Protein AF-0000000076910854 (afdb_homodimer)

Structure (mmCIF, N/CA/C/O backbone):
data_AF-0000000076910854-model_v1
#
loop_
_entity.id
_entity.type
_entity.pdbx_description
1 polymer 'Phosphatidate cytidylyltransferase'
#
loop_
_atom_site.group_PDB
_atom_site.id
_atom_site.type_symbol
_atom_site.label_atom_id
_atom_site.label_alt_id
_atom_site.label_comp_id
_atom_site.label_asym_id
_atom_site.label_entity_id
_atom_site.label_seq_id
_atom_site.pdbx_PDB_ins_code
_atom_site.Cartn_x
_atom_site.Cartn_y
_atom_site.Cartn_z
_atom_site.occupancy
_atom_site.B_iso_or_equiv
_atom_site.auth_seq_id
_atom_site.auth_comp_id
_atom_site.auth_asym_id
_atom_site.auth_atom_id
_atom_site.pdbx_PDB_model_num
ATOM 1 N N . MET A 1 1 ? -17.938 -26.078 -26.016 1 74.25 1 MET A N 1
ATOM 2 C CA . MET A 1 1 ? -16.641 -26.75 -25.906 1 74.25 1 MET A CA 1
ATOM 3 C C . MET A 1 1 ? -15.664 -26.219 -26.938 1 74.25 1 MET A C 1
ATOM 5 O O . MET A 1 1 ? -14.516 -25.891 -26.609 1 74.25 1 MET A O 1
ATOM 9 N N . LEU A 1 2 ? -16.141 -25.922 -28.094 1 78.44 2 LEU A N 1
ATOM 10 C CA . LEU A 1 2 ? -15.266 -25.438 -29.156 1 78.44 2 LEU A CA 1
ATOM 11 C C . LEU A 1 2 ? -14.789 -24.016 -28.844 1 78.44 2 LEU A C 1
ATOM 13 O O . LEU A 1 2 ? -13.625 -23.688 -29.078 1 78.44 2 LEU A O 1
ATOM 17 N N . ILE A 1 3 ? -15.609 -23.266 -28.297 1 81.19 3 ILE A N 1
ATOM 18 C CA . ILE A 1 3 ? -15.258 -21.891 -28 1 81.19 3 ILE A CA 1
ATOM 19 C C . ILE A 1 3 ? -14.172 -21.859 -26.922 1 81.19 3 ILE A C 1
ATOM 21 O O . ILE A 1 3 ? -13.227 -21.062 -27.016 1 81.19 3 ILE A O 1
ATOM 25 N N . ARG A 1 4 ? -14.211 -22.688 -26.078 1 80.94 4 ARG A N 1
ATOM 26 C CA . ARG A 1 4 ? -13.227 -22.766 -25.016 1 80.94 4 ARG A CA 1
ATOM 27 C C . ARG A 1 4 ? -11.859 -23.188 -25.547 1 80.94 4 ARG A C 1
ATOM 29 O O . ARG A 1 4 ? -10.828 -22.672 -25.109 1 80.94 4 ARG A O 1
ATOM 36 N N . THR A 1 5 ? -11.969 -24.141 -26.453 1 81.06 5 THR A N 1
ATOM 37 C CA . THR A 1 5 ? -10.719 -24.625 -27.031 1 81.06 5 THR A CA 1
ATOM 38 C C . THR A 1 5 ? -10.047 -23.547 -27.875 1 81.06 5 THR A C 1
ATOM 40 O O . THR A 1 5 ? -8.836 -23.344 -27.781 1 81.06 5 THR A O 1
ATOM 43 N N . TYR A 1 6 ? -10.844 -22.875 -28.594 1 82.56 6 TYR A N 1
ATOM 44 C CA . TYR A 1 6 ? -10.305 -21.797 -29.406 1 82.56 6 TYR A CA 1
ATOM 45 C C . TYR A 1 6 ? -9.727 -20.672 -28.547 1 82.56 6 TYR A C 1
ATOM 47 O O . TYR A 1 6 ? -8.648 -20.156 -28.828 1 82.56 6 TYR A O 1
ATOM 55 N N . SER A 1 7 ? -10.391 -20.391 -27.547 1 82.62 7 SER A N 1
ATOM 56 C CA . SER A 1 7 ? -9.93 -19.328 -26.656 1 82.62 7 SER A CA 1
ATOM 57 C C . SER A 1 7 ? -8.641 -19.734 -25.938 1 82.62 7 SER A C 1
ATOM 59 O O . SER A 1 7 ? -7.754 -18.891 -25.75 1 82.62 7 SER A O 1
ATOM 61 N N . SER A 1 8 ? -8.539 -20.922 -25.672 1 82.44 8 SER A N 1
ATOM 62 C CA . SER A 1 8 ? -7.324 -21.391 -25 1 82.44 8 SER A CA 1
ATOM 63 C C . SER A 1 8 ? -6.125 -21.344 -25.953 1 82.44 8 SER A C 1
ATOM 65 O O . SER A 1 8 ? -5.027 -20.953 -25.547 1 82.44 8 SER A O 1
ATOM 67 N N . LEU A 1 9 ? -6.344 -21.703 -27.156 1 84 9 LEU A N 1
ATOM 68 C CA . LEU A 1 9 ? -5.266 -21.688 -28.141 1 84 9 LEU A CA 1
ATOM 69 C C . LEU A 1 9 ? -4.809 -20.25 -28.422 1 84 9 LEU A C 1
ATOM 71 O O . LEU A 1 9 ? -3.609 -20 -28.547 1 84 9 LEU A O 1
ATOM 75 N N . TRP A 1 10 ? -5.742 -19.469 -28.438 1 84 10 TRP A N 1
ATOM 76 C CA . TRP A 1 10 ? -5.41 -18.062 -28.672 1 84 10 TRP A CA 1
ATOM 77 C C . TRP A 1 10 ? -4.648 -17.484 -27.484 1 84 10 TRP A C 1
ATOM 79 O O . TRP A 1 10 ? -3.723 -16.688 -27.656 1 84 10 TRP A O 1
ATOM 89 N N . MET A 1 11 ? -4.984 -17.891 -26.328 1 86 11 MET A N 1
ATOM 90 C CA . MET A 1 11 ? -4.316 -17.391 -25.125 1 86 11 MET A CA 1
ATOM 91 C C . MET A 1 11 ? -2.885 -17.891 -25.047 1 86 11 MET A C 1
ATOM 93 O O . MET A 1 11 ? -1.964 -17.141 -24.75 1 86 11 MET A O 1
ATOM 97 N N . ILE A 1 12 ? -2.771 -19.125 -25.422 1 84.38 12 ILE A N 1
ATOM 98 C CA . ILE A 1 12 ? -1.441 -19.719 -25.375 1 84.38 12 ILE A CA 1
ATOM 99 C C . ILE A 1 12 ? -0.571 -19.156 -26.484 1 84.38 12 ILE A C 1
ATOM 101 O O . ILE A 1 12 ? 0.567 -18.75 -26.25 1 84.38 12 ILE A O 1
ATOM 105 N N . GLY A 1 13 ? -1.16 -19.156 -27.688 1 86.62 13 GLY A N 1
ATOM 106 C CA . GLY A 1 13 ? -0.43 -18.594 -28.797 1 86.62 13 GLY A CA 1
ATOM 107 C C . GLY A 1 13 ? -0.058 -17.141 -28.594 1 86.62 13 GLY A C 1
ATOM 108 O O . GLY A 1 13 ? 1.068 -16.734 -28.891 1 86.62 13 GLY A O 1
ATOM 109 N N . GLY A 1 14 ? -0.979 -16.406 -28.141 1 88.5 14 GLY A N 1
ATOM 110 C CA . GLY A 1 14 ? -0.702 -15 -27.844 1 88.5 14 GLY A CA 1
ATOM 111 C C . GLY A 1 14 ? 0.372 -14.82 -26.781 1 88.5 14 GLY A C 1
ATOM 112 O O . GLY A 1 14 ? 1.239 -13.961 -26.922 1 88.5 14 GLY A O 1
ATOM 113 N N . PHE A 1 15 ? 0.306 -15.609 -25.828 1 89.75 15 PHE A N 1
ATOM 114 C CA . PHE A 1 15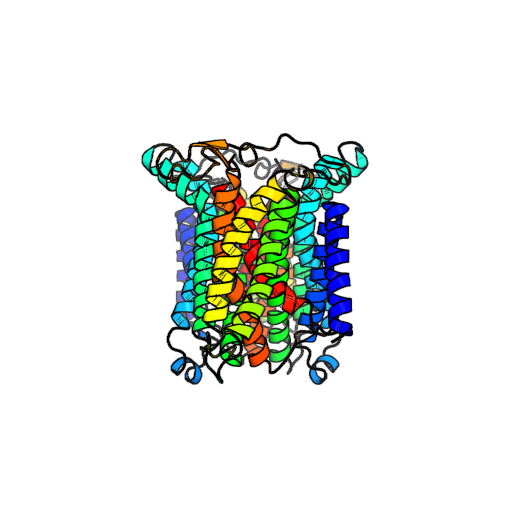 ? 1.278 -15.531 -24.75 1 89.75 15 PHE A CA 1
ATOM 115 C C . PHE A 1 15 ? 2.678 -15.875 -25.25 1 89.75 15 PHE A C 1
ATOM 117 O O . PHE A 1 15 ? 3.639 -15.164 -24.953 1 89.75 15 PHE A O 1
ATOM 124 N N . VAL A 1 16 ? 2.801 -16.891 -26.031 1 89.62 16 VAL A N 1
ATOM 125 C CA . VAL A 1 16 ? 4.09 -17.312 -26.578 1 89.62 16 VAL A CA 1
ATOM 126 C C . VAL A 1 16 ? 4.633 -16.219 -27.5 1 89.62 16 VAL A C 1
ATOM 128 O O . VAL A 1 16 ? 5.832 -15.93 -27.484 1 89.62 16 VAL A O 1
ATOM 131 N N . PHE A 1 17 ? 3.754 -15.656 -28.172 1 91.62 17 PHE A N 1
ATOM 132 C CA . PHE A 1 17 ? 4.145 -14.578 -29.078 1 91.62 17 PHE A CA 1
ATOM 133 C C . PHE A 1 17 ? 4.691 -13.391 -28.297 1 91.62 17 PHE A C 1
ATOM 135 O O . PHE A 1 17 ? 5.715 -12.812 -28.672 1 91.62 17 PHE A O 1
ATOM 142 N N . VAL A 1 18 ? 4.074 -13.07 -27.234 1 92 18 VAL A N 1
ATOM 143 C CA . VAL A 1 18 ? 4.484 -11.93 -26.422 1 92 18 VAL A CA 1
ATOM 144 C C . VAL A 1 18 ? 5.836 -12.219 -25.781 1 92 18 VAL A C 1
ATOM 146 O O . VAL A 1 18 ? 6.703 -11.344 -25.719 1 92 18 VAL A O 1
ATOM 149 N N . VAL A 1 19 ? 6.031 -13.406 -25.375 1 89.69 19 VAL A N 1
ATOM 150 C CA . VAL A 1 19 ? 7.289 -13.805 -24.734 1 89.69 19 VAL A CA 1
ATOM 151 C C . VAL A 1 19 ? 8.422 -13.742 -25.766 1 89.69 19 VAL A C 1
ATOM 153 O O . VAL A 1 19 ? 9.539 -13.328 -25.453 1 89.69 19 VAL A O 1
ATOM 156 N N . TYR A 1 20 ? 8.055 -14.078 -26.953 1 89.75 20 TYR A N 1
ATOM 157 C CA . TYR A 1 20 ? 9.039 -14.055 -28.031 1 89.75 20 TYR A CA 1
ATOM 158 C C . TYR A 1 20 ? 9.438 -12.625 -28.375 1 89.75 20 TYR A C 1
ATOM 160 O O . TYR A 1 20 ? 10.594 -12.359 -28.719 1 89.75 20 TYR A O 1
ATOM 168 N N . MET A 1 21 ? 8.523 -11.742 -28.281 1 89.38 21 MET A N 1
ATOM 169 C CA . MET A 1 21 ? 8.773 -10.359 -28.656 1 89.38 21 MET A CA 1
ATOM 170 C C . MET A 1 21 ? 9.656 -9.664 -27.625 1 89.38 21 MET A C 1
ATOM 172 O O . MET A 1 21 ? 10.43 -8.766 -27.969 1 89.38 21 MET A O 1
ATOM 176 N N . GLY A 1 22 ? 9.453 -10.031 -26.344 1 87.5 22 GLY A N 1
ATOM 177 C CA . GLY A 1 22 ? 10.43 -9.492 -25.422 1 87.5 22 GLY A CA 1
ATOM 178 C C . GLY A 1 22 ? 9.797 -8.883 -24.188 1 87.5 22 GLY A C 1
ATOM 179 O O . GLY A 1 22 ? 8.586 -8.992 -23.969 1 87.5 22 GLY A O 1
ATOM 180 N N . HIS A 1 23 ? 10.688 -8.211 -23.406 1 88.62 23 HIS A N 1
ATOM 181 C CA . HIS A 1 23 ? 10.352 -7.719 -22.078 1 88.62 23 HIS A CA 1
ATOM 182 C C . HIS A 1 23 ? 9.305 -6.613 -22.156 1 88.62 23 HIS A C 1
ATOM 184 O O . HIS A 1 23 ? 8.344 -6.609 -21.375 1 88.62 23 HIS A O 1
ATOM 190 N N . LEU A 1 24 ? 9.375 -5.727 -23.109 1 86.62 24 LEU A N 1
ATOM 191 C CA . LEU A 1 24 ? 8.477 -4.582 -23.203 1 86.62 24 LEU A CA 1
ATOM 192 C C . LEU A 1 24 ? 7.059 -5.027 -23.547 1 86.62 24 LEU A C 1
ATOM 194 O O . LEU A 1 24 ? 6.082 -4.473 -23.047 1 86.62 24 LEU A O 1
ATOM 198 N N . TYR A 1 25 ? 6.977 -5.988 -24.359 1 90.94 25 TYR A N 1
ATOM 199 C CA . TYR A 1 25 ? 5.668 -6.484 -24.766 1 90.94 25 TYR A CA 1
ATOM 200 C C . TYR A 1 25 ? 5 -7.258 -23.641 1 90.94 25 TYR A C 1
ATOM 202 O O . TYR A 1 25 ? 3.775 -7.234 -23.5 1 90.94 25 TYR A O 1
ATOM 210 N N . ILE A 1 26 ? 5.789 -7.93 -22.891 1 92.25 26 ILE A N 1
ATOM 211 C CA . ILE A 1 26 ? 5.23 -8.609 -21.719 1 92.25 26 ILE A CA 1
ATOM 212 C C . ILE A 1 26 ? 4.707 -7.574 -20.719 1 92.25 26 ILE A C 1
ATOM 214 O O . ILE A 1 26 ? 3.639 -7.75 -20.141 1 92.25 26 ILE A O 1
ATOM 218 N N . TRP A 1 27 ? 5.504 -6.539 -20.609 1 90 27 TRP A N 1
ATOM 219 C CA . TRP A 1 27 ? 5.078 -5.445 -19.75 1 90 27 TRP A CA 1
ATOM 220 C C . TRP A 1 27 ? 3.748 -4.867 -20.219 1 90 27 TRP A C 1
ATOM 222 O O . TRP A 1 27 ? 2.844 -4.637 -19.406 1 90 27 TRP A O 1
ATOM 232 N N . ALA A 1 28 ? 3.598 -4.645 -21.469 1 91.06 28 ALA A N 1
ATOM 233 C CA . ALA A 1 28 ? 2.357 -4.125 -22.047 1 91.06 28 ALA A CA 1
ATOM 234 C C . ALA A 1 28 ? 1.196 -5.086 -21.797 1 91.06 28 ALA A C 1
ATOM 236 O O . ALA A 1 28 ? 0.078 -4.656 -21.5 1 91.06 28 ALA A O 1
ATOM 237 N N . MET A 1 29 ? 1.501 -6.281 -21.922 1 92.56 29 MET A N 1
ATOM 238 C CA . MET A 1 29 ? 0.476 -7.293 -21.672 1 92.56 29 MET A CA 1
ATOM 239 C C . MET A 1 29 ? 0.008 -7.246 -20.219 1 92.56 29 MET A C 1
ATOM 241 O O . MET A 1 29 ? -1.189 -7.34 -19.953 1 92.56 29 MET A O 1
ATOM 245 N N . VAL A 1 30 ? 0.944 -7.105 -19.297 1 92.25 30 VAL A N 1
ATOM 246 C CA . VAL A 1 30 ? 0.602 -7.031 -17.875 1 92.25 30 VAL A CA 1
ATOM 247 C C . VAL A 1 30 ? -0.307 -5.828 -17.625 1 92.25 30 VAL A C 1
ATOM 249 O O . VAL A 1 30 ? -1.301 -5.934 -16.906 1 92.25 30 VAL A O 1
ATOM 252 N N . VAL A 1 31 ? -0.053 -4.703 -18.266 1 92.81 31 VAL A N 1
ATOM 253 C CA . VAL A 1 31 ? -0.855 -3.496 -18.109 1 92.81 31 VAL A CA 1
ATOM 254 C C . VAL A 1 31 ? -2.266 -3.736 -18.641 1 92.81 31 VAL A C 1
ATOM 256 O O . VAL A 1 31 ? -3.25 -3.357 -18 1 92.81 31 VAL A O 1
ATOM 259 N N . VAL A 1 32 ? -2.312 -4.391 -19.734 1 92.81 32 VAL A N 1
ATOM 260 C CA . VAL A 1 32 ? -3.609 -4.68 -20.344 1 92.81 32 VAL A CA 1
ATOM 261 C C . VAL A 1 32 ? -4.414 -5.598 -19.422 1 92.81 32 VAL A C 1
ATOM 263 O O . VAL A 1 32 ? -5.605 -5.375 -19.203 1 92.81 32 VAL A O 1
ATOM 266 N N . ILE A 1 33 ? -3.816 -6.594 -18.922 1 92.06 33 ILE A N 1
ATOM 267 C CA . ILE A 1 33 ? -4.477 -7.516 -18 1 92.06 33 ILE A CA 1
ATOM 268 C C . ILE A 1 33 ? -4.973 -6.762 -16.766 1 92.06 33 ILE A C 1
ATOM 270 O O . ILE A 1 33 ? -6.082 -7.004 -16.281 1 92.06 33 ILE A O 1
ATOM 274 N N . GLN A 1 34 ? -4.207 -5.832 -16.312 1 93.19 34 GLN A N 1
ATOM 275 C CA . GLN A 1 34 ? -4.594 -5.031 -15.156 1 93.19 34 GLN A CA 1
ATOM 276 C C . GLN A 1 34 ? -5.84 -4.199 -15.453 1 93.19 34 GLN A C 1
ATOM 278 O O . GLN A 1 34 ? -6.727 -4.078 -14.602 1 93.19 34 GLN A O 1
ATOM 283 N N . ILE A 1 35 ? -5.832 -3.666 -16.594 1 93.75 35 ILE A N 1
ATOM 284 C CA . ILE A 1 35 ? -6.965 -2.83 -16.984 1 93.75 35 ILE A CA 1
ATOM 285 C C . ILE A 1 35 ? -8.234 -3.682 -17.062 1 93.75 35 ILE A C 1
ATOM 287 O O . ILE A 1 35 ? -9.289 -3.281 -16.578 1 93.75 35 ILE A O 1
ATOM 291 N N . PHE A 1 36 ? -8.117 -4.84 -17.578 1 92.62 36 PHE A N 1
ATOM 292 C CA . PHE A 1 36 ? -9.266 -5.734 -17.672 1 92.62 36 PHE A CA 1
ATOM 293 C C . PHE A 1 36 ? -9.711 -6.207 -16.297 1 92.62 36 PHE A C 1
ATOM 295 O O . PHE A 1 36 ? -10.906 -6.273 -16.016 1 92.62 36 PHE A O 1
ATOM 302 N N . MET A 1 37 ? -8.758 -6.527 -15.516 1 92.75 37 MET A N 1
ATOM 303 C CA . MET A 1 37 ? -9.094 -6.961 -14.164 1 92.75 37 MET A CA 1
ATOM 304 C C . MET A 1 37 ? -9.812 -5.852 -13.398 1 92.75 37 MET A C 1
ATOM 306 O O . MET A 1 37 ? -10.828 -6.094 -12.742 1 92.75 37 MET A O 1
ATOM 310 N N . ALA A 1 38 ? -9.258 -4.633 -13.492 1 92.69 38 ALA A N 1
ATOM 311 C CA . ALA A 1 38 ? -9.875 -3.496 -12.805 1 92.69 38 ALA A CA 1
ATOM 312 C C . ALA A 1 38 ? -11.289 -3.244 -13.32 1 92.69 38 ALA A C 1
ATOM 314 O O . ALA A 1 38 ? -12.203 -2.984 -12.531 1 92.69 38 ALA A O 1
ATOM 315 N N . THR A 1 39 ? -11.438 -3.35 -14.625 1 92.62 39 THR A N 1
ATOM 316 C CA . THR A 1 39 ? -12.75 -3.141 -15.227 1 92.62 39 THR A CA 1
ATOM 317 C C . THR A 1 39 ? -13.75 -4.164 -14.703 1 92.62 39 THR A C 1
ATOM 319 O O . THR A 1 39 ? -14.867 -3.811 -14.328 1 92.62 39 THR A O 1
ATOM 322 N N . GLU A 1 40 ? -13.352 -5.375 -14.656 1 91.88 40 GLU A N 1
ATOM 323 C CA . GLU A 1 40 ? -14.219 -6.445 -14.156 1 91.88 40 GLU A CA 1
ATOM 324 C C . GLU A 1 40 ? -14.578 -6.23 -12.695 1 91.88 40 GLU A C 1
ATOM 326 O O . GLU A 1 40 ? -15.742 -6.371 -12.305 1 91.88 40 GLU A O 1
ATOM 331 N N . LEU A 1 41 ? -13.648 -5.844 -11.914 1 90.5 41 LEU A N 1
ATOM 332 C CA . LEU A 1 41 ? -13.859 -5.703 -10.477 1 90.5 41 LEU A CA 1
ATOM 333 C C . LEU A 1 41 ? -14.656 -4.445 -10.164 1 90.5 41 LEU A C 1
ATOM 335 O O . LEU A 1 41 ? -15.461 -4.43 -9.227 1 90.5 41 LEU A O 1
ATOM 339 N N . PHE A 1 42 ? -14.422 -3.35 -10.906 1 90.06 42 PHE A N 1
ATOM 340 C CA . PHE A 1 42 ? -15.203 -2.135 -10.719 1 90.06 42 PHE A CA 1
ATOM 341 C C . PHE A 1 42 ? -16.672 -2.377 -11.055 1 90.06 42 PHE A C 1
ATOM 343 O O . PHE A 1 42 ? -17.562 -1.831 -10.406 1 90.06 42 PHE A O 1
ATOM 350 N N . ASN A 1 43 ? -16.875 -3.24 -11.992 1 87.25 43 ASN A N 1
ATOM 351 C CA . ASN A 1 43 ? -18.25 -3.508 -12.43 1 87.25 43 ASN A CA 1
ATOM 352 C C . ASN A 1 43 ? -18.953 -4.473 -11.484 1 87.25 43 ASN A C 1
ATOM 354 O O . ASN A 1 43 ? -20.188 -4.516 -11.453 1 87.25 43 ASN A O 1
ATOM 358 N N . LEU A 1 44 ? -18.297 -5.129 -10.75 1 83.19 44 LEU A N 1
ATOM 359 C CA . LEU A 1 44 ? -18.875 -6.16 -9.891 1 83.19 44 LEU A CA 1
ATOM 360 C C . LEU A 1 44 ? -19.766 -5.539 -8.82 1 83.19 44 LEU A C 1
ATOM 362 O O . LEU A 1 44 ? -20.859 -6.043 -8.555 1 83.19 44 LEU A O 1
ATOM 366 N N . LEU A 1 45 ? -19.328 -4.504 -8.117 1 73.31 45 LEU A N 1
ATOM 367 C CA . LEU A 1 45 ? -20.078 -4.004 -6.977 1 73.31 45 LEU A CA 1
ATOM 368 C C . LEU A 1 45 ? -20.969 -2.828 -7.383 1 73.31 45 LEU A C 1
ATOM 370 O O . LEU A 1 45 ? -21.594 -2.197 -6.531 1 73.31 45 LEU A O 1
ATOM 374 N N . ARG A 1 46 ? -21.031 -2.645 -8.656 1 76.88 46 ARG A N 1
ATOM 375 C CA . ARG A 1 46 ? -21.844 -1.521 -9.094 1 76.88 46 ARG A CA 1
ATOM 376 C C . ARG A 1 46 ? -23.328 -1.903 -9.125 1 76.88 46 ARG A C 1
ATOM 378 O O . ARG A 1 46 ? -23.688 -2.934 -9.695 1 76.88 46 ARG A O 1
ATOM 385 N N . ARG A 1 47 ? -24.031 -1.146 -8.141 1 69.44 47 ARG A N 1
ATOM 386 C CA . ARG A 1 47 ? -25.484 -1.254 -8.133 1 69.44 47 ARG A CA 1
ATOM 387 C C . ARG A 1 47 ? -26.125 -0.155 -8.977 1 69.44 47 ARG A C 1
ATOM 389 O O . ARG A 1 47 ? -25.938 1.032 -8.703 1 69.44 47 ARG A O 1
ATOM 396 N N . SER A 1 48 ? -26.828 -0.689 -9.938 1 67.31 48 SER A N 1
ATOM 397 C CA . SER A 1 48 ? -27.391 0.212 -10.945 1 67.31 48 SER A CA 1
ATOM 398 C C . SER A 1 48 ? -28.266 1.286 -10.305 1 67.31 48 SER A C 1
ATOM 400 O O . SER A 1 48 ? -28.219 2.447 -10.719 1 67.31 48 SER A O 1
ATOM 402 N N . SER A 1 49 ? -28.938 0.999 -9.289 1 67.06 49 SER A N 1
ATOM 403 C CA . SER A 1 49 ? -29.906 1.938 -8.719 1 67.06 49 SER A CA 1
ATOM 404 C C . SER A 1 49 ? -29.188 3.082 -8 1 67.06 49 SER A C 1
ATOM 406 O O . SER A 1 49 ? -29.594 4.242 -8.117 1 67.06 49 SER A O 1
ATOM 408 N N . GLU A 1 50 ? -28.188 2.771 -7.363 1 70.5 50 GLU A N 1
ATOM 409 C CA . GLU A 1 50 ? -27.453 3.793 -6.621 1 70.5 50 GLU A CA 1
ATOM 410 C C . GLU A 1 50 ? -26.531 4.586 -7.543 1 70.5 50 GLU A C 1
ATOM 412 O O . GLU A 1 50 ? -26.297 5.777 -7.32 1 70.5 50 GLU A O 1
ATOM 417 N N . GLU A 1 51 ? -26.125 3.934 -8.531 1 69.81 51 GLU A N 1
ATOM 418 C CA . GLU A 1 51 ? -25.219 4.602 -9.461 1 69.81 51 GLU A CA 1
ATOM 419 C C . GLU A 1 51 ? -25.922 5.723 -10.211 1 69.81 51 GLU A C 1
ATOM 421 O O . GLU A 1 51 ? -25.312 6.715 -10.586 1 69.81 51 GLU A O 1
ATOM 426 N N . LYS A 1 52 ? -27.109 5.461 -10.43 1 69.5 52 LYS A N 1
ATOM 427 C CA . LYS A 1 52 ? -27.891 6.48 -11.133 1 69.5 52 LYS A CA 1
ATOM 428 C C . LYS A 1 52 ? -27.953 7.773 -10.32 1 69.5 52 LYS A C 1
ATOM 430 O O . LYS A 1 52 ? -28.031 8.859 -10.891 1 69.5 52 LYS A O 1
ATOM 435 N N . GLN A 1 53 ? -27.797 7.684 -9.07 1 70.69 53 GLN A N 1
ATOM 436 C CA . GLN A 1 53 ? -27.891 8.852 -8.211 1 70.69 53 GLN A CA 1
ATOM 437 C C . GLN A 1 53 ? -26.531 9.508 -8.016 1 70.69 53 GLN A C 1
ATOM 439 O O . GLN A 1 53 ? -26.438 10.656 -7.559 1 70.69 53 GLN A O 1
ATOM 444 N N . LEU A 1 54 ? -25.547 8.914 -8.25 1 75.94 54 LEU A N 1
ATOM 445 C CA . LEU A 1 54 ? -24.203 9.406 -8.031 1 75.94 54 LEU A CA 1
ATOM 446 C C . LEU A 1 54 ? -23.406 9.422 -9.336 1 75.94 54 LEU A C 1
ATOM 448 O O . LEU A 1 54 ? -22.516 8.594 -9.531 1 75.94 54 LEU A O 1
ATOM 452 N N . PRO A 1 55 ? -23.734 10.555 -10.102 1 72.38 55 PRO A N 1
ATOM 453 C CA . PRO A 1 55 ? -22.984 10.602 -11.367 1 72.38 55 PRO A CA 1
ATOM 454 C C . PRO A 1 55 ? -21.516 10.906 -11.172 1 72.38 55 PRO A C 1
ATOM 456 O O . PRO A 1 55 ? -21.125 11.539 -10.18 1 72.38 55 PRO A O 1
ATOM 459 N N . GLY A 1 56 ? -20.531 10.203 -11.641 1 80 56 GLY A N 1
ATOM 460 C CA . GLY A 1 56 ? -19.109 10.523 -11.625 1 80 56 GLY A CA 1
ATOM 461 C C . GLY A 1 56 ? -18.281 9.555 -10.789 1 80 56 GLY A C 1
ATOM 462 O O . GLY A 1 56 ? -17.062 9.641 -10.766 1 80 56 GLY A O 1
ATOM 463 N N . PHE A 1 57 ? -19.062 8.859 -10.109 1 81.5 57 PHE A N 1
ATOM 464 C CA . PHE A 1 57 ? -18.344 7.922 -9.266 1 81.5 57 PHE A CA 1
ATOM 465 C C . PHE A 1 57 ? -17.469 6.992 -10.109 1 81.5 57 PHE A C 1
ATOM 467 O O . PHE A 1 57 ? -16.406 6.562 -9.672 1 81.5 57 PHE A O 1
ATOM 474 N N . ARG A 1 58 ? -17.891 6.742 -11.273 1 84.5 58 ARG A N 1
ATOM 475 C CA . ARG A 1 58 ? -17.094 5.918 -12.18 1 84.5 58 ARG A CA 1
ATOM 476 C C . ARG A 1 58 ? -15.797 6.625 -12.57 1 84.5 58 ARG A C 1
ATOM 478 O O . ARG A 1 58 ? -14.734 6.004 -12.617 1 84.5 58 ARG A O 1
ATOM 485 N N . LEU A 1 59 ? -15.969 7.848 -12.797 1 90.19 59 LEU A N 1
ATOM 486 C CA . LEU A 1 59 ? -14.789 8.633 -13.148 1 90.19 59 LEU A CA 1
ATOM 487 C C . LEU A 1 59 ? -13.812 8.711 -11.984 1 90.19 59 LEU A C 1
ATOM 489 O O . LEU A 1 59 ? -12.594 8.719 -12.188 1 90.19 59 LEU A O 1
ATOM 493 N N . LEU A 1 60 ? -14.344 8.734 -10.844 1 93 60 LEU A N 1
ATOM 494 C CA . LEU A 1 60 ? -13.5 8.789 -9.648 1 93 60 LEU A CA 1
ATOM 495 C C . LEU A 1 60 ? -12.719 7.496 -9.469 1 93 60 LEU A C 1
ATOM 497 O O . LEU A 1 60 ? -11.539 7.523 -9.125 1 93 60 LEU A O 1
ATOM 501 N N . ASN A 1 61 ? -13.344 6.406 -9.75 1 93.25 61 ASN A N 1
ATOM 502 C CA . ASN A 1 61 ? -12.664 5.121 -9.664 1 93.25 61 ASN A CA 1
ATOM 503 C C . ASN A 1 61 ? -11.492 5.043 -10.641 1 93.25 61 ASN A C 1
ATOM 505 O O . ASN A 1 61 ? -10.398 4.617 -10.273 1 93.25 61 ASN A O 1
ATOM 509 N N . TRP A 1 62 ? -11.766 5.488 -11.758 1 94.38 62 TRP A N 1
ATOM 510 C CA . TRP A 1 62 ? -10.734 5.426 -12.781 1 94.38 62 TRP A CA 1
ATOM 511 C C . TRP A 1 62 ? -9.633 6.453 -12.516 1 94.38 62 TRP A C 1
ATOM 513 O O . TRP A 1 62 ? -8.477 6.234 -12.859 1 94.38 62 TRP A O 1
ATOM 523 N N . HIS A 1 63 ? -10.047 7.562 -11.922 1 96.44 63 HIS A N 1
ATOM 524 C CA . HIS A 1 63 ? -9.039 8.531 -11.516 1 96.44 63 HIS A CA 1
ATOM 525 C C . HIS A 1 63 ? -8.047 7.914 -10.531 1 96.44 63 HIS A C 1
ATOM 527 O O . HIS A 1 63 ? -6.836 8.07 -10.695 1 96.44 63 HIS A O 1
ATOM 533 N N . PHE A 1 64 ? -8.547 7.219 -9.57 1 96.38 64 PHE A N 1
ATOM 534 C CA . PHE A 1 64 ? -7.664 6.57 -8.602 1 96.38 64 PHE A CA 1
ATOM 535 C C . PHE A 1 64 ? -6.84 5.477 -9.273 1 96.38 64 PHE A C 1
ATOM 537 O O . PHE A 1 64 ? -5.672 5.277 -8.93 1 96.38 64 PHE A O 1
ATOM 544 N N . PHE A 1 65 ? -7.488 4.758 -10.234 1 95.88 65 PHE A N 1
ATOM 545 C CA . PHE A 1 65 ? -6.77 3.719 -10.961 1 95.88 65 PHE A CA 1
ATOM 546 C C . PHE A 1 65 ? -5.613 4.312 -11.758 1 95.88 65 PHE A C 1
ATOM 548 O O . PHE A 1 65 ? -4.492 3.805 -11.703 1 95.88 65 PHE A O 1
ATOM 555 N N . PHE A 1 66 ? -5.879 5.363 -12.359 1 95.12 66 PHE A N 1
ATOM 556 C CA . PHE A 1 66 ? -4.859 6.02 -13.172 1 95.12 66 PHE A CA 1
ATOM 557 C C . PHE A 1 66 ? -3.736 6.555 -12.289 1 95.12 66 PHE A C 1
ATOM 559 O O . PHE A 1 66 ? -2.561 6.465 -12.641 1 95.12 66 PHE A O 1
ATOM 566 N N . THR A 1 67 ? -4.082 7.102 -11.203 1 95.31 67 THR A N 1
ATOM 567 C CA . THR A 1 67 ? -3.084 7.613 -10.273 1 95.31 67 THR A CA 1
ATOM 568 C C . THR A 1 67 ? -2.189 6.484 -9.766 1 95.31 67 THR A C 1
ATOM 570 O O . THR A 1 67 ? -0.967 6.633 -9.711 1 95.31 67 THR A O 1
ATOM 573 N N . ALA A 1 68 ? -2.805 5.383 -9.453 1 93.81 68 ALA A N 1
ATOM 574 C CA . ALA A 1 68 ? -2.041 4.23 -8.977 1 93.81 68 ALA A CA 1
ATOM 575 C C . ALA A 1 68 ? -1.145 3.676 -10.086 1 93.81 68 ALA A C 1
ATOM 577 O O . ALA A 1 68 ? -0.013 3.262 -9.82 1 93.81 68 ALA A O 1
ATOM 578 N N . MET A 1 69 ? -1.644 3.648 -11.258 1 92.62 69 MET A N 1
ATOM 579 C CA . MET A 1 69 ? -0.869 3.18 -12.398 1 92.62 69 MET A CA 1
ATOM 580 C C . MET A 1 69 ? 0.35 4.066 -12.633 1 92.62 69 MET A C 1
ATOM 582 O O . MET A 1 69 ? 1.453 3.566 -12.852 1 92.62 69 MET A O 1
ATOM 586 N N . LEU A 1 70 ? 0.14 5.328 -12.547 1 90 70 LEU A N 1
ATOM 587 C CA . LEU A 1 70 ? 1.233 6.281 -12.719 1 90 70 LEU A CA 1
ATOM 588 C C . LEU A 1 70 ? 2.27 6.125 -11.617 1 90 70 LEU A C 1
ATOM 590 O O . LEU A 1 70 ? 3.473 6.238 -11.859 1 90 70 LEU A O 1
ATOM 594 N N . PHE A 1 71 ? 1.814 5.883 -10.547 1 90.31 71 PHE A N 1
ATOM 595 C CA . PHE A 1 71 ? 2.717 5.719 -9.406 1 90.31 71 PHE A CA 1
ATOM 596 C C . PHE A 1 71 ? 3.549 4.449 -9.555 1 90.31 71 PHE A C 1
ATOM 598 O O . PHE A 1 71 ? 4.766 4.473 -9.367 1 90.31 71 PHE A O 1
ATOM 605 N N . THR A 1 72 ? 2.934 3.436 -9.883 1 88.5 72 THR A N 1
ATOM 606 C CA . THR A 1 72 ? 3.604 2.143 -9.953 1 88.5 72 THR A CA 1
ATOM 607 C C . THR A 1 72 ? 4.551 2.086 -11.148 1 88.5 72 THR A C 1
ATOM 609 O O . THR A 1 72 ? 5.707 1.68 -11.008 1 88.5 72 THR A O 1
ATOM 612 N N . TYR A 1 73 ? 4.129 2.459 -12.242 1 85.69 73 TYR A N 1
ATOM 613 C CA . TYR A 1 73 ? 4.922 2.301 -13.453 1 85.69 73 TYR A CA 1
ATOM 614 C C . TYR A 1 73 ? 5.789 3.529 -13.703 1 85.69 73 TYR A C 1
ATOM 616 O O . TYR A 1 73 ? 6.785 3.459 -14.43 1 85.69 73 TYR A O 1
ATOM 624 N N . GLY A 1 74 ? 5.43 4.633 -13.109 1 80 74 GLY A N 1
ATOM 625 C CA . GLY A 1 74 ? 6.277 5.809 -13.234 1 80 74 GLY A CA 1
ATOM 626 C C . GLY A 1 74 ? 7.645 5.629 -12.602 1 80 74 GLY A C 1
ATOM 627 O O . GLY A 1 74 ? 8.656 6.055 -13.164 1 80 74 GLY A O 1
ATOM 628 N N . ARG A 1 75 ? 7.652 5.051 -11.562 1 74.81 75 ARG A N 1
ATOM 629 C CA . ARG A 1 75 ? 8.914 4.801 -10.875 1 74.81 75 ARG A CA 1
ATOM 630 C C . ARG A 1 75 ? 9.789 3.83 -11.664 1 74.81 75 ARG A C 1
ATOM 632 O O . ARG A 1 75 ? 11 4.016 -11.75 1 74.81 75 ARG A O 1
ATOM 639 N N . PHE A 1 76 ? 9.172 2.83 -12.242 1 74.06 76 PHE A N 1
ATOM 640 C CA . PHE A 1 76 ? 9.906 1.844 -13.031 1 74.06 76 PHE A CA 1
ATOM 641 C C . PHE A 1 76 ? 10.461 2.469 -14.305 1 74.06 76 PHE A C 1
ATOM 643 O O . PHE A 1 76 ? 11.625 2.252 -14.648 1 74.06 76 PHE A O 1
ATOM 650 N N . LEU A 1 77 ? 9.57 3.191 -14.93 1 74.31 77 LEU A N 1
ATOM 651 C CA . LEU A 1 77 ? 9.961 3.809 -16.203 1 74.31 77 LEU A CA 1
ATOM 652 C C . LEU A 1 77 ? 11.062 4.836 -15.977 1 74.31 77 LEU A C 1
ATOM 654 O O . LEU A 1 77 ? 11.992 4.934 -16.781 1 74.31 77 LEU A O 1
ATOM 658 N N . SER A 1 78 ? 10.992 5.48 -14.852 1 70.38 78 SER A N 1
ATOM 659 C CA . SER A 1 78 ? 11.984 6.516 -14.555 1 70.38 78 SER A CA 1
ATOM 660 C C . SER A 1 78 ? 13.375 5.918 -14.383 1 70.38 78 SER A C 1
ATOM 662 O O . SER A 1 78 ? 14.352 6.453 -14.914 1 70.38 78 SER A O 1
ATOM 664 N N . ARG A 1 79 ? 13.516 4.844 -13.875 1 69.62 79 ARG A N 1
ATOM 665 C CA . ARG A 1 79 ? 14.797 4.188 -13.648 1 69.62 79 ARG A CA 1
ATOM 666 C C . ARG A 1 79 ? 15.375 3.646 -14.945 1 69.62 79 ARG A C 1
ATOM 668 O O . ARG A 1 79 ? 16.562 3.814 -15.227 1 69.62 79 ARG A O 1
ATOM 675 N N . GLU A 1 80 ? 14.523 3.119 -15.75 1 70.31 80 GLU A N 1
ATOM 676 C CA . GLU A 1 80 ? 14.969 2.49 -16.984 1 70.31 80 GLU A CA 1
ATOM 677 C C . GLU A 1 80 ? 15.211 3.529 -18.078 1 70.31 80 GLU A C 1
ATOM 679 O O . GLU A 1 80 ? 16.109 3.375 -18.906 1 70.31 80 GLU A O 1
ATOM 684 N N . LEU A 1 81 ? 14.289 4.5 -17.984 1 67.62 81 LEU A N 1
ATOM 685 C CA . LEU A 1 81 ? 14.406 5.547 -19 1 67.62 81 LEU A CA 1
ATOM 686 C C . LEU A 1 81 ? 15.695 6.336 -18.828 1 67.62 81 LEU A C 1
ATOM 688 O O . LEU A 1 81 ? 16.328 6.719 -19.812 1 67.62 81 LEU A O 1
ATOM 692 N N . VAL A 1 82 ? 16.062 6.582 -17.625 1 66.75 82 VAL A N 1
ATOM 693 C CA . VAL A 1 82 ? 17.297 7.312 -17.359 1 66.75 82 VAL A CA 1
ATOM 694 C C . VAL A 1 82 ? 18.484 6.555 -17.969 1 66.75 82 VAL A C 1
ATOM 696 O O . VAL A 1 82 ? 19.406 7.164 -18.516 1 66.75 82 VAL A O 1
ATOM 699 N N . ASN A 1 83 ? 18.359 5.359 -18.094 1 66.44 83 ASN A N 1
ATOM 700 C CA . ASN A 1 83 ? 19.453 4.551 -18.609 1 66.44 83 ASN A CA 1
ATOM 701 C C . ASN 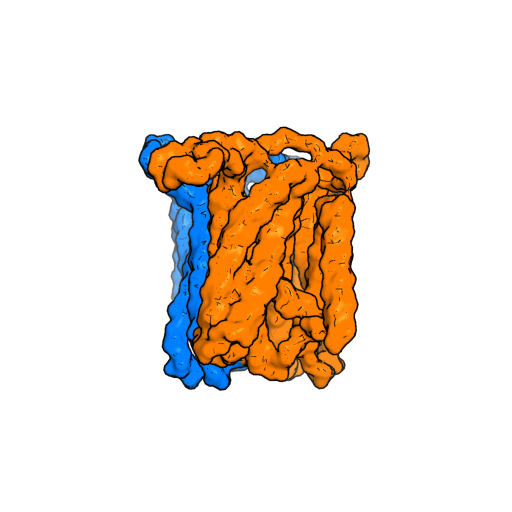A 1 83 ? 19.469 4.555 -20.141 1 66.44 83 ASN A C 1
ATOM 703 O O . ASN A 1 83 ? 20.516 4.348 -20.75 1 66.44 83 ASN A O 1
ATOM 707 N N . THR A 1 84 ? 18.266 4.824 -20.609 1 67 84 THR A N 1
ATOM 708 C CA . THR A 1 84 ? 18.172 4.77 -22.078 1 67 84 THR A CA 1
ATOM 709 C C . THR A 1 84 ? 18.438 6.141 -22.688 1 67 84 THR A C 1
ATOM 711 O O . THR A 1 84 ? 18.969 6.242 -23.797 1 67 84 THR A O 1
ATOM 714 N N . VAL A 1 85 ? 17.859 7.238 -22.094 1 63.41 85 VAL A N 1
ATOM 715 C CA . VAL A 1 85 ? 17.844 8.57 -22.703 1 63.41 85 VAL A CA 1
ATOM 716 C C . VAL A 1 85 ? 19.203 9.227 -22.516 1 63.41 85 VAL A C 1
ATOM 718 O O . VAL A 1 85 ? 19.406 10.375 -22.938 1 63.41 85 VAL A O 1
ATOM 721 N N . THR A 1 86 ? 20.172 8.656 -22 1 61.34 86 THR A N 1
ATOM 722 C CA . THR A 1 86 ? 21.438 9.352 -21.844 1 61.34 86 THR A CA 1
ATOM 723 C C . THR A 1 86 ? 21.906 9.938 -23.156 1 61.34 86 THR A C 1
ATOM 725 O O . THR A 1 86 ? 22.859 10.734 -23.188 1 61.34 86 THR A O 1
ATOM 728 N N . SER A 1 87 ? 21.125 9.742 -24.172 1 59.84 87 SER A N 1
ATOM 729 C CA . SER A 1 87 ? 21.719 10.281 -25.391 1 59.84 87 SER A CA 1
ATOM 730 C C . SER A 1 87 ? 21.234 11.703 -25.656 1 59.84 87 SER A C 1
ATOM 732 O O . SER A 1 87 ? 21.984 12.539 -26.156 1 59.84 87 SER A O 1
ATOM 734 N N . ASP A 1 88 ? 20.016 11.93 -25.406 1 64.88 88 ASP A N 1
ATOM 735 C CA . ASP A 1 88 ? 19.516 13.273 -25.719 1 64.88 88 ASP A CA 1
ATOM 736 C C . ASP A 1 88 ? 19.359 14.109 -24.453 1 64.88 88 ASP A C 1
ATOM 738 O O . ASP A 1 88 ? 18.672 13.695 -23.516 1 64.88 88 ASP A O 1
ATOM 742 N N . HIS A 1 89 ? 20.031 15.148 -24.391 1 68.38 89 HIS A N 1
ATOM 743 C CA . HIS A 1 89 ? 20.172 16.016 -23.219 1 68.38 89 HIS A CA 1
ATOM 744 C C . HIS A 1 89 ? 18.812 16.578 -22.781 1 68.38 89 HIS A C 1
ATOM 746 O O . HIS A 1 89 ? 18.5 16.609 -21.594 1 68.38 89 HIS A O 1
ATOM 752 N N . LEU A 1 90 ? 18.062 17.016 -23.828 1 67.62 90 LEU A N 1
ATOM 753 C CA . LEU A 1 90 ? 16.781 17.625 -23.484 1 67.62 90 LEU A CA 1
ATOM 754 C C . LEU A 1 90 ? 15.82 16.594 -22.891 1 67.62 90 LEU A C 1
ATOM 756 O O . LEU A 1 90 ? 15.141 16.875 -21.906 1 67.62 90 LEU A O 1
ATOM 760 N N . LEU A 1 91 ? 15.742 15.508 -23.562 1 69.81 91 LEU A N 1
ATOM 761 C CA . LEU A 1 91 ? 14.852 14.461 -23.094 1 69.81 91 LEU A CA 1
ATOM 762 C C . LEU A 1 91 ? 15.297 13.953 -21.719 1 69.81 91 LEU A C 1
ATOM 764 O O . LEU A 1 91 ? 14.461 13.641 -20.875 1 69.81 91 LEU A O 1
ATOM 768 N N . TYR A 1 92 ? 16.516 14.062 -21.531 1 70.94 92 TYR A N 1
ATOM 769 C CA . TYR A 1 92 ? 17.047 13.641 -20.234 1 70.94 92 TYR A CA 1
ATOM 770 C C . TYR A 1 92 ? 16.625 14.594 -19.125 1 70.94 92 TYR A C 1
ATOM 772 O O . TYR A 1 92 ? 16.219 14.148 -18.047 1 70.94 92 TYR A O 1
ATOM 780 N N . LYS A 1 93 ? 16.672 15.867 -19.375 1 71.44 93 LYS A N 1
ATOM 781 C CA . LYS A 1 93 ? 16.312 16.859 -18.375 1 71.44 93 LYS A CA 1
ATOM 782 C C . LYS A 1 93 ? 14.82 16.75 -18.016 1 71.44 93 LYS A C 1
ATOM 784 O O . LYS A 1 93 ? 14.445 16.859 -16.859 1 71.44 93 LYS A O 1
ATOM 789 N N . LEU A 1 94 ? 13.992 16.578 -19.062 1 73.69 94 LEU A N 1
ATOM 790 C CA . LEU A 1 94 ? 12.555 16.469 -18.875 1 73.69 94 LEU A CA 1
ATOM 791 C C . LEU A 1 94 ? 12.203 15.211 -18.094 1 73.69 94 LEU A C 1
ATOM 793 O O . LEU A 1 94 ? 11.414 15.266 -17.141 1 73.69 94 LEU A O 1
ATOM 797 N N . VAL A 1 95 ? 12.836 14.219 -18.469 1 72.31 95 VAL A N 1
ATOM 798 C CA . VAL A 1 95 ? 12.539 12.945 -17.828 1 72.31 95 VAL A CA 1
ATOM 799 C C . VAL A 1 95 ? 13.07 12.945 -16.406 1 72.31 95 VAL A C 1
ATOM 801 O O . VAL A 1 95 ? 12.406 12.461 -15.484 1 72.31 95 VAL A O 1
ATOM 804 N N . SER A 1 96 ? 14.195 13.594 -16.312 1 71.62 96 SER A N 1
ATOM 805 C CA . SER A 1 96 ? 14.773 13.688 -14.969 1 71.62 96 SER A CA 1
ATOM 806 C C . SER A 1 96 ? 13.898 14.523 -14.047 1 71.62 96 SER A C 1
ATOM 808 O O . SER A 1 96 ? 13.734 14.195 -12.867 1 71.62 96 SER A O 1
ATOM 810 N N . GLY A 1 97 ? 13.383 15.609 -14.562 1 73.69 97 GLY A N 1
ATOM 811 C CA . GLY A 1 97 ? 12.461 16.438 -13.789 1 73.69 97 GLY A CA 1
ATOM 812 C C . GLY A 1 97 ? 11.195 15.695 -13.398 1 73.69 97 GLY A C 1
ATOM 813 O O . GLY A 1 97 ? 10.719 15.82 -12.266 1 73.69 97 GLY A O 1
ATOM 814 N N . LEU A 1 98 ? 10.75 14.922 -14.289 1 75.81 98 LEU A N 1
ATOM 815 C CA . LEU A 1 98 ? 9.531 14.164 -14.031 1 75.81 98 LEU A CA 1
ATOM 816 C C . LEU A 1 98 ? 9.766 13.102 -12.961 1 75.81 98 LEU A C 1
ATOM 818 O O . LEU A 1 98 ? 8.898 12.852 -12.125 1 75.81 98 LEU A O 1
ATOM 822 N N . ILE A 1 99 ? 10.906 12.617 -12.938 1 75.56 99 ILE A N 1
ATOM 823 C CA . ILE A 1 99 ? 11.234 11.586 -11.961 1 75.56 99 ILE A CA 1
ATOM 824 C C . ILE A 1 99 ? 11.375 12.211 -10.578 1 75.56 99 ILE A C 1
ATOM 826 O O . ILE A 1 99 ? 10.891 11.648 -9.586 1 75.56 99 ILE A O 1
ATOM 830 N N . LYS A 1 100 ? 11.969 13.375 -10.617 1 76.88 100 LYS A N 1
ATOM 831 C CA . LYS A 1 100 ? 12.18 14.062 -9.344 1 76.88 100 LYS A CA 1
ATOM 832 C C . LYS A 1 100 ? 10.852 14.438 -8.703 1 76.88 100 LYS A C 1
ATOM 834 O O . LYS A 1 100 ? 10.688 14.32 -7.484 1 76.88 100 LYS A O 1
ATOM 839 N N . TYR A 1 101 ? 9.844 14.719 -9.516 1 86.69 101 TYR A N 1
ATOM 840 C CA . TYR A 1 101 ? 8.586 15.227 -8.977 1 86.69 101 TYR A CA 1
ATOM 841 C C . TYR A 1 101 ? 7.469 14.203 -9.148 1 86.69 101 TYR A C 1
ATOM 843 O O . TYR A 1 101 ? 6.285 14.539 -9.055 1 86.69 101 TYR A O 1
ATOM 851 N N . GLN A 1 102 ? 7.871 13.047 -9.5 1 87.06 102 GLN A N 1
ATOM 852 C CA . GLN A 1 102 ? 6.867 12.016 -9.742 1 87.06 102 GLN A CA 1
ATOM 853 C C . GLN A 1 102 ? 6.016 11.773 -8.5 1 87.06 102 GLN A C 1
ATOM 855 O O . GLN A 1 102 ? 4.789 11.703 -8.578 1 87.06 102 GLN A O 1
ATOM 860 N N . MET A 1 103 ? 6.699 11.625 -7.324 1 88.31 103 MET A N 1
ATOM 861 C CA . MET A 1 103 ? 5.969 11.352 -6.09 1 88.31 103 MET A CA 1
ATOM 862 C C . MET A 1 103 ? 5.047 12.508 -5.734 1 88.31 103 MET A C 1
ATOM 864 O O . MET A 1 103 ? 3.932 12.297 -5.25 1 88.31 103 MET A O 1
ATOM 868 N N . PHE A 1 104 ? 5.473 13.695 -5.984 1 92.19 104 PHE A N 1
ATOM 869 C CA . PHE A 1 104 ? 4.691 14.891 -5.688 1 92.19 104 PHE A CA 1
ATOM 870 C C . PHE A 1 104 ? 3.455 14.961 -6.574 1 92.19 104 PHE A C 1
ATOM 872 O O . PHE A 1 104 ? 2.352 15.219 -6.09 1 92.19 104 PHE A O 1
ATOM 879 N N . ILE A 1 105 ? 3.607 14.688 -7.797 1 92.06 105 ILE A N 1
ATOM 880 C CA . ILE A 1 105 ? 2.506 14.719 -8.75 1 92.06 105 ILE A CA 1
ATOM 881 C C . ILE A 1 105 ? 1.488 13.633 -8.398 1 92.06 105 ILE A C 1
ATOM 883 O O . ILE A 1 105 ? 0.282 13.891 -8.383 1 92.06 105 ILE A O 1
ATOM 887 N N . CYS A 1 106 ? 1.979 12.461 -8.148 1 93.38 106 CYS A N 1
ATOM 888 C CA . CYS A 1 106 ? 1.079 11.359 -7.812 1 93.38 106 CYS A CA 1
ATOM 889 C C . CYS A 1 106 ? 0.314 11.656 -6.527 1 93.38 106 CYS A C 1
ATOM 891 O O . CYS A 1 106 ? -0.873 11.344 -6.422 1 93.38 106 CYS A O 1
ATOM 893 N N . TYR A 1 107 ? 0.977 12.211 -5.559 1 93.81 107 TYR A N 1
ATOM 894 C CA . TYR A 1 107 ? 0.295 12.547 -4.312 1 93.81 107 TYR A CA 1
ATOM 895 C C . TYR A 1 107 ? -0.805 13.57 -4.547 1 93.81 107 TYR A C 1
ATOM 897 O O . TYR A 1 107 ? -1.912 13.438 -4.02 1 93.81 107 TYR A O 1
ATOM 905 N N . PHE A 1 108 ? -0.551 14.562 -5.285 1 95.56 108 PHE A N 1
ATOM 906 C CA . PHE A 1 108 ? -1.541 15.602 -5.543 1 95.56 108 PHE A CA 1
ATOM 907 C C . PHE A 1 108 ? -2.711 15.047 -6.348 1 95.56 108 PHE A C 1
ATOM 909 O O . PHE A 1 108 ? -3.857 15.445 -6.137 1 95.56 108 PHE A O 1
ATOM 916 N N . LEU A 1 109 ? -2.375 14.188 -7.27 1 96.19 109 LEU A N 1
ATOM 917 C CA . LEU A 1 109 ? -3.463 13.539 -7.996 1 96.19 109 LEU A CA 1
ATOM 918 C C . LEU A 1 109 ? -4.332 12.719 -7.047 1 96.19 109 LEU A C 1
ATOM 920 O O . LEU A 1 109 ? -5.562 12.727 -7.164 1 96.19 109 LEU A O 1
ATOM 924 N N . TYR A 1 110 ? -3.73 12.047 -6.176 1 96.06 110 TYR A N 1
ATOM 925 C CA . TYR A 1 110 ? -4.488 11.258 -5.211 1 96.06 110 TYR A CA 1
ATOM 926 C C . TYR A 1 110 ? -5.332 12.148 -4.316 1 96.06 110 TYR A C 1
ATOM 928 O O . TYR A 1 110 ? -6.508 11.859 -4.066 1 96.06 110 TYR A O 1
ATOM 936 N N . ILE A 1 111 ? -4.766 13.219 -3.822 1 96.38 111 ILE A N 1
ATOM 937 C CA . ILE A 1 111 ? -5.477 14.133 -2.932 1 96.38 111 ILE A CA 1
ATOM 938 C C . ILE A 1 111 ? -6.625 14.797 -3.684 1 96.38 111 ILE A C 1
ATOM 940 O O . ILE A 1 111 ? -7.691 15.039 -3.111 1 96.38 111 ILE A O 1
ATOM 944 N N . ALA A 1 112 ? -6.363 15.078 -4.938 1 96.69 112 ALA A N 1
ATOM 945 C CA . ALA A 1 112 ? -7.445 15.633 -5.742 1 96.69 112 ALA A CA 1
ATOM 946 C C . ALA A 1 112 ? -8.633 14.68 -5.797 1 96.69 112 ALA A C 1
ATOM 948 O O . ALA A 1 112 ? -9.789 15.109 -5.68 1 96.69 112 ALA A O 1
ATOM 949 N N . GLY A 1 113 ? -8.383 13.453 -6.02 1 96.19 113 GLY A N 1
ATOM 950 C CA . GLY A 1 113 ? -9.453 12.469 -5.984 1 96.19 113 GLY A CA 1
ATOM 951 C C . GLY A 1 113 ? -10.102 12.344 -4.621 1 96.19 113 GLY A C 1
ATOM 952 O O . GLY A 1 113 ? -11.32 12.164 -4.52 1 96.19 113 GLY A O 1
ATOM 953 N N . PHE A 1 114 ? -9.297 12.438 -3.613 1 95.06 114 PHE A N 1
ATOM 954 C CA . PHE A 1 114 ? -9.766 12.375 -2.236 1 95.06 114 PHE A CA 1
ATOM 955 C C . PHE A 1 114 ? -10.727 13.516 -1.937 1 95.06 114 PHE A C 1
ATOM 957 O O . PHE A 1 114 ? -11.82 13.297 -1.413 1 95.06 114 PHE A O 1
ATOM 964 N N . VAL A 1 115 ? -10.336 14.711 -2.289 1 95.31 115 VAL A N 1
ATOM 965 C CA . VAL A 1 115 ? -11.164 15.898 -2.096 1 95.31 115 VAL A CA 1
ATOM 966 C C . VAL A 1 115 ? -12.43 15.789 -2.953 1 95.31 115 VAL A C 1
ATOM 968 O O . VAL A 1 115 ? -13.523 16.094 -2.494 1 95.31 115 VAL A O 1
ATOM 971 N N . TRP A 1 116 ? -12.203 15.312 -4.188 1 94.5 116 TRP A N 1
ATOM 972 C CA . TRP A 1 116 ? -13.328 15.094 -5.09 1 94.5 116 TRP A CA 1
ATOM 973 C C . TRP A 1 116 ? -14.336 14.133 -4.473 1 94.5 116 TRP A C 1
ATOM 975 O O . TRP A 1 116 ? -15.547 14.367 -4.535 1 94.5 116 TRP A O 1
ATOM 985 N N . PHE A 1 117 ? -13.945 13.148 -3.875 1 94.62 117 PHE A N 1
ATOM 986 C CA . PHE A 1 117 ? -14.812 12.18 -3.215 1 94.62 117 PHE A CA 1
ATOM 987 C C . PHE A 1 117 ? -15.609 12.844 -2.098 1 94.62 117 PHE A C 1
ATOM 989 O O . PHE A 1 117 ? -16.828 12.672 -2.016 1 94.62 117 PHE A O 1
ATOM 996 N N . ILE A 1 118 ? -14.945 13.609 -1.274 1 92.81 118 ILE A N 1
ATOM 997 C CA . ILE A 1 118 ? -15.578 14.234 -0.121 1 92.81 118 ILE A CA 1
ATOM 998 C C . ILE A 1 118 ? -16.625 15.242 -0.593 1 92.81 118 ILE A C 1
ATOM 1000 O O . ILE A 1 118 ? -17.719 15.336 -0.016 1 92.81 118 ILE A O 1
ATOM 1004 N N . LEU A 1 119 ? -16.297 15.922 -1.632 1 91.31 119 LEU A N 1
ATOM 1005 C CA . LEU A 1 119 ? -17.203 16.953 -2.125 1 91.31 119 LEU A CA 1
ATOM 1006 C C . LEU A 1 119 ? -18.422 16.328 -2.783 1 91.31 119 LEU A C 1
ATOM 1008 O O . LEU A 1 119 ? -19.469 16.984 -2.916 1 91.31 119 LEU A O 1
ATOM 1012 N N . THR A 1 120 ? -18.375 15.109 -3.201 1 90.56 120 THR A N 1
ATOM 1013 C CA . THR A 1 120 ? -19.484 14.453 -3.881 1 90.56 120 THR A CA 1
ATOM 1014 C C . THR A 1 120 ? -20.375 13.711 -2.881 1 90.56 120 THR A C 1
ATOM 1016 O O . THR A 1 120 ? -21.406 13.156 -3.254 1 90.56 120 THR A O 1
ATOM 1019 N N . LEU A 1 121 ? -19.984 13.711 -1.646 1 90.5 121 LEU A N 1
ATOM 1020 C CA . LEU A 1 121 ? -20.781 13.016 -0.635 1 90.5 121 LEU A CA 1
ATOM 1021 C C . LEU A 1 121 ? -22.156 13.641 -0.509 1 90.5 121 LEU A C 1
ATOM 1023 O O . LEU A 1 121 ? -22.297 14.867 -0.417 1 90.5 121 LEU A O 1
ATOM 1027 N N . LYS A 1 122 ? -23.141 12.836 -0.66 1 88.25 122 LYS A N 1
ATOM 1028 C CA . LYS A 1 122 ? -24.531 13.273 -0.559 1 88.25 122 LYS A CA 1
ATOM 1029 C C . LYS A 1 122 ? -25.234 12.625 0.637 1 88.25 122 LYS A C 1
ATOM 1031 O O . LYS A 1 122 ? -25 11.453 0.934 1 88.25 122 LYS A O 1
ATOM 1036 N N . LYS A 1 123 ? -26.125 13.414 1.035 1 85.75 123 LYS A N 1
ATOM 1037 C CA . LYS A 1 123 ? -26.891 12.961 2.191 1 85.75 123 LYS A CA 1
ATOM 1038 C C . LYS A 1 123 ? -27.703 11.703 1.857 1 85.75 123 LYS A C 1
ATOM 1040 O O . LYS A 1 123 ? -28.281 11.602 0.774 1 85.75 123 LYS A O 1
ATOM 1045 N N . LYS A 1 124 ? -27.703 10.625 2.625 1 85.12 124 LYS A N 1
ATOM 1046 C CA . LYS A 1 124 ? -28.484 9.398 2.531 1 85.12 124 LYS A CA 1
ATOM 1047 C C . LYS A 1 124 ? -27.703 8.305 1.807 1 85.12 124 LYS A C 1
ATOM 1049 O O . LYS A 1 124 ? -28.094 7.133 1.836 1 85.12 124 LYS A O 1
ATOM 1054 N N . THR A 1 125 ? -26.688 8.75 1.107 1 87.81 125 THR A N 1
ATOM 1055 C CA . THR A 1 125 ? -25.938 7.738 0.373 1 87.81 125 THR A CA 1
ATOM 1056 C C . THR A 1 125 ? -24.516 7.617 0.918 1 87.81 125 THR A C 1
ATOM 1058 O O . THR A 1 125 ? -23.625 7.113 0.233 1 87.81 125 THR A O 1
ATOM 1061 N N . TYR A 1 126 ? -24.312 8.055 2.146 1 88.69 126 TYR A N 1
ATOM 1062 C CA . TYR A 1 126 ? -22.969 8.047 2.723 1 88.69 126 TYR A CA 1
ATOM 1063 C C . TYR A 1 126 ? -22.438 6.621 2.84 1 88.69 126 TYR A C 1
ATOM 1065 O O . TYR A 1 126 ? -21.297 6.344 2.451 1 88.69 126 TYR A O 1
ATOM 1073 N N . ASN A 1 127 ? -23.25 5.809 3.301 1 88.38 127 ASN A N 1
ATOM 1074 C CA . ASN A 1 127 ? -22.828 4.434 3.533 1 88.38 127 ASN A CA 1
ATOM 1075 C C . ASN A 1 127 ? -22.406 3.75 2.236 1 88.38 127 ASN A C 1
ATOM 1077 O O . ASN A 1 127 ? -21.359 3.109 2.178 1 88.38 127 ASN A O 1
ATOM 1081 N N . TYR A 1 128 ? -23.203 3.906 1.258 1 88.06 128 TYR A N 1
ATOM 1082 C CA . TYR A 1 128 ? -22.891 3.312 -0.039 1 88.06 128 TYR A CA 1
ATOM 1083 C C . TYR A 1 128 ? -21.609 3.9 -0.621 1 88.06 128 TYR A C 1
ATOM 1085 O O . TYR A 1 128 ? -20.766 3.168 -1.131 1 88.06 128 TYR A O 1
ATOM 1093 N N . GLN A 1 129 ? -21.438 5.188 -0.574 1 90.88 129 GLN A N 1
ATOM 1094 C CA . GLN A 1 129 ? -20.281 5.859 -1.152 1 90.88 129 GLN A CA 1
ATOM 1095 C C . GLN A 1 129 ? -18.984 5.441 -0.448 1 90.88 129 GLN A C 1
ATOM 1097 O O . GLN A 1 129 ? -17.969 5.215 -1.098 1 90.88 129 GLN A O 1
ATOM 1102 N N . PHE A 1 130 ? -19.047 5.324 0.822 1 90.06 130 PHE A N 1
ATOM 1103 C CA . PHE A 1 130 ? -17.859 4.918 1.556 1 90.06 130 PHE A CA 1
ATOM 1104 C C . PHE A 1 130 ? -17.516 3.455 1.291 1 90.06 130 PHE A C 1
ATOM 1106 O O . PHE A 1 130 ? -16.344 3.074 1.26 1 90.06 130 PHE A O 1
ATOM 1113 N N . LYS A 1 131 ? -18.531 2.664 1.176 1 87.31 131 LYS A N 1
ATOM 1114 C CA . LYS A 1 131 ? -18.297 1.273 0.798 1 87.31 131 LYS A CA 1
ATOM 1115 C C . LYS A 1 131 ? -17.625 1.181 -0.566 1 87.31 131 LYS A C 1
ATOM 1117 O O . LYS A 1 131 ? -16.688 0.391 -0.751 1 87.31 131 LYS A O 1
ATOM 1122 N N . GLN A 1 132 ? -18.094 1.979 -1.421 1 88.94 132 GLN A N 1
ATOM 1123 C CA . GLN A 1 132 ? -17.5 1.999 -2.754 1 88.94 132 GLN A CA 1
ATOM 1124 C C . GLN A 1 132 ? -16.062 2.5 -2.711 1 88.94 132 GLN A C 1
ATOM 1126 O O . GLN A 1 132 ? -15.211 2 -3.441 1 88.94 132 GLN A O 1
ATOM 1131 N N . TYR A 1 133 ? -15.875 3.49 -1.924 1 92.19 133 TYR A N 1
ATOM 1132 C CA . TYR A 1 133 ? -14.523 4.012 -1.752 1 92.19 133 TYR A CA 1
ATOM 1133 C C . TYR A 1 133 ? -13.586 2.934 -1.225 1 92.19 133 TYR A C 1
ATOM 1135 O O . TYR A 1 133 ? -12.477 2.764 -1.733 1 92.19 133 TYR A O 1
ATOM 1143 N N . ALA A 1 134 ? -14.008 2.234 -0.28 1 90.06 134 ALA A N 1
ATOM 1144 C CA . ALA A 1 134 ? -13.219 1.145 0.287 1 90.06 134 ALA A CA 1
ATOM 1145 C C . ALA A 1 134 ? -12.969 0.051 -0.748 1 90.06 134 ALA A C 1
ATOM 1147 O O . ALA A 1 134 ? -11.852 -0.465 -0.858 1 90.06 134 ALA A O 1
ATOM 1148 N N . TRP A 1 135 ? -13.914 -0.252 -1.476 1 89.56 135 TRP A N 1
ATOM 1149 C CA . TRP A 1 135 ? -13.812 -1.271 -2.516 1 89.56 135 TRP A CA 1
ATOM 1150 C C . TRP A 1 135 ? -12.812 -0.856 -3.586 1 89.56 135 TRP A C 1
ATOM 1152 O O . TRP A 1 135 ? -11.992 -1.669 -4.027 1 89.56 135 TRP A O 1
ATOM 1162 N N . THR A 1 136 ? -12.898 0.347 -3.941 1 92.88 136 THR A N 1
ATOM 1163 C CA . THR A 1 136 ? -11.969 0.855 -4.945 1 92.88 136 THR A CA 1
ATOM 1164 C C . THR A 1 136 ? -10.531 0.692 -4.477 1 92.88 136 THR A C 1
ATOM 1166 O O . THR A 1 136 ? -9.68 0.199 -5.223 1 92.88 136 THR A O 1
ATOM 1169 N N . HIS A 1 137 ? -10.32 1.018 -3.297 1 93.75 137 HIS A N 1
ATOM 1170 C CA . HIS A 1 137 ? -8.953 0.947 -2.779 1 93.75 137 HIS A CA 1
ATOM 1171 C C . HIS A 1 137 ? -8.516 -0.5 -2.584 1 93.75 137 HIS A C 1
ATOM 1173 O O . HIS A 1 137 ? -7.34 -0.823 -2.758 1 93.75 137 HIS A O 1
ATOM 1179 N N . MET A 1 138 ? -9.383 -1.352 -2.262 1 92 138 MET A N 1
ATOM 1180 C CA . MET A 1 138 ? -9.062 -2.771 -2.162 1 92 138 MET A CA 1
ATOM 1181 C C . MET A 1 138 ? -8.672 -3.338 -3.523 1 92 138 MET A C 1
ATOM 1183 O O . MET A 1 138 ? -7.742 -4.137 -3.625 1 92 138 MET A O 1
ATOM 1187 N N . ILE A 1 139 ? -9.391 -2.93 -4.492 1 91.75 139 ILE A N 1
ATOM 1188 C CA . ILE A 1 139 ? -9.109 -3.375 -5.852 1 91.75 139 ILE A CA 1
ATOM 1189 C C . ILE A 1 139 ? -7.734 -2.865 -6.285 1 91.75 139 ILE A C 1
ATOM 1191 O O . ILE A 1 139 ? -6.938 -3.617 -6.852 1 91.75 139 ILE A O 1
ATOM 1195 N N . LEU A 1 140 ? -7.516 -1.648 -6.004 1 93.44 140 LEU A N 1
ATOM 1196 C CA . LEU A 1 140 ? -6.23 -1.064 -6.375 1 93.44 140 LEU A CA 1
ATOM 1197 C C . LEU A 1 140 ? -5.086 -1.783 -5.672 1 93.44 140 LEU A C 1
ATOM 1199 O O . LEU A 1 140 ? -4.055 -2.068 -6.289 1 93.44 140 LEU A O 1
ATOM 1203 N N . LEU A 1 141 ? -5.281 -2.055 -4.473 1 89.75 141 LEU A N 1
ATOM 1204 C CA . LEU A 1 141 ? -4.258 -2.762 -3.713 1 89.75 141 LEU A CA 1
ATOM 1205 C C . LEU A 1 141 ? -3.992 -4.141 -4.309 1 89.75 141 LEU A C 1
ATOM 1207 O O . LEU A 1 141 ? -2.836 -4.531 -4.492 1 89.75 141 LEU A O 1
ATOM 1211 N N . THR A 1 142 ? -5.008 -4.805 -4.605 1 88.06 142 THR A N 1
ATOM 1212 C CA . THR A 1 142 ? -4.887 -6.168 -5.113 1 88.06 142 THR A CA 1
ATOM 1213 C C . THR A 1 142 ? -4.246 -6.172 -6.496 1 88.06 142 THR A C 1
ATOM 1215 O O . THR A 1 142 ? -3.344 -6.969 -6.766 1 88.06 142 THR A O 1
ATOM 1218 N N . VAL A 1 143 ? -4.656 -5.289 -7.285 1 89.38 143 VAL A N 1
ATOM 1219 C CA . VAL A 1 143 ? -4.227 -5.281 -8.68 1 89.38 143 VAL A CA 1
ATOM 1220 C C . VAL A 1 143 ? -2.797 -4.758 -8.781 1 89.38 143 VAL A C 1
ATOM 1222 O O . VAL A 1 143 ? -1.963 -5.34 -9.477 1 89.38 143 VAL A O 1
ATOM 1225 N N . PHE A 1 144 ? -2.477 -3.746 -8.062 1 89.56 144 PHE A N 1
ATOM 1226 C CA . PHE A 1 144 ? -1.189 -3.096 -8.281 1 89.56 144 PHE A CA 1
ATOM 1227 C C . PHE A 1 144 ? -0.129 -3.664 -7.344 1 89.56 144 PHE A C 1
ATOM 1229 O O . PHE A 1 144 ? 1.068 -3.562 -7.621 1 89.56 144 PHE A O 1
ATOM 1236 N N . ALA A 1 145 ? -0.459 -4.125 -6.25 1 80.31 145 ALA A N 1
ATOM 1237 C CA . ALA A 1 145 ? 0.548 -4.738 -5.391 1 80.31 145 ALA A CA 1
ATOM 1238 C C . ALA A 1 145 ? 1.258 -5.887 -6.105 1 80.31 145 ALA A C 1
ATOM 1240 O O . ALA A 1 145 ? 2.479 -6.027 -6.004 1 80.31 145 ALA A O 1
ATOM 1241 N N . GLN A 1 146 ? 0.537 -6.633 -6.84 1 83.38 146 GLN A N 1
ATOM 1242 C CA . GLN A 1 146 ? 1.096 -7.797 -7.516 1 83.38 146 GLN A CA 1
ATOM 1243 C C . GLN A 1 146 ? 1.777 -7.406 -8.82 1 83.38 146 GLN A C 1
ATOM 1245 O O . GLN A 1 146 ? 2.795 -7.992 -9.195 1 83.38 146 GLN A O 1
ATOM 1250 N N . SER A 1 147 ? 1.307 -6.418 -9.453 1 84.31 147 SER A N 1
ATOM 1251 C CA . SER A 1 147 ? 1.828 -6.051 -10.766 1 84.31 147 SER A CA 1
ATOM 1252 C C . SER A 1 147 ? 3.232 -5.469 -10.656 1 84.31 147 SER A C 1
ATOM 1254 O O . SER A 1 147 ? 4.078 -5.707 -11.523 1 84.31 147 SER A O 1
ATOM 1256 N N . SER A 1 148 ? 3.441 -4.746 -9.625 1 82.31 148 SER A N 1
ATOM 1257 C CA . SER A 1 148 ? 4.77 -4.172 -9.445 1 82.31 148 SER A CA 1
ATOM 1258 C C . SER A 1 148 ? 5.828 -5.262 -9.305 1 82.31 148 SER A C 1
ATOM 1260 O O . SER A 1 148 ? 6.914 -5.152 -9.883 1 82.31 148 SER A O 1
ATOM 1262 N N . PHE A 1 149 ? 5.496 -6.293 -8.695 1 85.69 149 PHE A N 1
ATOM 1263 C CA . PHE A 1 149 ? 6.438 -7.387 -8.492 1 85.69 149 PHE A CA 1
ATOM 1264 C C . PHE A 1 149 ? 6.605 -8.195 -9.773 1 85.69 149 PHE A C 1
ATOM 1266 O O . PHE A 1 149 ? 7.703 -8.672 -10.078 1 85.69 149 PHE A O 1
ATOM 1273 N N . THR A 1 150 ? 5.52 -8.273 -10.5 1 90 150 THR A N 1
ATOM 1274 C CA . THR A 1 150 ? 5.566 -9.008 -11.758 1 90 150 THR A CA 1
ATOM 1275 C C . THR A 1 150 ? 6.484 -8.312 -12.758 1 90 150 THR A C 1
ATOM 1277 O O . THR A 1 150 ? 7.324 -8.953 -13.398 1 90 150 THR A O 1
ATOM 1280 N N . VAL A 1 151 ? 6.34 -7.07 -12.781 1 87.38 151 VAL A N 1
ATOM 1281 C CA . VAL A 1 151 ? 7.141 -6.301 -13.727 1 87.38 151 VAL A CA 1
ATOM 1282 C C . VAL A 1 151 ? 8.609 -6.355 -13.328 1 87.38 151 VAL A C 1
ATOM 1284 O O . VAL A 1 151 ? 9.492 -6.504 -14.18 1 87.38 151 VAL A O 1
ATOM 1287 N N . ALA A 1 152 ? 8.891 -6.289 -12.102 1 86.38 152 ALA A N 1
ATOM 1288 C CA . ALA A 1 152 ? 10.266 -6.375 -11.617 1 86.38 152 ALA A CA 1
ATOM 1289 C C . ALA A 1 152 ? 10.891 -7.723 -11.977 1 86.38 152 ALA A C 1
ATOM 1291 O O . ALA A 1 152 ? 12.055 -7.789 -12.375 1 86.38 152 ALA A O 1
ATOM 1292 N N . ASN A 1 153 ? 10.125 -8.719 -11.898 1 90.56 153 ASN A N 1
ATOM 1293 C CA . ASN A 1 153 ? 10.617 -10.055 -12.227 1 90.56 153 ASN A CA 1
ATOM 1294 C C . ASN A 1 153 ? 10.938 -10.18 -13.719 1 90.56 153 ASN A C 1
ATOM 1296 O O . ASN A 1 153 ? 11.914 -10.82 -14.094 1 90.56 153 ASN A O 1
ATOM 1300 N N . ILE A 1 154 ? 10.133 -9.594 -14.492 1 90.12 154 ILE A N 1
ATOM 1301 C CA . ILE A 1 154 ? 10.297 -9.656 -15.938 1 90.12 154 ILE A CA 1
ATOM 1302 C C . ILE A 1 154 ? 11.633 -9.023 -16.328 1 90.12 154 ILE A C 1
ATOM 1304 O O . ILE A 1 154 ? 12.383 -9.594 -17.141 1 90.12 154 ILE A O 1
ATOM 1308 N N . PHE A 1 155 ? 12.016 -7.996 -15.688 1 87.38 155 PHE A N 1
ATOM 1309 C CA . PHE A 1 155 ? 13.211 -7.262 -16.078 1 87.38 155 PHE A CA 1
ATOM 1310 C C . PHE A 1 155 ? 14.453 -7.852 -15.43 1 87.38 155 PHE A C 1
ATOM 1312 O O . PHE A 1 155 ? 15.578 -7.598 -15.875 1 87.38 155 PHE A O 1
ATOM 1319 N N . GLU A 1 156 ? 14.242 -8.57 -14.367 1 87.44 156 GLU A N 1
ATOM 1320 C CA . GLU A 1 156 ? 15.359 -9.328 -13.812 1 87.44 156 GLU A CA 1
ATOM 1321 C C . GLU A 1 156 ? 15.695 -10.539 -14.68 1 87.44 156 GLU A C 1
ATOM 1323 O O . GLU A 1 156 ? 16.812 -11.07 -14.609 1 87.44 156 GLU A O 1
ATOM 1328 N N . GLY A 1 157 ? 14.781 -10.977 -15.469 1 89.12 157 GLY A N 1
ATOM 1329 C CA . GLY A 1 157 ? 14.844 -12.117 -16.375 1 89.12 157 GLY A CA 1
ATOM 1330 C C . GLY A 1 157 ? 13.492 -12.75 -16.625 1 89.12 157 GLY A C 1
ATOM 1331 O O . GLY A 1 157 ? 12.758 -13.062 -15.695 1 89.12 157 GLY A O 1
ATOM 1332 N N . MET A 1 158 ? 13.25 -12.977 -17.828 1 92.56 158 MET A N 1
ATOM 1333 C CA . MET A 1 158 ? 11.953 -13.547 -18.188 1 92.56 158 MET A CA 1
ATOM 1334 C C . MET A 1 158 ? 11.758 -14.906 -17.516 1 92.56 158 MET A C 1
ATOM 1336 O O . MET A 1 158 ? 10.633 -15.375 -17.359 1 92.56 158 MET A O 1
ATOM 1340 N N . PHE A 1 159 ? 12.883 -15.492 -17.125 1 94.12 159 PHE A N 1
ATOM 1341 C CA . PHE A 1 159 ? 12.867 -16.781 -16.453 1 94.12 159 PHE A CA 1
ATOM 1342 C C . PHE A 1 159 ? 12.062 -16.703 -15.164 1 94.12 159 PHE A C 1
ATOM 1344 O O . PHE A 1 159 ? 11.25 -17.594 -14.875 1 94.12 159 PHE A O 1
ATOM 1351 N N . TRP A 1 160 ? 12.148 -15.617 -14.477 1 93.62 160 TRP A N 1
ATOM 1352 C CA . TRP A 1 160 ? 11.555 -15.461 -13.148 1 93.62 160 TRP A CA 1
ATOM 1353 C C . TRP A 1 160 ? 10.078 -15.109 -13.258 1 93.62 160 TRP A C 1
ATOM 1355 O O . TRP A 1 160 ? 9.359 -15.102 -12.258 1 93.62 160 TRP A O 1
ATOM 1365 N N . PHE A 1 161 ? 9.625 -14.781 -14.367 1 94.06 161 PHE A N 1
ATOM 1366 C CA . PHE A 1 161 ? 8.211 -14.547 -14.641 1 94.06 161 PHE A CA 1
ATOM 1367 C C . PHE A 1 161 ? 7.574 -15.781 -15.258 1 94.06 161 PHE A C 1
ATOM 1369 O O . PHE A 1 161 ? 6.516 -16.234 -14.82 1 94.06 161 PHE A O 1
ATOM 1376 N N . LEU A 1 162 ? 8.242 -16.312 -16.234 1 94.81 162 LEU A N 1
ATOM 1377 C CA . LEU A 1 162 ? 7.672 -17.375 -17.062 1 94.81 162 LEU A CA 1
ATOM 1378 C C . LEU A 1 162 ? 7.598 -18.688 -16.281 1 94.81 162 LEU A C 1
ATOM 1380 O O . LEU A 1 162 ? 6.605 -19.422 -16.375 1 94.81 162 LEU A O 1
ATOM 1384 N N . LEU A 1 163 ? 8.656 -19 -15.555 1 96.25 163 LEU A N 1
ATOM 1385 C CA . LEU A 1 163 ? 8.664 -20.266 -14.82 1 96.25 163 LEU A CA 1
ATOM 1386 C C . LEU A 1 163 ? 7.539 -20.312 -13.789 1 96.25 163 LEU A C 1
ATOM 1388 O O . LEU A 1 163 ? 6.699 -21.203 -13.82 1 96.25 163 LEU A O 1
ATOM 1392 N N . PRO A 1 164 ? 7.473 -19.312 -12.93 1 96.19 164 PRO A N 1
ATOM 1393 C CA . PRO A 1 164 ? 6.379 -19.344 -11.953 1 96.19 164 PRO A CA 1
ATOM 1394 C C . PRO A 1 164 ? 5 -19.344 -12.609 1 96.19 164 PRO A C 1
ATOM 1396 O O . PRO A 1 164 ? 4.086 -20.016 -12.141 1 96.19 164 PRO A O 1
ATOM 1399 N N . ALA A 1 165 ? 4.848 -18.578 -13.617 1 94.12 165 ALA A N 1
ATOM 1400 C CA . ALA A 1 165 ? 3.566 -18.531 -14.32 1 94.12 165 ALA A CA 1
ATOM 1401 C C . ALA A 1 165 ? 3.205 -19.891 -14.898 1 94.12 165 ALA A C 1
ATOM 1403 O O . ALA A 1 165 ? 2.049 -20.312 -14.828 1 94.12 165 ALA A O 1
ATOM 1404 N N . SER A 1 166 ? 4.152 -20.547 -15.492 1 95.25 166 SER A N 1
ATOM 1405 C CA . SER A 1 166 ? 3.926 -21.859 -16.094 1 95.25 166 SER A CA 1
ATOM 1406 C C . SER A 1 166 ? 3.592 -22.891 -15.023 1 95.25 166 SER A C 1
ATOM 1408 O O . SER A 1 166 ? 2.775 -23.797 -15.258 1 95.25 166 SER A O 1
ATOM 1410 N N . LEU A 1 167 ? 4.223 -22.766 -13.914 1 97.25 167 LEU A N 1
ATOM 1411 C CA . LEU A 1 167 ? 3.986 -23.734 -12.844 1 97.25 167 LEU A CA 1
ATOM 1412 C C . LEU A 1 167 ? 2.545 -23.656 -12.359 1 97.25 167 LEU A C 1
ATOM 1414 O O . LEU A 1 167 ? 1.947 -24.688 -12.016 1 97.25 167 LEU A O 1
ATOM 1418 N N . ILE A 1 168 ? 1.985 -22.484 -12.281 1 96.12 168 ILE A N 1
ATOM 1419 C CA . ILE A 1 168 ? 0.596 -22.312 -11.867 1 96.12 168 ILE A CA 1
ATOM 1420 C C . ILE A 1 168 ? -0.326 -22.984 -12.891 1 96.12 168 ILE A C 1
ATOM 1422 O O . ILE A 1 168 ? -1.267 -23.688 -12.523 1 96.12 168 ILE A O 1
ATOM 1426 N N . VAL A 1 169 ? -0.042 -22.766 -14.148 1 92.38 169 VAL A N 1
ATOM 1427 C CA . VAL A 1 169 ? -0.852 -23.359 -15.211 1 92.38 169 VAL A CA 1
ATOM 1428 C C . VAL A 1 169 ? -0.774 -24.875 -15.141 1 92.38 169 VAL A C 1
ATOM 1430 O O . VAL A 1 169 ? -1.797 -25.562 -15.234 1 92.38 169 VAL A O 1
ATOM 1433 N N . ILE A 1 170 ? 0.408 -25.344 -14.977 1 95.44 170 ILE A N 1
ATOM 1434 C CA . ILE A 1 170 ? 0.617 -26.781 -14.898 1 95.44 170 ILE A CA 1
ATOM 1435 C C . ILE A 1 170 ? -0.118 -27.344 -13.688 1 95.44 170 ILE A C 1
ATOM 1437 O O . ILE A 1 170 ? -0.737 -28.406 -13.766 1 95.44 170 ILE A O 1
ATOM 1441 N N . ASN A 1 171 ? -0.043 -26.656 -12.602 1 96.19 171 ASN A N 1
ATOM 1442 C CA . ASN A 1 171 ? -0.72 -27.109 -11.391 1 96.19 171 ASN A CA 1
ATOM 1443 C C . ASN A 1 171 ? -2.23 -27.203 -11.594 1 96.19 171 ASN A C 1
ATOM 1445 O O . ASN A 1 171 ? -2.863 -28.172 -11.156 1 96.19 171 ASN A O 1
ATOM 1449 N N . ASP A 1 172 ? -2.771 -26.219 -12.188 1 91.75 172 ASP A N 1
ATOM 1450 C CA . ASP A 1 172 ? -4.207 -26.203 -12.438 1 91.75 172 ASP A CA 1
ATOM 1451 C C . ASP A 1 172 ? -4.621 -27.344 -13.359 1 91.75 172 ASP A C 1
ATOM 1453 O O . ASP A 1 172 ? -5.633 -28 -13.117 1 91.75 172 ASP A O 1
ATOM 1457 N N . ILE A 1 173 ? -3.881 -27.547 -14.398 1 90.81 173 ILE A N 1
ATOM 1458 C CA . ILE A 1 173 ? -4.176 -28.625 -15.352 1 90.81 173 ILE A CA 1
ATOM 1459 C C . ILE A 1 173 ? -4.035 -29.969 -14.664 1 90.81 173 ILE A C 1
ATOM 1461 O O . ILE A 1 173 ? -4.898 -30.844 -14.812 1 90.81 173 ILE A O 1
ATOM 1465 N N . ALA A 1 174 ? -2.934 -30.141 -13.961 1 95.31 174 ALA A N 1
ATOM 1466 C CA . ALA A 1 174 ? -2.697 -31.391 -13.266 1 95.31 174 ALA A CA 1
ATOM 1467 C C . ALA A 1 174 ? -3.777 -31.656 -12.219 1 95.31 174 ALA A C 1
ATOM 1469 O O . ALA A 1 174 ? -4.23 -32.781 -12.047 1 95.31 174 ALA A O 1
ATOM 1470 N N . ALA A 1 175 ? -4.117 -30.625 -11.5 1 93.62 175 ALA A N 1
ATOM 1471 C CA . ALA A 1 175 ? -5.172 -30.781 -10.5 1 93.62 175 ALA A CA 1
ATOM 1472 C C . ALA A 1 175 ? -6.484 -31.219 -11.148 1 93.62 175 ALA A C 1
ATOM 1474 O O . ALA A 1 175 ? -7.215 -32.031 -10.594 1 93.62 175 ALA A O 1
ATOM 1475 N N . TYR A 1 176 ? -6.758 -30.641 -12.273 1 89.12 176 TYR A N 1
ATOM 1476 C CA . TYR A 1 176 ? -7.965 -31 -13 1 89.12 176 TYR A CA 1
ATOM 1477 C C . TYR A 1 176 ? -7.906 -32.438 -13.469 1 89.12 176 TYR A C 1
ATOM 1479 O O . TYR A 1 176 ? -8.875 -33.188 -13.312 1 89.12 176 TYR A O 1
ATOM 1487 N N . LEU A 1 177 ? -6.797 -32.875 -13.984 1 92.75 177 LEU A N 1
ATOM 1488 C CA . LEU A 1 177 ? -6.629 -34.219 -14.523 1 92.75 177 LEU A CA 1
ATOM 1489 C C . LEU A 1 177 ? -6.668 -35.25 -13.406 1 92.75 177 LEU A C 1
ATOM 1491 O O . LEU A 1 177 ? -7.41 -36.25 -13.484 1 92.75 177 LEU A O 1
ATOM 1495 N N . PHE A 1 178 ? -5.91 -35.062 -12.383 1 93.94 178 PHE A N 1
ATOM 1496 C CA . PHE A 1 178 ? -5.883 -36 -11.266 1 93.94 178 PHE A CA 1
ATOM 1497 C C . PHE A 1 178 ? -7.203 -35.969 -10.508 1 93.94 178 PHE A C 1
ATOM 1499 O O . PHE A 1 178 ? -7.648 -37 -10 1 93.94 178 PHE A O 1
ATOM 1506 N N . GLY A 1 179 ? -7.746 -34.812 -10.367 1 91.19 179 GLY A N 1
ATOM 1507 C CA . GLY A 1 179 ? -9.047 -34.719 -9.727 1 91.19 179 GLY A CA 1
ATOM 1508 C C . GLY A 1 179 ? -10.148 -35.406 -10.484 1 91.19 179 GLY A C 1
ATOM 1509 O O . GLY A 1 179 ? -11.008 -36.062 -9.883 1 91.19 179 GLY A O 1
ATOM 1510 N N . PHE A 1 180 ? -10.117 -35.344 -11.758 1 90 180 PHE A N 1
ATOM 1511 C CA . PHE A 1 180 ? -11.133 -35.938 -12.594 1 90 180 PHE A CA 1
ATOM 1512 C C . PHE A 1 180 ? -11 -37.469 -12.586 1 90 180 PHE A C 1
ATOM 1514 O O . PHE A 1 180 ? -11.992 -38.188 -12.469 1 90 180 PHE A O 1
ATOM 1521 N N . PHE A 1 181 ? -9.836 -38.031 -12.578 1 93.12 181 PHE A N 1
ATOM 1522 C CA . PHE A 1 181 ? -9.609 -39.469 -12.727 1 93.12 181 PHE A CA 1
ATOM 1523 C C . PHE A 1 181 ? -9.547 -40.125 -11.359 1 93.12 181 PHE A C 1
ATOM 1525 O O . PHE A 1 181 ? -10.008 -41.281 -11.203 1 93.12 181 PHE A O 1
ATOM 1532 N N . LEU A 1 182 ? -9.055 -39.438 -10.367 1 92.56 182 LEU A N 1
ATOM 1533 C CA . LEU A 1 182 ? -8.797 -40.125 -9.102 1 92.56 182 LEU A CA 1
ATOM 1534 C C . LEU A 1 182 ? -9.531 -39.406 -7.957 1 92.56 182 LEU A C 1
ATOM 1536 O O . LEU A 1 182 ? -9.484 -39.875 -6.816 1 92.56 182 LEU A O 1
ATOM 1540 N N . GLY A 1 183 ? -10.117 -38.312 -8.242 1 88.5 183 GLY A N 1
ATOM 1541 C CA . GLY A 1 183 ? -10.727 -37.531 -7.195 1 88.5 183 GLY A CA 1
ATOM 1542 C C . GLY A 1 183 ? -11.852 -38.219 -6.465 1 88.5 183 GLY A C 1
ATOM 1543 O O . GLY A 1 183 ? -12.734 -38.812 -7.098 1 88.5 183 GLY A O 1
ATOM 1544 N N . ARG A 1 184 ? -11.828 -38.406 -5.055 1 90.19 184 ARG A N 1
ATOM 1545 C CA . ARG A 1 184 ? -12.867 -39.031 -4.25 1 90.19 184 ARG A CA 1
ATOM 1546 C C . ARG A 1 184 ? -13.172 -38.219 -3 1 90.19 184 ARG A C 1
ATOM 1548 O O . ARG A 1 184 ? -14.305 -38.188 -2.52 1 90.19 184 ARG A O 1
ATOM 1555 N N . THR A 1 185 ? -12.172 -37.531 -2.535 1 91.44 185 THR A N 1
ATOM 1556 C CA . THR A 1 185 ? -12.312 -36.844 -1.258 1 91.44 185 THR A CA 1
ATOM 1557 C C . THR A 1 185 ? -12.234 -35.344 -1.446 1 91.44 185 THR A C 1
ATOM 1559 O O . THR A 1 185 ? -11.211 -34.812 -1.897 1 91.44 185 THR A O 1
ATOM 1562 N N . PRO A 1 186 ? -13.273 -34.719 -1.025 1 89.88 186 PRO A N 1
ATOM 1563 C CA . PRO A 1 186 ? -13.258 -33.281 -1.159 1 89.88 186 PRO A CA 1
ATOM 1564 C C . PRO A 1 186 ? -12.18 -32.625 -0.299 1 89.88 186 PRO A C 1
ATOM 1566 O O . PRO A 1 186 ? -11.898 -33.062 0.811 1 89.88 186 PRO A O 1
ATOM 1569 N N . LEU A 1 187 ? -11.562 -31.547 -0.803 1 87.88 187 LEU A N 1
ATOM 1570 C CA . LEU A 1 187 ? -10.461 -30.859 -0.135 1 87.88 187 LEU A CA 1
ATOM 1571 C C . LEU A 1 187 ? -11 -29.812 0.844 1 87.88 187 LEU A C 1
ATOM 1573 O O . LEU A 1 187 ? -10.609 -29.797 2.014 1 87.88 187 LEU A O 1
ATOM 1577 N N . ILE A 1 188 ? -11.812 -28.906 0.403 1 84.62 188 ILE A N 1
ATOM 1578 C CA . ILE A 1 188 ? -12.344 -27.812 1.209 1 84.62 188 ILE A CA 1
ATOM 1579 C C . ILE A 1 188 ? -13.828 -27.625 0.902 1 84.62 188 ILE A C 1
ATOM 1581 O O . ILE A 1 188 ? -14.281 -27.906 -0.211 1 84.62 188 ILE A O 1
ATOM 1585 N N . LYS A 1 189 ? -14.617 -27.203 1.847 1 83.88 189 LYS A N 1
ATOM 1586 C CA . LYS A 1 189 ? -16.062 -27.047 1.725 1 83.88 189 LYS A CA 1
ATOM 1587 C C . LYS A 1 189 ? -16.422 -25.922 0.764 1 83.88 189 LYS A C 1
ATOM 1589 O O . LYS A 1 189 ? -17.469 -25.953 0.112 1 83.88 189 LYS A O 1
ATOM 1594 N N . LEU A 1 190 ? -15.508 -25.016 0.693 1 83.62 190 LEU A N 1
ATOM 1595 C CA . LEU A 1 190 ? -15.727 -23.859 -0.161 1 83.62 190 LEU A CA 1
ATOM 1596 C C . LEU A 1 190 ? -15.797 -24.266 -1.629 1 83.62 190 LEU A C 1
ATOM 1598 O O . LEU A 1 190 ? -16.531 -23.672 -2.412 1 83.62 190 LEU A O 1
ATOM 1602 N N . SER A 1 191 ? -15 -25.25 -2.02 1 82.69 191 SER A N 1
ATOM 1603 C CA . SER A 1 191 ? -14.938 -25.766 -3.383 1 82.69 191 SER A CA 1
ATOM 1604 C C . SER A 1 191 ? -15.039 -27.281 -3.396 1 82.69 191 SER A C 1
ATOM 1606 O O . SER A 1 191 ? -14.023 -27.984 -3.494 1 82.69 191 SER A O 1
ATOM 1608 N N . PRO A 1 192 ? -16.203 -27.703 -3.465 1 82.56 192 PRO A N 1
ATOM 1609 C CA . PRO A 1 192 ? -16.422 -29.141 -3.344 1 82.56 192 PRO A CA 1
ATOM 1610 C C . PRO A 1 192 ? -15.859 -29.938 -4.523 1 82.56 192 PRO A C 1
ATOM 1612 O O . PRO A 1 192 ? -15.633 -31.141 -4.418 1 82.56 192 PRO A O 1
ATOM 1615 N N . LYS A 1 193 ? -15.641 -29.297 -5.586 1 82.25 193 LYS A N 1
ATOM 1616 C CA . LYS A 1 193 ? -15.133 -29.984 -6.77 1 82.25 193 LYS A CA 1
ATOM 1617 C C . LYS A 1 193 ? -13.641 -30.25 -6.652 1 82.25 193 LYS A C 1
ATOM 1619 O O . LYS A 1 193 ? -13.094 -31.094 -7.379 1 82.25 193 LYS A O 1
ATOM 1624 N N . LYS A 1 194 ? -13.039 -29.609 -5.746 1 87.62 194 LYS A N 1
ATOM 1625 C CA . LYS A 1 194 ? -11.617 -29.844 -5.543 1 87.62 194 LYS A CA 1
ATOM 1626 C C . LYS A 1 194 ? -11.375 -31.016 -4.59 1 87.62 194 LYS A C 1
ATOM 1628 O O . LYS A 1 194 ? -12.062 -31.141 -3.574 1 87.62 194 LYS A O 1
ATOM 1633 N N . THR A 1 195 ? -10.414 -31.828 -5.004 1 92.44 195 THR A N 1
ATOM 1634 C CA . THR A 1 195 ? -10.211 -33.062 -4.246 1 92.44 195 THR A CA 1
ATOM 1635 C C . THR A 1 195 ? -8.773 -33.156 -3.732 1 92.44 195 THR A C 1
ATOM 1637 O O . THR A 1 195 ? -7.879 -32.5 -4.266 1 92.44 195 THR A O 1
ATOM 1640 N N . TRP A 1 196 ? -8.609 -33.906 -2.656 1 93.06 196 TRP A N 1
ATOM 1641 C CA . TRP A 1 196 ? -7.289 -34.156 -2.082 1 93.06 196 TRP A CA 1
ATOM 1642 C C . TRP A 1 196 ? -6.383 -34.875 -3.082 1 93.06 196 TRP A C 1
ATOM 1644 O O . TRP A 1 196 ? -5.195 -34.562 -3.182 1 93.06 196 TRP A O 1
ATOM 1654 N N . GLU A 1 197 ? -6.93 -35.844 -3.805 1 95 197 GLU A N 1
ATOM 1655 C CA . GLU A 1 197 ? -6.168 -36.594 -4.809 1 95 197 GLU A CA 1
ATOM 1656 C C . GLU A 1 197 ? -5.668 -35.656 -5.914 1 95 197 GLU A C 1
ATOM 1658 O O . GLU A 1 197 ? -4.531 -35.781 -6.367 1 95 197 GLU A O 1
ATOM 1663 N N . GLY A 1 198 ? -6.531 -34.781 -6.277 1 94 198 GLY A N 1
ATOM 1664 C CA . GLY A 1 198 ? -6.125 -33.812 -7.266 1 94 198 GLY A CA 1
ATOM 1665 C C . GLY A 1 198 ? -5.051 -32.844 -6.758 1 94 198 GLY A C 1
ATOM 1666 O O . GLY A 1 198 ? -4.117 -32.531 -7.488 1 94 198 GLY A O 1
ATOM 1667 N N . PHE A 1 199 ? -5.211 -32.5 -5.527 1 94.56 199 PHE A N 1
ATOM 1668 C CA . PHE A 1 199 ? -4.273 -31.578 -4.918 1 94.56 199 PHE A CA 1
ATOM 1669 C C . PHE A 1 199 ? -2.893 -32.219 -4.781 1 94.56 199 PHE A C 1
ATOM 1671 O O . PHE A 1 199 ? -1.886 -31.594 -5.133 1 94.56 199 PHE A O 1
ATOM 1678 N N . ILE A 1 200 ? -2.801 -33.406 -4.328 1 95.69 200 ILE A N 1
ATOM 1679 C CA . ILE A 1 200 ? -1.534 -34.094 -4.113 1 95.69 200 ILE A CA 1
ATOM 1680 C C . ILE A 1 200 ? -0.9 -34.438 -5.457 1 95.69 200 ILE A C 1
ATOM 1682 O O . ILE A 1 200 ? 0.299 -34.219 -5.656 1 95.69 200 ILE A O 1
ATOM 1686 N N . GLY A 1 201 ? -1.707 -35 -6.324 1 95.69 201 GLY A N 1
ATOM 1687 C CA . GLY A 1 201 ? -1.207 -35.281 -7.66 1 95.69 201 GLY A CA 1
ATOM 1688 C C . GLY A 1 201 ? -0.664 -34.062 -8.375 1 95.69 201 GLY A C 1
ATOM 1689 O O . GLY A 1 201 ? 0.376 -34.125 -9.031 1 95.69 201 GLY A O 1
ATOM 1690 N N . ALA A 1 202 ? -1.361 -33 -8.266 1 96.81 202 ALA A N 1
ATOM 1691 C CA . ALA A 1 202 ? -0.923 -31.75 -8.875 1 96.81 202 ALA A CA 1
ATOM 1692 C C . ALA A 1 202 ? 0.367 -31.25 -8.234 1 96.81 202 ALA A C 1
ATOM 1694 O O . ALA A 1 202 ? 1.247 -30.734 -8.922 1 96.81 202 ALA A O 1
ATOM 1695 N N . SER A 1 203 ? 0.471 -31.422 -6.949 1 97.12 203 SER A N 1
ATOM 1696 C CA . SER A 1 203 ? 1.657 -30.969 -6.238 1 97.12 203 SER A CA 1
ATOM 1697 C C . SER A 1 203 ? 2.906 -31.703 -6.703 1 97.12 203 SER A C 1
ATOM 1699 O O . SER A 1 203 ? 3.926 -31.078 -7.008 1 97.12 203 SER A O 1
ATOM 1701 N N . VAL A 1 204 ? 2.83 -32.969 -6.805 1 97.5 204 VAL A N 1
ATOM 1702 C CA . VAL A 1 204 ? 3.965 -33.781 -7.23 1 97.5 204 VAL A CA 1
ATOM 1703 C C . VAL A 1 204 ? 4.336 -33.438 -8.672 1 97.5 204 VAL A C 1
ATOM 1705 O O . VAL A 1 204 ? 5.508 -33.219 -8.984 1 97.5 204 VAL A O 1
ATOM 1708 N N . THR A 1 205 ? 3.348 -33.375 -9.461 1 97.81 205 THR A N 1
ATOM 1709 C CA . THR A 1 205 ? 3.576 -33.062 -10.867 1 97.81 205 THR A CA 1
ATOM 1710 C C . THR A 1 205 ? 4.203 -31.688 -11.023 1 97.81 205 THR A C 1
ATOM 1712 O O . THR A 1 205 ? 5.117 -31.5 -11.828 1 97.81 205 THR A O 1
ATOM 1715 N N . THR A 1 206 ? 3.717 -30.734 -10.258 1 98.06 206 THR A N 1
ATOM 1716 C CA . THR A 1 206 ? 4.211 -29.359 -10.344 1 98.06 206 THR A CA 1
ATOM 1717 C C . THR A 1 206 ? 5.664 -29.281 -9.883 1 98.06 206 THR A C 1
ATOM 1719 O O . THR A 1 206 ? 6.484 -28.609 -10.516 1 98.06 206 THR A O 1
ATOM 1722 N N . ILE A 1 207 ? 5.992 -29.984 -8.875 1 97.88 207 ILE A N 1
ATOM 1723 C CA . ILE A 1 207 ? 7.348 -29.969 -8.336 1 97.88 207 ILE A CA 1
ATOM 1724 C C . ILE A 1 207 ? 8.312 -30.594 -9.344 1 97.88 207 ILE A C 1
ATOM 1726 O O . ILE A 1 207 ? 9.375 -30.047 -9.617 1 97.88 207 ILE A O 1
ATOM 1730 N N . ILE A 1 208 ? 7.93 -31.641 -9.938 1 97.38 208 ILE A N 1
ATOM 1731 C CA . ILE A 1 208 ? 8.75 -32.312 -10.945 1 97.38 208 ILE A CA 1
ATOM 1732 C C . ILE A 1 208 ? 8.898 -31.406 -12.172 1 97.38 208 ILE A C 1
ATOM 1734 O O . ILE A 1 208 ? 9.992 -31.25 -12.711 1 97.38 208 ILE A O 1
ATOM 1738 N N . SER A 1 209 ? 7.797 -30.875 -12.539 1 97.69 209 SER A N 1
ATOM 1739 C CA . SER A 1 209 ? 7.816 -29.969 -13.688 1 97.69 209 SER A CA 1
ATOM 1740 C C . SER A 1 209 ? 8.695 -28.766 -13.43 1 97.69 209 SER A C 1
ATOM 1742 O O . SER A 1 209 ? 9.359 -28.266 -14.336 1 97.69 209 SER A O 1
ATOM 1744 N N . ALA A 1 210 ? 8.617 -28.297 -12.195 1 97.94 210 ALA A N 1
ATOM 1745 C CA . ALA A 1 210 ? 9.453 -27.156 -11.836 1 97.94 210 ALA A CA 1
ATOM 1746 C C . ALA A 1 210 ? 10.938 -27.469 -12.047 1 97.94 210 ALA A C 1
ATOM 1748 O O . ALA A 1 210 ? 11.672 -26.672 -12.625 1 97.94 210 ALA A O 1
ATOM 1749 N N . PHE A 1 211 ? 11.305 -28.625 -11.648 1 96.5 211 PHE A N 1
ATOM 1750 C CA . PHE A 1 211 ? 12.695 -29.062 -11.766 1 96.5 211 PHE A CA 1
ATOM 1751 C C . PHE A 1 211 ? 13.094 -29.219 -13.227 1 96.5 211 PHE A C 1
ATOM 1753 O O . PHE A 1 211 ? 14.156 -28.75 -13.641 1 96.5 211 PHE A O 1
ATOM 1760 N N . LEU A 1 212 ? 12.289 -29.734 -14 1 96.06 212 LEU A N 1
ATOM 1761 C CA . LEU A 1 212 ? 12.586 -30.016 -15.398 1 96.06 212 LEU A CA 1
ATOM 1762 C C . LEU A 1 212 ? 12.539 -28.75 -16.234 1 96.06 212 LEU A C 1
ATOM 1764 O O . LEU A 1 212 ? 13.414 -28.516 -17.078 1 96.06 212 LEU A O 1
ATOM 1768 N N . LEU A 1 213 ? 11.539 -27.969 -16 1 96.19 213 LEU A N 1
ATOM 1769 C CA . LEU A 1 213 ? 11.375 -26.75 -16.781 1 96.19 213 LEU A CA 1
ATOM 1770 C C . LEU A 1 213 ? 12.492 -25.75 -16.484 1 96.19 213 LEU A C 1
ATOM 1772 O O . LEU A 1 213 ? 12.914 -25 -17.359 1 96.19 213 LEU A O 1
ATOM 1776 N N . ALA A 1 214 ? 12.867 -25.734 -15.234 1 96.12 214 ALA A N 1
ATOM 1777 C CA . ALA A 1 214 ? 13.977 -24.859 -14.875 1 96.12 214 ALA A CA 1
ATOM 1778 C C . ALA A 1 214 ? 15.234 -25.203 -15.672 1 96.12 214 ALA A C 1
ATOM 1780 O O . ALA A 1 214 ? 15.992 -24.312 -16.062 1 96.12 214 ALA A O 1
ATOM 1781 N N . ASN A 1 215 ? 15.453 -26.469 -15.898 1 93.94 215 ASN A N 1
ATOM 1782 C CA . ASN A 1 215 ? 16.594 -26.891 -16.703 1 93.94 215 ASN A CA 1
ATOM 1783 C C . ASN A 1 215 ? 16.469 -26.453 -18.156 1 93.94 215 ASN A C 1
ATOM 1785 O O . ASN A 1 215 ? 17.391 -25.891 -18.734 1 93.94 215 ASN A O 1
ATOM 1789 N N . VAL A 1 216 ? 15.344 -26.656 -18.688 1 93.5 216 VAL A N 1
ATOM 1790 C CA . VAL A 1 216 ? 15.109 -26.328 -20.078 1 93.5 216 VAL A CA 1
ATOM 1791 C C . VAL A 1 216 ? 15.18 -24.812 -20.281 1 93.5 216 VAL A C 1
ATOM 1793 O O . VAL A 1 216 ? 15.891 -24.328 -21.172 1 93.5 216 VAL A O 1
ATOM 1796 N N . MET A 1 217 ? 14.547 -24.047 -19.469 1 93.81 217 MET A N 1
ATOM 1797 C CA . MET A 1 217 ? 14.477 -22.594 -19.609 1 93.81 217 MET A CA 1
ATOM 1798 C C . MET A 1 217 ? 15.812 -21.953 -19.234 1 93.81 217 MET A C 1
ATOM 1800 O O . MET A 1 217 ? 16.156 -20.891 -19.766 1 93.81 217 MET A O 1
ATOM 1804 N N . GLY A 1 218 ? 16.484 -22.578 -18.375 1 92.38 218 GLY A N 1
ATOM 1805 C CA . GLY A 1 218 ? 17.734 -22.031 -17.891 1 92.38 218 GLY A CA 1
ATOM 1806 C C . GLY A 1 218 ? 18.828 -22.016 -18.938 1 92.38 218 GLY A C 1
ATOM 1807 O O . GLY A 1 218 ? 19.812 -21.297 -18.797 1 92.38 218 GLY A O 1
ATOM 1808 N N . HIS A 1 219 ? 18.641 -22.703 -20.016 1 90.94 219 HIS A N 1
ATOM 1809 C CA . HIS A 1 219 ? 19.656 -22.781 -21.047 1 90.94 219 HIS A CA 1
ATOM 1810 C C . HIS A 1 219 ? 19.453 -21.719 -22.109 1 90.94 219 HIS A C 1
ATOM 1812 O O . HIS A 1 219 ? 20.281 -21.547 -23 1 90.94 219 HIS A O 1
ATOM 1818 N N . PHE A 1 220 ? 18.375 -21 -22.016 1 90.25 220 PHE A N 1
ATOM 1819 C CA . PHE A 1 220 ? 18.078 -19.984 -23.016 1 90.25 220 PHE A CA 1
ATOM 1820 C C . PHE A 1 220 ? 18.422 -18.594 -22.5 1 90.25 220 PHE A C 1
ATOM 1822 O O . PHE A 1 220 ? 17.766 -18.109 -21.562 1 90.25 220 PHE A O 1
ATOM 1829 N N . GLN A 1 221 ? 19.281 -17.953 -23.141 1 88.62 221 GLN A N 1
ATOM 1830 C CA . GLN A 1 221 ? 19.75 -16.641 -22.719 1 88.62 221 GLN A CA 1
ATOM 1831 C C . GLN A 1 221 ? 18.641 -15.594 -22.812 1 88.62 221 GLN A C 1
ATOM 1833 O O . GLN A 1 221 ? 18.609 -14.641 -22.031 1 88.62 221 GLN A O 1
ATOM 1838 N N . TRP A 1 222 ? 17.734 -15.828 -23.719 1 88.19 222 TRP A N 1
ATOM 1839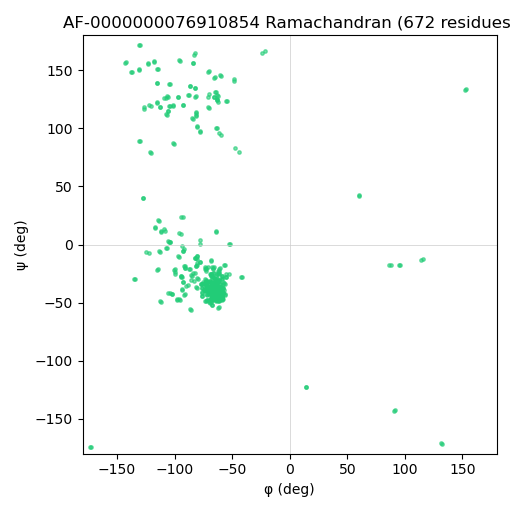 C CA . TRP A 1 222 ? 16.625 -14.906 -23.891 1 88.19 222 TRP A CA 1
ATOM 1840 C C . TRP A 1 222 ? 15.766 -14.844 -22.641 1 88.19 222 TRP A C 1
ATOM 1842 O O . TRP A 1 222 ? 15.203 -13.797 -22.312 1 88.19 222 TRP A O 1
ATOM 1852 N N . LEU A 1 223 ? 15.828 -15.93 -21.891 1 90.81 223 LEU A N 1
ATOM 1853 C CA . LEU A 1 223 ? 14.984 -16.031 -20.703 1 90.81 223 LEU A CA 1
ATOM 1854 C C . LEU A 1 223 ? 15.766 -15.695 -19.438 1 90.81 223 LEU A C 1
ATOM 1856 O O . LEU A 1 223 ? 15.195 -15.211 -18.453 1 90.81 223 LEU A O 1
ATOM 1860 N N . THR A 1 224 ? 17.016 -15.844 -19.484 1 89.44 224 THR A N 1
ATOM 1861 C CA . THR A 1 224 ? 17.797 -15.75 -18.25 1 89.44 224 THR A CA 1
ATOM 1862 C C . THR A 1 224 ? 18.453 -14.375 -18.141 1 89.44 224 THR A C 1
ATOM 1864 O O . THR A 1 224 ? 18.766 -13.922 -17.031 1 89.44 224 THR A O 1
ATOM 1867 N N . CYS A 1 225 ? 18.625 -13.672 -19.219 1 87.25 225 CYS A N 1
ATOM 1868 C CA . CYS A 1 225 ? 19.359 -12.414 -19.188 1 87.25 225 CYS A CA 1
ATOM 1869 C C . CYS A 1 225 ? 18.469 -11.266 -18.734 1 87.25 225 CYS A C 1
ATOM 1871 O O . CYS A 1 225 ? 17.359 -11.102 -19.234 1 87.25 225 CYS A O 1
ATOM 1873 N N . PRO A 1 226 ? 18.922 -10.523 -17.719 1 86.5 226 PRO A N 1
ATOM 1874 C CA . PRO A 1 226 ? 18.156 -9.352 -17.281 1 86.5 226 PRO A CA 1
ATOM 1875 C C . PRO A 1 226 ? 18.188 -8.211 -18.297 1 86.5 226 PRO A C 1
ATOM 1877 O O . PRO A 1 226 ? 19.109 -8.109 -19.094 1 86.5 226 PRO A O 1
ATOM 1880 N N . ARG A 1 227 ? 17.188 -7.473 -18.344 1 83.94 227 ARG A N 1
ATOM 1881 C CA . ARG A 1 227 ? 17.094 -6.293 -19.203 1 83.94 227 ARG A CA 1
ATOM 1882 C C . ARG A 1 227 ? 17.047 -5.016 -18.359 1 83.94 227 ARG A C 1
ATOM 1884 O O . ARG A 1 227 ? 16.172 -4.859 -17.516 1 83.94 227 ARG A O 1
ATOM 1891 N N . LYS A 1 228 ? 17.984 -4.145 -18.484 1 75.31 228 LYS A N 1
ATOM 1892 C CA . LYS A 1 228 ? 18.062 -2.912 -17.703 1 75.31 228 LYS A CA 1
ATOM 1893 C C . LYS A 1 228 ? 17.688 -1.7 -18.547 1 75.31 228 LYS A C 1
ATOM 1895 O O . LYS A 1 228 ? 17.703 -0.568 -18.062 1 75.31 228 LYS A O 1
ATOM 1900 N N . ASP A 1 229 ? 17.297 -2.02 -19.812 1 76.56 229 ASP A N 1
ATOM 1901 C CA . ASP A 1 229 ? 16.938 -0.922 -20.703 1 76.56 229 ASP A CA 1
ATOM 1902 C C . ASP A 1 229 ? 15.602 -1.196 -21.391 1 76.56 229 ASP A C 1
ATOM 1904 O O . ASP A 1 229 ? 14.969 -2.227 -21.141 1 76.56 229 ASP A O 1
ATOM 1908 N N . LEU A 1 230 ? 15.156 -0.189 -22.062 1 75.69 230 LEU A N 1
ATOM 1909 C CA . LEU A 1 230 ? 13.875 -0.302 -22.75 1 75.69 230 LEU A CA 1
ATOM 1910 C C . LEU A 1 230 ? 14.07 -0.715 -24.203 1 75.69 230 LEU A C 1
ATOM 1912 O O . LEU A 1 230 ? 13.188 -0.494 -25.047 1 75.69 230 LEU A O 1
ATOM 1916 N N . SER A 1 231 ? 15.164 -1.34 -24.438 1 75.88 231 SER A N 1
ATOM 1917 C CA . SER A 1 231 ? 15.438 -1.752 -25.812 1 75.88 231 SER A CA 1
ATOM 1918 C C . SER A 1 231 ? 14.758 -3.078 -26.141 1 75.88 231 SER A C 1
ATOM 1920 O O . SER A 1 231 ? 14.312 -3.791 -25.234 1 75.88 231 SER A O 1
ATOM 1922 N N . THR A 1 232 ? 14.492 -3.363 -27.375 1 77 232 THR A N 1
ATOM 1923 C CA . THR A 1 232 ? 13.797 -4.57 -27.812 1 77 232 THR A CA 1
ATOM 1924 C C . THR A 1 232 ? 14.766 -5.527 -28.5 1 77 232 THR A C 1
ATOM 1926 O O . THR A 1 232 ? 14.344 -6.555 -29.047 1 77 232 THR A O 1
ATOM 1929 N N . GLY A 1 233 ? 15.992 -5.223 -28.359 1 77.56 233 GLY A N 1
ATOM 1930 C CA . GLY A 1 233 ? 16.953 -6.055 -29.062 1 77.56 233 GLY A CA 1
ATOM 1931 C C . GLY A 1 233 ? 17.281 -7.336 -28.328 1 77.56 233 GLY A C 1
ATOM 1932 O O . GLY A 1 233 ? 16.875 -7.52 -27.172 1 77.56 233 GLY A O 1
ATOM 1933 N N . TRP A 1 234 ? 17.906 -8.281 -29.078 1 80.06 234 TRP A N 1
ATOM 1934 C CA . TRP A 1 234 ? 18.312 -9.562 -28.516 1 80.06 234 TRP A CA 1
ATOM 1935 C C . TRP A 1 234 ? 19.312 -9.352 -27.375 1 80.06 234 TRP A C 1
ATOM 1937 O O . TRP A 1 234 ? 20.125 -8.422 -27.422 1 80.06 234 TRP A O 1
ATOM 1947 N N . LEU A 1 235 ? 19.156 -10.234 -26.453 1 80.81 235 LEU A N 1
ATOM 1948 C CA . LEU A 1 235 ? 19.984 -10.102 -25.25 1 80.81 235 LEU A CA 1
ATOM 1949 C C . LEU A 1 235 ? 21.078 -11.156 -25.234 1 80.81 235 LEU A C 1
ATOM 1951 O O . LEU A 1 235 ? 20.828 -12.32 -25.578 1 80.81 235 LEU A O 1
ATOM 1955 N N . THR A 1 236 ? 22.266 -10.781 -25.062 1 81.88 236 THR A N 1
ATOM 1956 C CA . THR A 1 236 ? 23.359 -11.695 -24.797 1 81.88 236 THR A CA 1
ATOM 1957 C C . THR A 1 236 ? 24.047 -11.352 -23.469 1 81.88 236 THR A C 1
ATOM 1959 O O . THR A 1 236 ? 24.266 -10.172 -23.172 1 81.88 236 THR A O 1
ATOM 1962 N N . CYS A 1 237 ? 23.969 -12.359 -22.672 1 83.38 237 CYS A N 1
ATOM 1963 C CA . CYS A 1 237 ? 24.625 -12.125 -21.391 1 83.38 237 CYS A CA 1
ATOM 1964 C C . CYS A 1 237 ? 25.312 -13.391 -20.891 1 83.38 237 CYS A C 1
ATOM 1966 O O . CYS A 1 237 ? 25.156 -14.461 -21.484 1 83.38 237 CYS A O 1
ATOM 1968 N N . ASP A 1 238 ? 26.312 -13.148 -20.031 1 83 238 ASP A N 1
ATOM 1969 C CA . ASP A 1 238 ? 26.859 -14.289 -19.312 1 83 238 ASP A CA 1
ATOM 1970 C C . ASP A 1 238 ? 25.859 -14.82 -18.281 1 83 238 ASP A C 1
ATOM 1972 O O . ASP A 1 238 ? 25.375 -14.07 -17.438 1 83 238 ASP A O 1
ATOM 1976 N N . PRO A 1 239 ? 25.547 -16.078 -18.641 1 78.94 239 PRO A N 1
ATOM 1977 C CA . PRO A 1 239 ? 24.578 -16.656 -17.703 1 78.94 239 PRO A CA 1
ATOM 1978 C C . PRO A 1 239 ? 25.094 -16.719 -16.266 1 78.94 239 PRO A C 1
ATOM 1980 O O . PRO A 1 239 ? 26.281 -16.953 -16.047 1 78.94 239 PRO A O 1
ATOM 1983 N N . GLY A 1 240 ? 24.938 -15.961 -15.422 1 79.56 240 GLY A N 1
ATOM 1984 C CA . GLY A 1 240 ? 25.281 -15.945 -14 1 79.56 240 GLY A CA 1
ATOM 1985 C C . GLY A 1 240 ? 25.516 -17.328 -13.43 1 79.56 240 GLY A C 1
ATOM 1986 O O . GLY A 1 240 ? 25.312 -18.328 -14.125 1 79.56 240 GLY A O 1
ATOM 1987 N N . SER A 1 241 ? 26.094 -17.484 -12.25 1 84.62 241 SER A N 1
ATOM 1988 C CA . SER A 1 241 ? 26.453 -18.75 -11.586 1 84.62 241 SER A CA 1
ATOM 1989 C C . SER A 1 241 ? 25.234 -19.641 -11.414 1 84.62 241 SER A C 1
ATOM 1991 O O . SER A 1 241 ? 25.359 -20.859 -11.359 1 84.62 241 SER A O 1
ATOM 1993 N N . MET A 1 242 ? 24.109 -19.078 -11.523 1 88.25 242 MET A N 1
ATOM 1994 C CA . MET A 1 242 ? 22.891 -19.844 -11.273 1 88.25 242 MET A CA 1
ATOM 1995 C C . MET A 1 242 ? 22.5 -20.672 -12.492 1 88.25 242 MET A C 1
ATOM 1997 O O . MET A 1 242 ? 21.781 -21.672 -12.375 1 88.25 242 MET A O 1
ATOM 2001 N N . PHE A 1 243 ? 23.031 -20.312 -13.617 1 90.56 243 PHE A N 1
ATOM 2002 C CA . PHE A 1 243 ? 22.609 -20.969 -14.852 1 90.56 243 PHE A CA 1
ATOM 2003 C C . PHE A 1 243 ? 23.766 -21.703 -15.5 1 90.56 243 PHE A C 1
ATOM 2005 O O . PHE A 1 243 ? 23.719 -22.031 -16.688 1 90.56 243 PHE A O 1
ATOM 2012 N N . LYS A 1 244 ? 24.797 -21.906 -14.781 1 88.56 244 LYS A N 1
ATOM 2013 C CA . LYS A 1 244 ? 25.922 -22.734 -15.234 1 88.56 244 LYS A CA 1
ATOM 2014 C C . LYS A 1 244 ? 25.812 -24.156 -14.688 1 88.56 244 LYS A C 1
ATOM 2016 O O . LYS A 1 244 ? 25.594 -24.344 -13.492 1 88.56 244 LYS A O 1
ATOM 2021 N N . PRO A 1 245 ? 25.875 -25.031 -15.578 1 88.44 245 PRO A N 1
ATOM 2022 C CA . PRO A 1 245 ? 25.734 -26.438 -15.156 1 88.44 245 PRO A CA 1
ATOM 2023 C C . PRO A 1 245 ? 26.859 -26.875 -14.211 1 88.44 245 PRO A C 1
ATOM 2025 O O . PRO A 1 245 ? 28.016 -26.5 -14.406 1 88.44 245 PRO A O 1
ATOM 2028 N N . GLU A 1 246 ? 26.453 -27.406 -13.164 1 86.38 246 GLU A N 1
ATOM 2029 C CA . GLU A 1 246 ? 27.391 -28.016 -12.219 1 86.38 246 GLU A CA 1
ATOM 2030 C C . GLU A 1 246 ? 27.359 -29.531 -12.297 1 86.38 246 GLU A C 1
ATOM 2032 O O . GLU A 1 246 ? 26.281 -30.125 -12.5 1 86.38 246 GLU A O 1
ATOM 2037 N N . HIS A 1 247 ? 28.609 -30.047 -12.242 1 82 247 HIS A N 1
ATOM 2038 C CA . HIS A 1 247 ? 28.75 -31.484 -12.336 1 82 247 HIS A CA 1
ATOM 2039 C C . HIS A 1 247 ? 28.5 -32.156 -10.984 1 82 247 HIS A C 1
ATOM 2041 O O . HIS A 1 247 ? 29.109 -31.766 -9.977 1 82 247 HIS A O 1
ATOM 2047 N N . TYR A 1 248 ? 27.422 -32.844 -10.945 1 76.19 248 TYR A N 1
ATOM 2048 C CA . TYR A 1 248 ? 27.156 -33.594 -9.734 1 76.19 248 TYR A CA 1
ATOM 2049 C C . TYR A 1 248 ? 27.391 -35.094 -9.969 1 76.19 248 TYR A C 1
ATOM 2051 O O . TYR A 1 248 ? 26.922 -35.656 -10.961 1 76.19 248 TYR A O 1
ATOM 2059 N N . PHE A 1 249 ? 28.422 -35.656 -9.25 1 71 249 PHE A N 1
ATOM 2060 C CA . PHE A 1 249 ? 28.719 -37.094 -9.336 1 71 249 PHE A CA 1
ATOM 2061 C C . PHE A 1 249 ? 27.734 -37.906 -8.492 1 71 249 PHE A C 1
ATOM 2063 O O . PHE A 1 249 ? 27.609 -37.656 -7.289 1 71 249 PHE A O 1
ATOM 2070 N N . LEU A 1 250 ? 26.766 -38.406 -9.078 1 66.25 250 LEU A N 1
ATOM 2071 C CA . LEU A 1 250 ? 25.797 -39.25 -8.359 1 66.25 250 LEU A CA 1
ATOM 2072 C C . LEU A 1 250 ? 26.469 -40.531 -7.832 1 66.25 250 LEU A C 1
ATOM 2074 O O . LEU A 1 250 ? 25.891 -41.219 -7.012 1 66.25 250 LEU A O 1
ATOM 2078 N N . GLY A 1 251 ? 27.828 -40.594 -7.875 1 59.28 251 GLY A N 1
ATOM 2079 C CA . GLY A 1 251 ? 28.656 -41.719 -7.473 1 59.28 251 GLY A CA 1
ATOM 2080 C C . GLY A 1 251 ? 27.875 -43 -7.289 1 59.28 251 GLY A C 1
ATOM 2081 O O . GLY A 1 251 ? 26.781 -43.125 -7.836 1 59.28 251 GLY A O 1
ATOM 2082 N N . ASP A 1 252 ? 27.984 -43.594 -5.988 1 60.06 252 ASP A N 1
ATOM 2083 C CA . ASP A 1 252 ? 27.688 -44.938 -5.5 1 60.06 252 ASP A CA 1
ATOM 2084 C C . ASP A 1 252 ? 26.188 -45.125 -5.234 1 60.06 252 ASP A C 1
ATOM 2086 O O . ASP A 1 252 ? 25.734 -46.219 -4.898 1 60.06 252 ASP A O 1
ATOM 2090 N N . TRP A 1 253 ? 25.531 -44.062 -5.285 1 58.38 253 TRP A N 1
ATOM 2091 C CA . TRP A 1 253 ? 24.156 -44.25 -4.805 1 58.38 253 TRP A CA 1
ATOM 2092 C C . TRP A 1 253 ? 23.266 -44.75 -5.926 1 58.38 253 TRP A C 1
ATOM 2094 O O . TRP A 1 253 ? 22.125 -45.188 -5.676 1 58.38 253 TRP A O 1
ATOM 2104 N N . VAL A 1 254 ? 23.641 -44.406 -7.109 1 62.75 254 VAL A N 1
ATOM 2105 C CA . VAL A 1 254 ? 22.828 -44.906 -8.211 1 62.75 254 VAL A CA 1
ATOM 2106 C C . VAL A 1 254 ? 23.328 -46.281 -8.641 1 62.75 254 VAL A C 1
ATOM 2108 O O . VAL A 1 254 ? 24.531 -46.562 -8.578 1 62.75 254 VAL A O 1
ATOM 2111 N N . PRO A 1 255 ? 22.375 -47.25 -8.711 1 61.41 255 PRO A N 1
ATOM 2112 C CA . PRO A 1 255 ? 22.781 -48.594 -9.125 1 61.41 255 PRO A CA 1
ATOM 2113 C C . PRO A 1 255 ? 23.641 -48.562 -10.383 1 61.41 255 PRO A C 1
ATOM 2115 O O . PRO A 1 255 ? 23.594 -47.625 -11.164 1 61.41 255 PRO A O 1
ATOM 2118 N N . GLN A 1 256 ? 24.594 -49.438 -10.359 1 60.56 256 GLN A N 1
ATOM 2119 C CA . GLN A 1 256 ? 25.562 -49.656 -11.43 1 60.56 256 GLN A CA 1
ATOM 2120 C C . GLN A 1 256 ? 24.891 -49.625 -12.797 1 60.56 256 GLN A C 1
ATOM 2122 O O . GLN A 1 256 ? 25.5 -49.219 -13.781 1 60.56 256 GLN A O 1
ATOM 2127 N N . TRP A 1 257 ? 23.672 -49.969 -12.781 1 57.47 257 TRP A N 1
ATOM 2128 C CA . TRP A 1 257 ? 23.016 -50.094 -14.078 1 57.47 257 TRP A CA 1
ATOM 2129 C C . TRP A 1 257 ? 22.578 -48.719 -14.602 1 57.47 257 TRP A C 1
ATOM 2131 O O . TRP A 1 257 ? 22.234 -48.594 -15.781 1 57.47 257 TRP A O 1
ATOM 2141 N N . PHE A 1 258 ? 22.641 -47.75 -13.711 1 59.75 258 PHE A N 1
ATOM 2142 C CA . PHE A 1 258 ? 22.156 -46.438 -14.125 1 59.75 258 PHE A CA 1
ATOM 2143 C C . PHE A 1 258 ? 23.219 -45.719 -14.93 1 59.75 258 PHE A C 1
ATOM 2145 O O . PHE A 1 258 ? 24.328 -45.5 -14.445 1 59.75 258 PHE A O 1
ATOM 2152 N N . PRO A 1 259 ? 23.094 -45.688 -16.219 1 60.84 259 PRO A N 1
ATOM 2153 C CA . PRO A 1 259 ? 24.125 -45.25 -17.156 1 60.84 259 PRO A CA 1
ATOM 2154 C C . PRO A 1 259 ? 24.609 -43.844 -16.844 1 60.84 259 PRO A C 1
ATOM 2156 O O . PRO A 1 259 ? 25.703 -43.438 -17.281 1 60.84 259 PRO A O 1
ATOM 2159 N N . TRP A 1 260 ? 23.75 -43 -16.172 1 63.69 260 TRP A N 1
ATOM 2160 C CA . TRP A 1 260 ? 24.203 -41.625 -16.062 1 63.69 260 TRP A CA 1
ATOM 2161 C C . TRP A 1 260 ? 24.797 -41.344 -14.672 1 63.69 260 TRP A C 1
ATOM 2163 O O . TRP A 1 260 ? 24.062 -41.219 -13.695 1 63.69 260 TRP A O 1
ATOM 2173 N N . LYS A 1 261 ? 26.109 -41.625 -14.516 1 66 261 LYS A N 1
ATOM 2174 C CA . LYS A 1 261 ? 26.859 -41.438 -13.273 1 66 261 LYS A CA 1
ATOM 2175 C C . LYS A 1 261 ? 27.078 -39.969 -12.969 1 66 261 LYS A C 1
ATOM 2177 O O . LYS A 1 261 ? 27.344 -39.594 -11.82 1 66 261 LYS A O 1
ATOM 2182 N N . GLU A 1 262 ? 26.938 -39.156 -14.055 1 73.94 262 GLU A N 1
ATOM 2183 C CA . GLU A 1 262 ? 27.156 -37.719 -13.859 1 73.94 262 GLU A CA 1
ATOM 2184 C C . GLU A 1 262 ? 25.969 -36.906 -14.367 1 73.94 262 GLU A C 1
ATOM 2186 O O . GLU A 1 262 ? 25.422 -37.219 -15.445 1 73.94 262 GLU A O 1
ATOM 2191 N N . VAL A 1 263 ? 25.328 -36.219 -13.453 1 78.5 263 VAL A N 1
ATOM 2192 C CA . VAL A 1 263 ? 24.203 -35.406 -13.891 1 78.5 263 VAL A CA 1
ATOM 2193 C C . VAL A 1 263 ? 24.594 -33.938 -13.836 1 78.5 263 VAL A C 1
ATOM 2195 O O . VAL A 1 263 ? 25.266 -33.5 -12.898 1 78.5 263 VAL A O 1
ATOM 2198 N N . PHE A 1 264 ? 24.406 -33.281 -14.992 1 84.12 264 PHE A N 1
ATOM 2199 C CA . PHE A 1 264 ? 24.578 -31.828 -15.039 1 84.12 264 PHE A CA 1
ATOM 2200 C C . PHE A 1 264 ? 23.312 -31.109 -14.602 1 84.12 264 PHE A C 1
ATOM 2202 O O . PHE A 1 264 ? 22.266 -31.25 -15.227 1 84.12 264 PHE A O 1
ATOM 2209 N N . LEU A 1 265 ? 23.453 -30.578 -13.477 1 88.62 265 LEU A N 1
ATOM 2210 C CA . LEU A 1 265 ? 22.312 -29.844 -12.945 1 88.62 265 LEU A CA 1
ATOM 2211 C C . LEU A 1 265 ? 22.641 -28.359 -12.812 1 88.62 265 LEU A C 1
ATOM 2213 O O . LEU A 1 265 ? 23.781 -28 -12.531 1 88.62 265 LEU A O 1
ATOM 2217 N N . LEU A 1 266 ? 21.641 -27.578 -13.18 1 92.25 266 LEU A N 1
ATOM 2218 C CA . LEU A 1 266 ? 21.766 -26.141 -12.922 1 92.25 266 LEU A CA 1
ATOM 2219 C C . LEU A 1 266 ? 21.391 -25.812 -11.484 1 92.25 266 LEU A C 1
ATOM 2221 O O . LEU A 1 266 ? 20.391 -26.312 -10.969 1 92.25 266 LEU A O 1
ATOM 2225 N N . PRO A 1 267 ? 22.172 -25.016 -10.836 1 91.94 267 PRO A N 1
ATOM 2226 C CA . PRO A 1 267 ? 21.859 -24.641 -9.461 1 91.94 267 PRO A CA 1
ATOM 2227 C C . PRO A 1 267 ? 20.453 -24.031 -9.32 1 91.94 267 PRO A C 1
ATOM 2229 O O . PRO A 1 267 ? 19.828 -24.172 -8.266 1 91.94 267 PRO A O 1
ATOM 2232 N N . VAL A 1 268 ? 19.969 -23.422 -10.336 1 93.81 268 VAL A N 1
ATOM 2233 C CA . VAL A 1 268 ? 18.656 -22.781 -10.297 1 93.81 268 VAL A CA 1
ATOM 2234 C C . VAL A 1 268 ? 17.562 -23.828 -10.125 1 93.81 268 VAL A C 1
ATOM 2236 O O . VAL A 1 268 ? 16.453 -23.516 -9.68 1 93.81 268 VAL A O 1
ATOM 2239 N N . GLN A 1 269 ? 17.844 -25.062 -10.422 1 95 269 GLN A N 1
ATOM 2240 C CA . GLN A 1 269 ? 16.859 -26.125 -10.312 1 95 269 GLN A CA 1
ATOM 2241 C C . GLN A 1 269 ? 16.453 -26.359 -8.859 1 95 269 GLN A C 1
ATOM 2243 O O . GLN A 1 269 ? 15.305 -26.688 -8.578 1 95 269 GLN A O 1
ATOM 2248 N N . TRP A 1 270 ? 17.359 -26.156 -7.996 1 93.06 270 TRP A N 1
ATOM 2249 C CA . TRP A 1 270 ? 17.031 -26.281 -6.578 1 93.06 270 TRP A CA 1
ATOM 2250 C C . TRP A 1 270 ? 16.062 -25.188 -6.141 1 93.06 270 TRP A C 1
ATOM 2252 O O . TRP A 1 270 ? 15.148 -25.422 -5.359 1 93.06 270 TRP A O 1
ATOM 2262 N N . HIS A 1 271 ? 16.297 -24.031 -6.652 1 94.75 271 HIS A N 1
ATOM 2263 C CA . HIS A 1 271 ? 15.398 -22.922 -6.359 1 94.75 271 HIS A CA 1
ATOM 2264 C C . HIS A 1 271 ? 14.031 -23.125 -7.016 1 94.75 271 HIS A C 1
ATOM 2266 O O . HIS A 1 271 ? 13.008 -22.688 -6.48 1 94.75 271 HIS A O 1
ATOM 2272 N N . ALA A 1 272 ? 14.117 -23.781 -8.125 1 96.88 272 ALA A N 1
ATOM 2273 C CA . ALA A 1 272 ? 12.867 -24.062 -8.828 1 96.88 272 ALA A CA 1
ATOM 2274 C C . ALA A 1 272 ? 11.977 -25 -8.023 1 96.88 272 ALA A C 1
ATOM 2276 O O . ALA A 1 272 ? 10.75 -24.938 -8.117 1 96.88 272 ALA A O 1
ATOM 2277 N N . LEU A 1 273 ? 12.586 -25.844 -7.219 1 97.06 273 LEU A N 1
ATOM 2278 C CA . LEU A 1 273 ? 11.805 -26.75 -6.371 1 97.06 273 LEU A CA 1
ATOM 2279 C C . LEU A 1 273 ? 11.008 -25.953 -5.34 1 97.06 273 LEU A C 1
ATOM 2281 O O . LEU A 1 273 ? 9.852 -26.281 -5.062 1 97.06 273 LEU A O 1
ATOM 2285 N N . ALA A 1 274 ? 11.602 -24.938 -4.82 1 96.5 274 ALA A N 1
ATOM 2286 C CA . ALA A 1 274 ? 10.906 -24.078 -3.869 1 96.5 274 ALA A CA 1
ATOM 2287 C C . ALA A 1 274 ? 9.734 -23.359 -4.535 1 96.5 274 ALA A C 1
ATOM 2289 O O . ALA A 1 274 ? 8.656 -23.234 -3.953 1 96.5 274 ALA A O 1
ATOM 2290 N N . LEU A 1 275 ? 9.984 -22.922 -5.73 1 97.25 275 LEU A N 1
ATOM 2291 C CA . LEU A 1 275 ? 8.922 -22.266 -6.48 1 97.25 275 LEU A CA 1
ATOM 2292 C C . LEU A 1 275 ? 7.777 -23.219 -6.777 1 97.25 275 LEU A C 1
ATOM 2294 O O . LEU A 1 275 ? 6.605 -22.859 -6.684 1 97.25 275 LEU A O 1
ATOM 2298 N N . GLY A 1 276 ? 8.188 -24.422 -7.129 1 97.94 276 GLY A N 1
ATOM 2299 C CA . GLY A 1 276 ? 7.176 -25.438 -7.387 1 97.94 276 GLY A CA 1
ATOM 2300 C C . GLY A 1 276 ? 6.359 -25.797 -6.156 1 97.94 276 GLY A C 1
ATOM 2301 O O . GLY A 1 276 ? 5.145 -25.984 -6.242 1 97.94 276 GLY A O 1
ATOM 2302 N N . LEU A 1 277 ? 7.051 -25.891 -5.086 1 97.38 277 LEU A N 1
ATOM 2303 C CA . LEU A 1 277 ? 6.367 -26.172 -3.83 1 97.38 277 LEU A CA 1
ATOM 2304 C C . LEU A 1 277 ? 5.363 -25.078 -3.488 1 97.38 277 LEU A C 1
ATOM 2306 O O . LEU A 1 277 ? 4.219 -25.375 -3.129 1 97.38 277 LEU A O 1
ATOM 2310 N N . PHE A 1 278 ? 5.738 -23.891 -3.625 1 97.69 278 PHE A N 1
ATOM 2311 C CA . PHE A 1 278 ? 4.848 -22.766 -3.332 1 97.69 278 PHE A CA 1
ATOM 2312 C C . PHE A 1 278 ? 3.68 -22.75 -4.309 1 97.69 278 PHE A C 1
ATOM 2314 O O . PHE A 1 278 ? 2.531 -22.547 -3.904 1 97.69 278 PHE A O 1
ATOM 2321 N N . ALA A 1 279 ? 3.973 -22.938 -5.512 1 97.44 279 ALA A N 1
ATOM 2322 C CA . ALA A 1 279 ? 2.953 -22.906 -6.555 1 97.44 279 ALA A CA 1
ATOM 2323 C C . ALA A 1 279 ? 1.905 -24 -6.336 1 97.44 279 ALA A C 1
ATOM 2325 O O . ALA A 1 279 ? 0.738 -23.828 -6.695 1 97.44 279 ALA A O 1
ATOM 2326 N N . SER A 1 280 ? 2.295 -25.078 -5.77 1 96.75 280 SER A N 1
ATOM 2327 C CA . SER A 1 280 ? 1.392 -26.219 -5.648 1 96.75 280 SER A CA 1
ATOM 2328 C C . SER A 1 280 ? 0.668 -26.219 -4.305 1 96.75 280 SER A C 1
ATOM 2330 O O . SER A 1 280 ? -0.481 -26.656 -4.211 1 96.75 280 SER A O 1
ATOM 2332 N N . ILE A 1 281 ? 1.284 -25.625 -3.303 1 95.31 281 ILE A N 1
ATOM 2333 C CA . ILE A 1 281 ? 0.711 -25.766 -1.967 1 95.31 281 ILE A CA 1
ATOM 2334 C C . ILE A 1 281 ? 0.031 -24.453 -1.565 1 95.31 281 ILE A C 1
ATOM 2336 O O . ILE A 1 281 ? -1.083 -24.469 -1.038 1 95.31 281 ILE A O 1
ATOM 2340 N N . ILE A 1 282 ? 0.629 -23.375 -1.849 1 95.62 282 ILE A N 1
ATOM 2341 C CA . ILE A 1 282 ? 0.161 -22.109 -1.296 1 95.62 282 ILE A CA 1
ATOM 2342 C C . ILE A 1 282 ? -0.619 -21.344 -2.359 1 95.62 282 ILE A C 1
ATOM 2344 O O . ILE A 1 282 ? -1.678 -20.766 -2.074 1 95.62 282 ILE A O 1
ATOM 2348 N N . ALA A 1 283 ? -0.156 -21.312 -3.547 1 95.44 283 ALA A N 1
ATOM 2349 C CA . ALA A 1 283 ? -0.738 -20.5 -4.605 1 95.44 283 ALA A CA 1
ATOM 2350 C C . ALA A 1 283 ? -2.207 -20.844 -4.828 1 95.44 283 ALA A C 1
ATOM 2352 O O . ALA A 1 283 ? -3.02 -19.969 -5.137 1 95.44 283 ALA A O 1
ATOM 2353 N N . PRO A 1 284 ? -2.584 -22.094 -4.648 1 94.12 284 PRO A N 1
ATOM 2354 C CA . PRO A 1 284 ? -3.992 -22.453 -4.859 1 94.12 284 PRO A CA 1
ATOM 2355 C C . PRO A 1 284 ? -4.93 -21.719 -3.895 1 94.12 284 PRO A C 1
ATOM 2357 O O . PRO A 1 284 ? -6.125 -21.594 -4.176 1 94.12 284 PRO A O 1
ATOM 2360 N N . PHE A 1 285 ? -4.43 -21.297 -2.812 1 93.88 285 PHE A N 1
ATOM 2361 C CA . PHE A 1 285 ? -5.266 -20.578 -1.854 1 93.88 285 PHE A CA 1
ATOM 2362 C C . PHE A 1 285 ? -5.727 -19.25 -2.43 1 93.88 285 PHE A C 1
ATOM 2364 O O . PHE A 1 285 ? -6.723 -18.688 -1.975 1 93.88 285 PHE A O 1
ATOM 2371 N N . GLY A 1 286 ? -4.934 -18.75 -3.391 1 92.75 286 GLY A N 1
ATOM 2372 C CA . GLY A 1 286 ? -5.449 -17.609 -4.121 1 92.75 286 GLY A CA 1
ATOM 2373 C C . GLY A 1 286 ? -6.754 -17.891 -4.84 1 92.75 286 GLY A C 1
ATOM 2374 O O . GLY A 1 286 ? -7.66 -17.062 -4.855 1 92.75 286 GLY A O 1
ATOM 2375 N N . GLY A 1 287 ? -6.852 -19.031 -5.367 1 92.38 287 GLY A N 1
ATOM 2376 C CA . GLY A 1 287 ? -8.078 -19.469 -6.012 1 92.38 287 GLY A CA 1
ATOM 2377 C C . GLY A 1 287 ? -9.219 -19.688 -5.039 1 92.38 287 GLY A C 1
ATOM 2378 O O . GLY A 1 287 ? -10.375 -19.375 -5.336 1 92.38 287 GLY A O 1
ATOM 2379 N N . PHE A 1 288 ? -8.906 -20.219 -3.908 1 92.81 288 PHE A N 1
ATOM 2380 C CA . PHE A 1 288 ? -9.922 -20.406 -2.885 1 92.81 288 PHE A CA 1
ATOM 2381 C C . PHE A 1 288 ? -10.477 -19.078 -2.41 1 92.81 288 PHE A C 1
ATOM 2383 O O . PHE A 1 288 ? -11.672 -18.953 -2.127 1 92.81 288 PHE A O 1
ATOM 2390 N N . PHE A 1 289 ? -9.586 -18.188 -2.32 1 93.31 289 PHE A N 1
ATOM 2391 C CA . PHE A 1 289 ? -10 -16.844 -1.925 1 93.31 289 PHE A CA 1
ATOM 2392 C C . PHE A 1 289 ? -10.992 -16.266 -2.93 1 93.31 289 PHE A C 1
ATOM 2394 O O . PHE A 1 289 ? -12.039 -15.742 -2.547 1 93.31 289 PHE A O 1
ATOM 2401 N N . ALA A 1 290 ? -10.617 -16.406 -4.191 1 91.38 290 ALA A N 1
ATOM 2402 C CA . ALA A 1 290 ? -11.5 -15.906 -5.246 1 91.38 290 ALA A CA 1
ATOM 2403 C C . ALA A 1 290 ? -12.836 -16.625 -5.227 1 91.38 290 ALA A C 1
ATOM 2405 O O . ALA A 1 290 ? -13.891 -16 -5.414 1 91.38 290 ALA A O 1
ATOM 2406 N N . SER A 1 291 ? -12.836 -17.891 -5.016 1 91.25 291 SER A N 1
ATOM 2407 C CA . SER A 1 291 ? -14.062 -18.672 -4.941 1 91.25 291 SER A CA 1
ATOM 2408 C C . SER A 1 291 ? -14.93 -18.219 -3.766 1 91.25 291 SER A C 1
ATOM 2410 O O . SER A 1 291 ? -16.141 -18.078 -3.9 1 91.25 291 SER A O 1
ATOM 2412 N N . GLY A 1 292 ? -14.281 -18.078 -2.645 1 90.44 292 GLY A N 1
ATOM 2413 C CA . GLY A 1 292 ? -15.016 -17.578 -1.495 1 90.44 292 GLY A CA 1
ATOM 2414 C C . GLY A 1 292 ? -15.641 -16.219 -1.737 1 90.44 292 GLY A C 1
ATOM 2415 O O . GLY A 1 292 ? -16.781 -15.969 -1.338 1 90.44 292 GLY A O 1
ATOM 2416 N N . PHE A 1 293 ? -14.906 -15.445 -2.344 1 89.62 293 PHE A N 1
ATOM 2417 C CA . PHE A 1 293 ? -15.398 -14.109 -2.68 1 89.62 293 PHE A CA 1
ATOM 2418 C C . PHE A 1 293 ? -16.625 -14.195 -3.582 1 89.62 293 PHE A C 1
ATOM 2420 O O . PHE A 1 293 ? -17.625 -13.516 -3.352 1 89.62 293 PHE A O 1
ATOM 2427 N N . LYS A 1 294 ? -16.594 -15.016 -4.586 1 89.69 294 LYS A N 1
ATOM 2428 C CA . LYS A 1 294 ? -17.719 -15.195 -5.512 1 89.69 294 LYS A CA 1
ATOM 2429 C C . LYS A 1 294 ? -18.953 -15.703 -4.781 1 89.69 294 LYS A C 1
ATOM 2431 O O . LYS A 1 294 ? -20.078 -15.266 -5.062 1 89.69 294 LYS A O 1
ATOM 2436 N N . ARG A 1 295 ? -18.734 -16.531 -3.857 1 88.81 295 ARG A N 1
ATOM 2437 C CA . ARG A 1 295 ? -19.859 -17.047 -3.072 1 88.81 295 ARG A CA 1
ATOM 2438 C C . ARG A 1 295 ? -20.438 -15.961 -2.17 1 88.81 295 ARG A C 1
ATOM 2440 O O . ARG A 1 295 ? -21.656 -15.891 -1.978 1 88.81 295 ARG A O 1
ATOM 2447 N N . ALA A 1 296 ? -19.562 -15.211 -1.628 1 87.25 296 ALA A N 1
ATOM 2448 C CA . ALA A 1 296 ? -20 -14.133 -0.744 1 87.25 296 ALA A CA 1
ATOM 2449 C C . ALA A 1 296 ? -20.891 -13.141 -1.482 1 87.25 296 ALA A C 1
ATOM 2451 O O . ALA A 1 296 ? -21.844 -12.609 -0.908 1 87.25 296 ALA A O 1
ATOM 2452 N N . PHE A 1 297 ? -20.609 -12.953 -2.705 1 85.75 297 PHE A N 1
ATOM 2453 C CA . PHE A 1 297 ? -21.359 -11.961 -3.475 1 85.75 297 PHE A CA 1
ATOM 2454 C C . PHE A 1 297 ? -22.359 -12.633 -4.395 1 85.75 297 PHE A C 1
ATOM 2456 O O . PHE A 1 297 ? -23.016 -11.961 -5.199 1 85.75 297 PHE A O 1
ATOM 2463 N N . LYS A 1 298 ? -22.438 -13.977 -4.328 1 87.12 298 LYS A N 1
ATOM 2464 C CA . LYS A 1 298 ? -23.406 -14.773 -5.07 1 87.12 298 LYS A CA 1
ATOM 2465 C C . LYS A 1 298 ? -23.25 -14.586 -6.574 1 87.12 298 LYS A C 1
ATOM 2467 O O . LYS A 1 298 ? -24.234 -14.359 -7.285 1 87.12 298 LYS A O 1
ATOM 2472 N N . ILE A 1 299 ? -22 -14.562 -7.004 1 83.56 299 ILE A N 1
ATOM 2473 C CA . ILE A 1 299 ? -21.672 -14.484 -8.422 1 83.56 299 ILE A CA 1
ATOM 2474 C C . ILE A 1 299 ? -20.906 -15.734 -8.844 1 83.56 299 ILE A C 1
ATOM 2476 O O . ILE A 1 299 ? -20.344 -16.438 -8.008 1 83.56 299 ILE A O 1
ATOM 2480 N N . LYS A 1 300 ? -20.953 -16 -10.062 1 81 300 LYS A N 1
ATOM 2481 C CA . LYS A 1 300 ? -20.281 -17.188 -10.578 1 81 300 LYS A CA 1
ATOM 2482 C C . LYS A 1 300 ? -18.891 -16.844 -11.117 1 81 300 LYS A C 1
ATOM 2484 O O . LYS A 1 300 ? -17.938 -17.578 -10.859 1 81 300 LYS A O 1
ATOM 2489 N N . ASP A 1 301 ? -18.859 -15.781 -11.914 1 85.94 301 ASP A N 1
ATOM 2490 C CA . ASP A 1 301 ? -17.609 -15.312 -12.5 1 85.94 301 ASP A CA 1
ATOM 2491 C C . ASP A 1 301 ? -17.438 -13.812 -12.289 1 85.94 301 ASP A C 1
ATOM 2493 O O . ASP A 1 301 ? -18.406 -13.078 -12.125 1 85.94 301 ASP A O 1
ATOM 2497 N N . PHE A 1 302 ? -16.203 -13.414 -12.211 1 86.56 302 PHE A N 1
ATOM 2498 C CA . PHE A 1 302 ? -15.914 -12 -11.992 1 86.56 302 PHE A CA 1
ATOM 2499 C C . PHE A 1 302 ? -16.281 -11.18 -13.219 1 86.56 302 PHE A C 1
ATOM 2501 O O . PHE A 1 302 ? -16.469 -9.961 -13.125 1 86.56 302 PHE A O 1
ATOM 2508 N N . GLY A 1 303 ? -16.281 -11.812 -14.336 1 81.62 303 GLY A N 1
ATOM 2509 C CA . GLY A 1 303 ? -16.594 -11.133 -15.578 1 81.62 303 GLY A CA 1
ATOM 2510 C C . GLY A 1 303 ? -16.703 -12.078 -16.766 1 81.62 303 GLY A C 1
ATOM 2511 O O . GLY A 1 303 ? -16.75 -13.297 -16.578 1 81.62 303 GLY A O 1
ATOM 2512 N N . ASP A 1 304 ? -16.859 -11.5 -17.922 1 79.12 304 ASP A N 1
ATOM 2513 C CA . ASP A 1 304 ? -17 -12.281 -19.141 1 79.12 304 ASP A CA 1
ATOM 2514 C C . ASP A 1 304 ? -16 -11.812 -20.203 1 79.12 304 ASP A C 1
ATOM 2516 O O . ASP A 1 304 ? -16.312 -11.82 -21.391 1 79.12 304 ASP A O 1
ATOM 2520 N N . SER A 1 305 ? -14.883 -11.531 -19.781 1 82.19 305 SER A N 1
ATOM 2521 C CA . SER A 1 305 ? -13.914 -10.961 -20.703 1 82.19 305 SER A CA 1
ATOM 2522 C C . SER A 1 305 ? -13.352 -12.023 -21.641 1 82.19 305 SER A C 1
ATOM 2524 O O . SER A 1 305 ? -12.953 -11.727 -22.766 1 82.19 305 SER A O 1
ATOM 2526 N N . ILE A 1 306 ? -13.234 -13.273 -21.172 1 80.94 306 ILE A N 1
ATOM 2527 C CA . ILE A 1 306 ? -12.766 -14.383 -21.984 1 80.94 306 ILE A CA 1
ATOM 2528 C C . ILE A 1 306 ? -13.93 -15.305 -22.328 1 80.94 306 ILE A C 1
ATOM 2530 O O . ILE A 1 306 ? -14.492 -15.961 -21.453 1 80.94 306 ILE A O 1
ATOM 2534 N N . PRO A 1 307 ? -14.203 -15.273 -23.625 1 73.12 307 PRO A N 1
ATOM 2535 C CA . PRO A 1 307 ? -15.352 -16.109 -24.016 1 73.12 307 PRO A CA 1
ATOM 2536 C C . PRO A 1 307 ? -15.195 -17.562 -23.578 1 73.12 307 PRO A C 1
ATOM 2538 O O . PRO A 1 307 ? -14.188 -18.203 -23.875 1 73.12 307 PRO A O 1
ATOM 2541 N N . GLY A 1 308 ? -16.062 -18.047 -22.875 1 71.38 308 GLY A N 1
ATOM 2542 C CA . GLY A 1 308 ? -16.078 -19.438 -22.438 1 71.38 308 GLY A CA 1
ATOM 2543 C C . GLY A 1 308 ? -15.289 -19.672 -21.172 1 71.38 308 GLY A C 1
ATOM 2544 O O . GLY A 1 308 ? -15.469 -20.703 -20.516 1 71.38 308 GLY A O 1
ATOM 2545 N N . HIS A 1 309 ? -14.406 -18.766 -20.781 1 73.56 309 HIS A N 1
ATOM 2546 C CA . HIS A 1 309 ? -13.508 -19 -19.656 1 73.56 309 HIS A CA 1
ATOM 2547 C C . HIS A 1 309 ? -13.836 -18.078 -18.484 1 73.56 309 HIS A C 1
ATOM 2549 O O . HIS A 1 309 ? -13.297 -18.234 -17.391 1 73.56 309 HIS A O 1
ATOM 2555 N N . GLY A 1 310 ? -14.719 -17.203 -18.719 1 80.88 310 GLY A N 1
ATOM 2556 C CA . GLY A 1 310 ? -15.062 -16.297 -17.641 1 80.88 310 GLY A CA 1
ATOM 2557 C C . GLY A 1 310 ? -14.234 -15.023 -17.641 1 80.88 310 GLY A C 1
ATOM 2558 O O . GLY A 1 310 ? -13.922 -14.484 -18.703 1 80.88 310 GLY A O 1
ATOM 2559 N N . GLY A 1 311 ? -13.906 -14.57 -16.469 1 85.12 311 GLY A N 1
ATOM 2560 C CA . GLY A 1 311 ? -13.18 -13.312 -16.375 1 85.12 311 GLY A CA 1
ATOM 2561 C C . GLY A 1 311 ? -11.68 -13.5 -16.25 1 85.12 311 GLY A C 1
ATOM 2562 O O . GLY A 1 311 ? -11.211 -14.578 -15.883 1 85.12 311 GLY A O 1
ATOM 2563 N N . ILE A 1 312 ? -10.938 -12.508 -16.578 1 87.44 312 ILE A N 1
ATOM 2564 C CA . ILE A 1 312 ? -9.484 -12.5 -16.453 1 87.44 312 ILE A CA 1
ATOM 2565 C C . ILE A 1 312 ? -9.078 -12.633 -14.992 1 87.44 312 ILE A C 1
ATOM 2567 O O . ILE A 1 312 ? -8.07 -13.258 -14.672 1 87.44 312 ILE A O 1
ATOM 2571 N N . THR A 1 313 ? -9.898 -12.023 -14.18 1 87.94 313 THR A N 1
ATOM 2572 C CA . THR A 1 313 ? -9.617 -12.055 -12.75 1 87.94 313 THR A CA 1
ATOM 2573 C C . THR A 1 313 ? -9.633 -13.484 -12.227 1 87.94 313 THR A C 1
ATOM 2575 O O . THR A 1 313 ? -8.844 -13.836 -11.344 1 87.94 313 THR A O 1
ATOM 2578 N N . ASP A 1 314 ? -10.414 -14.297 -12.805 1 87.88 314 ASP A N 1
ATOM 2579 C CA . ASP A 1 314 ? -10.523 -15.703 -12.406 1 87.88 314 ASP A CA 1
ATOM 2580 C C . ASP A 1 314 ? -9.242 -16.469 -12.727 1 87.88 314 ASP A C 1
ATOM 2582 O O . ASP A 1 314 ? -8.898 -17.422 -12.039 1 87.88 314 ASP A O 1
ATOM 2586 N N . ARG A 1 315 ? -8.578 -15.969 -13.672 1 84.44 315 ARG A N 1
ATOM 2587 C CA . ARG A 1 315 ? -7.395 -16.688 -14.133 1 84.44 315 ARG A CA 1
ATOM 2588 C C . ARG A 1 315 ? -6.133 -16.109 -13.492 1 84.44 315 ARG A C 1
ATOM 2590 O O . ARG A 1 315 ? -5.055 -16.703 -13.609 1 84.44 315 ARG A O 1
ATOM 2597 N N . MET A 1 316 ? -6.254 -15.031 -12.859 1 88.56 316 MET A N 1
ATOM 2598 C CA . MET A 1 316 ? -5.07 -14.344 -12.344 1 88.56 316 MET A CA 1
ATOM 2599 C C . MET A 1 316 ? -4.98 -14.484 -10.828 1 88.56 316 MET A C 1
ATOM 2601 O O . MET A 1 316 ? -3.986 -14.078 -10.219 1 88.56 316 MET A O 1
ATOM 2605 N N . ASP A 1 317 ? -5.922 -15.094 -10.211 1 89.81 317 ASP A N 1
ATOM 2606 C CA . ASP A 1 317 ? -5.992 -15.141 -8.75 1 89.81 317 ASP A CA 1
ATOM 2607 C C . ASP A 1 317 ? -4.793 -15.883 -8.164 1 89.81 317 ASP A C 1
ATOM 2609 O O . ASP A 1 317 ? -4.176 -15.414 -7.207 1 89.81 317 ASP A O 1
ATOM 2613 N N . CYS A 1 318 ? -4.414 -17 -8.758 1 92.69 318 CYS A N 1
ATOM 2614 C CA . CYS A 1 318 ? -3.258 -17.75 -8.281 1 92.69 318 CYS A CA 1
ATOM 2615 C C . CYS A 1 318 ? -1.957 -17.078 -8.719 1 92.69 318 CYS A C 1
ATOM 2617 O O . CYS A 1 318 ? -0.965 -17.109 -7.984 1 92.69 318 CYS A O 1
ATOM 2619 N N . GLN A 1 319 ? -2.006 -16.5 -9.875 1 91.88 319 GLN A N 1
ATOM 2620 C CA . GLN A 1 319 ? -0.815 -15.859 -10.43 1 91.88 319 GLN A CA 1
ATOM 2621 C C . GLN A 1 319 ? -0.362 -14.695 -9.555 1 91.88 319 GLN A C 1
ATOM 2623 O O . GLN A 1 319 ? 0.837 -14.438 -9.43 1 91.88 319 GLN A O 1
ATOM 2628 N N . MET A 1 320 ? -1.341 -14.109 -8.938 1 88.62 320 MET A N 1
ATOM 2629 C CA . MET A 1 320 ? -1.02 -12.93 -8.141 1 88.62 320 MET A CA 1
ATOM 2630 C C . MET A 1 320 ? -0.227 -13.32 -6.895 1 88.62 320 MET A C 1
ATOM 2632 O O . MET A 1 320 ? 0.758 -12.664 -6.551 1 88.62 320 MET A O 1
ATOM 2636 N N . VAL A 1 321 ? -0.625 -14.359 -6.324 1 92 321 VAL A N 1
ATOM 2637 C CA . VAL A 1 321 ? 0.055 -14.836 -5.125 1 92 321 VAL A CA 1
ATOM 2638 C C . VAL A 1 321 ? 1.453 -15.336 -5.484 1 92 321 VAL A C 1
ATOM 2640 O O . VAL A 1 321 ? 2.424 -15.039 -4.781 1 92 321 VAL A O 1
ATOM 2643 N N . MET A 1 322 ? 1.578 -15.914 -6.586 1 95.06 322 MET A N 1
ATOM 2644 C CA . MET A 1 322 ? 2.836 -16.516 -7.023 1 95.06 322 MET A CA 1
ATOM 2645 C C . MET A 1 322 ? 3.84 -15.438 -7.426 1 95.06 322 MET A C 1
ATOM 2647 O O . MET A 1 322 ? 5.035 -15.562 -7.156 1 95.06 322 MET A O 1
ATOM 2651 N N . ALA A 1 323 ? 3.309 -14.461 -8.055 1 92.94 323 ALA A N 1
ATOM 2652 C CA . ALA A 1 323 ? 4.188 -13.406 -8.547 1 92.94 323 ALA A CA 1
ATOM 2653 C C . ALA A 1 323 ? 4.93 -12.727 -7.398 1 92.94 323 ALA A C 1
ATOM 2655 O O . ALA A 1 323 ? 6.133 -12.477 -7.492 1 92.94 323 ALA A O 1
ATOM 2656 N N . VAL A 1 324 ? 4.227 -12.445 -6.359 1 93.25 324 VAL A N 1
ATOM 2657 C CA . VAL A 1 324 ? 4.836 -11.789 -5.211 1 93.25 324 VAL A CA 1
ATOM 2658 C C . VAL A 1 324 ? 5.883 -12.711 -4.582 1 93.25 324 VAL A C 1
ATOM 2660 O O . VAL A 1 324 ? 6.984 -12.273 -4.25 1 93.25 324 VAL A O 1
ATOM 2663 N N . PHE A 1 325 ? 5.566 -13.945 -4.547 1 95.75 325 PHE A N 1
ATOM 2664 C CA . PHE A 1 325 ? 6.492 -14.906 -3.967 1 95.75 325 PHE A CA 1
ATOM 2665 C C . PHE A 1 325 ? 7.766 -15.008 -4.801 1 95.75 325 PHE A C 1
ATOM 2667 O O . PHE A 1 325 ? 8.867 -15 -4.254 1 95.75 325 PHE A O 1
ATOM 2674 N N . ALA A 1 326 ? 7.57 -15.086 -6.059 1 95.38 326 ALA A N 1
ATOM 2675 C CA . ALA A 1 326 ? 8.727 -15.227 -6.945 1 95.38 326 ALA A CA 1
ATOM 2676 C C . ALA A 1 326 ? 9.68 -14.055 -6.793 1 95.38 326 ALA A C 1
ATOM 2678 O O . ALA A 1 326 ? 10.898 -14.234 -6.766 1 95.38 326 ALA A O 1
ATOM 2679 N N . TYR A 1 327 ? 9.188 -12.945 -6.668 1 93.06 327 TYR A N 1
ATOM 2680 C CA . TYR A 1 327 ? 10.008 -11.75 -6.531 1 93.06 327 TYR A CA 1
ATOM 2681 C C . TYR A 1 327 ? 10.766 -11.758 -5.207 1 93.06 327 TYR A C 1
ATOM 2683 O O . TYR A 1 327 ? 11.977 -11.539 -5.176 1 93.06 327 TYR A O 1
ATOM 2691 N N . ILE A 1 328 ? 10.023 -11.953 -4.184 1 92.25 328 ILE A N 1
ATOM 2692 C CA . ILE A 1 328 ? 10.625 -11.914 -2.857 1 92.25 328 ILE A CA 1
ATOM 2693 C C . ILE A 1 328 ? 11.672 -13.023 -2.734 1 92.25 328 ILE A C 1
ATOM 2695 O O . ILE A 1 328 ? 12.727 -12.82 -2.137 1 92.25 328 ILE A O 1
ATOM 2699 N N . TYR A 1 329 ? 11.336 -14.156 -3.287 1 93.62 329 TYR A N 1
ATOM 2700 C CA . TYR A 1 329 ? 12.281 -15.266 -3.271 1 93.62 329 TYR A CA 1
ATOM 2701 C C . TYR A 1 329 ? 13.547 -14.914 -4.043 1 93.62 329 TYR A C 1
ATOM 2703 O O . TYR A 1 329 ? 14.656 -15.172 -3.574 1 93.62 329 TYR A O 1
ATOM 2711 N N . HIS A 1 330 ? 13.391 -14.367 -5.168 1 92.56 330 HIS A N 1
ATOM 2712 C CA . HIS A 1 330 ? 14.539 -13.969 -5.984 1 92.56 330 HIS A CA 1
ATOM 2713 C C . HIS A 1 330 ? 15.398 -12.938 -5.262 1 92.56 330 HIS A C 1
ATOM 2715 O O . HIS A 1 330 ? 16.625 -13.062 -5.234 1 92.56 330 HIS A O 1
ATOM 2721 N N . GLN A 1 331 ? 14.805 -11.992 -4.648 1 87.56 331 GLN A N 1
ATOM 2722 C CA . GLN A 1 331 ? 15.523 -10.914 -3.979 1 87.56 331 GLN A CA 1
ATOM 2723 C C . GLN A 1 331 ? 16.203 -11.414 -2.713 1 87.56 331 GLN A C 1
ATOM 2725 O O . GLN A 1 331 ? 17.297 -10.961 -2.373 1 87.56 331 GLN A O 1
ATOM 2730 N N . SER A 1 332 ? 15.648 -12.375 -2.07 1 88.69 332 SER A N 1
ATOM 2731 C CA . SER A 1 332 ? 16.156 -12.82 -0.775 1 88.69 332 SER A CA 1
ATOM 2732 C C . SER A 1 332 ? 17.203 -13.914 -0.934 1 88.69 332 SER A C 1
ATOM 2734 O O . SER A 1 332 ? 18.172 -13.961 -0.184 1 88.69 332 SER A O 1
ATOM 2736 N N . PHE A 1 333 ? 17.016 -14.758 -1.917 1 89.94 333 PHE A N 1
ATOM 2737 C CA . PHE A 1 333 ? 17.859 -15.953 -1.932 1 89.94 333 PHE A CA 1
ATOM 2738 C C . PHE A 1 333 ? 18.781 -15.953 -3.145 1 89.94 333 PHE A C 1
ATOM 2740 O O . PHE A 1 333 ? 19.812 -16.625 -3.143 1 89.94 333 PHE A O 1
ATOM 2747 N N . ILE A 1 334 ? 18.469 -15.234 -4.148 1 87.69 334 ILE A N 1
ATOM 2748 C CA . ILE A 1 334 ? 19.234 -15.375 -5.391 1 87.69 334 ILE A CA 1
ATOM 2749 C C . ILE A 1 334 ? 20.031 -14.102 -5.656 1 87.69 334 ILE A C 1
ATOM 2751 O O . ILE A 1 334 ? 21.219 -14.164 -6.004 1 87.69 334 ILE A O 1
ATOM 2755 N N . SER A 1 335 ? 19.375 -12.867 -5.562 1 81 335 SER A N 1
ATOM 2756 C CA . SER A 1 335 ? 20.047 -11.609 -5.852 1 81 335 SER A CA 1
ATOM 2757 C C . SER A 1 335 ? 21.156 -11.328 -4.832 1 81 335 SER A C 1
ATOM 2759 O O . SER A 1 335 ? 20.969 -11.539 -3.633 1 81 335 SER A O 1
ATOM 2761 N N . PRO A 1 336 ? 22.422 -11.055 -5.418 1 62.5 336 PRO A N 1
ATOM 2762 C CA . PRO A 1 336 ? 23.516 -10.68 -4.512 1 62.5 336 PRO A CA 1
ATOM 2763 C C . PRO A 1 336 ? 23.25 -9.367 -3.777 1 62.5 336 PRO A C 1
ATOM 2765 O O . PRO A 1 336 ? 22.609 -8.477 -4.324 1 62.5 336 PRO A O 1
ATOM 2768 N N . HIS A 1 337 ? 22.844 -9.336 -2.602 1 52.31 337 HIS A N 1
ATOM 2769 C CA . HIS A 1 337 ? 22.625 -8.102 -1.858 1 52.31 337 HIS A CA 1
ATOM 2770 C C . HIS A 1 337 ? 23.828 -7.164 -2.008 1 52.31 337 HIS A C 1
ATOM 2772 O O . HIS A 1 337 ? 24.953 -7.539 -1.704 1 52.31 337 HIS A O 1
ATOM 2778 N N . ASN A 1 338 ? 23.891 -6.379 -3.127 1 41.88 338 ASN A N 1
ATOM 2779 C CA . ASN A 1 338 ? 24.906 -5.34 -2.988 1 41.88 338 ASN A CA 1
ATOM 2780 C C . ASN A 1 338 ? 24.594 -4.402 -1.824 1 41.88 338 ASN A C 1
ATOM 2782 O O . ASN A 1 338 ? 23.438 -4.07 -1.585 1 41.88 338 ASN A O 1
ATOM 2786 N N . MET B 1 1 ? -16.484 19.922 31.25 1 74.44 1 MET B N 1
ATOM 2787 C CA . MET B 1 1 ? -15.562 20.953 30.812 1 74.44 1 MET B CA 1
ATOM 2788 C C . MET B 1 1 ? -14.211 20.797 31.484 1 74.44 1 MET B C 1
ATOM 2790 O O . MET B 1 1 ? -13.172 20.844 30.812 1 74.44 1 MET B O 1
ATOM 2794 N N . LEU B 1 2 ? -14.211 20.422 32.688 1 78.12 2 LEU B N 1
ATOM 2795 C CA . LEU B 1 2 ? -12.961 20.281 33.438 1 78.12 2 LEU B CA 1
ATOM 2796 C C . LEU B 1 2 ? -12.172 19.062 32.938 1 78.12 2 LEU B C 1
ATOM 2798 O O . LEU B 1 2 ? -10.953 19.125 32.781 1 78.12 2 LEU B O 1
ATOM 2802 N N . ILE B 1 3 ? -12.844 18.094 32.594 1 80.94 3 ILE B N 1
ATOM 2803 C CA . ILE B 1 3 ? -12.195 16.875 32.125 1 80.94 3 ILE B CA 1
ATOM 2804 C C . ILE B 1 3 ? -11.516 17.141 30.797 1 80.94 3 ILE B C 1
ATOM 2806 O O . ILE B 1 3 ? -10.391 16.688 30.562 1 80.94 3 ILE B O 1
ATOM 2810 N N . ARG B 1 4 ? -12.062 17.875 30.047 1 80.88 4 ARG B N 1
ATOM 2811 C CA . ARG B 1 4 ? -11.508 18.203 28.734 1 80.88 4 ARG B CA 1
ATOM 2812 C C . ARG B 1 4 ? -10.258 19.047 28.859 1 80.88 4 ARG B C 1
ATOM 2814 O O . ARG B 1 4 ? -9.289 18.859 28.125 1 80.88 4 ARG B O 1
ATOM 2821 N N . THR B 1 5 ? -10.367 19.953 29.812 1 80.81 5 THR B N 1
ATOM 2822 C CA . THR B 1 5 ? -9.219 20.828 30.016 1 80.81 5 THR B CA 1
ATOM 2823 C C . THR B 1 5 ? -8.031 20.062 30.578 1 80.81 5 THR B C 1
ATOM 2825 O O . THR B 1 5 ? -6.902 20.234 30.109 1 80.81 5 THR B O 1
ATOM 2828 N N . TYR B 1 6 ? -8.328 19.203 31.453 1 82.31 6 TYR B N 1
ATOM 2829 C CA . TYR B 1 6 ? -7.258 18.391 32.031 1 82.31 6 TYR B CA 1
ATOM 2830 C C . TYR B 1 6 ? -6.652 17.469 30.969 1 82.31 6 TYR B C 1
ATOM 2832 O O . TYR B 1 6 ? -5.43 17.328 30.891 1 82.31 6 TYR B O 1
ATOM 2840 N N . SER B 1 7 ? -7.465 16.938 30.203 1 82.19 7 SER B N 1
ATOM 2841 C CA . SER B 1 7 ? -6.984 16.031 29.172 1 82.19 7 SER B CA 1
ATOM 2842 C C . SER B 1 7 ? -6.156 16.781 28.125 1 82.19 7 SER B C 1
ATOM 2844 O O . SER B 1 7 ? -5.152 16.25 27.641 1 82.19 7 SER B O 1
ATOM 2846 N N . SER B 1 8 ? -6.516 17.922 27.891 1 81.81 8 SER B N 1
ATOM 2847 C CA . SER B 1 8 ? -5.762 18.719 26.922 1 81.81 8 SER B CA 1
ATOM 2848 C C . SER B 1 8 ? -4.383 19.078 27.453 1 81.81 8 SER B C 1
ATOM 2850 O O . SER B 1 8 ? -3.395 19.031 26.734 1 81.81 8 SER B O 1
ATOM 2852 N N . LEU B 1 9 ? -4.332 19.422 28.703 1 83.56 9 LEU B N 1
ATOM 2853 C CA . LEU B 1 9 ? -3.061 19.781 29.312 1 83.56 9 LEU B CA 1
ATOM 2854 C C . LEU B 1 9 ? -2.121 18.578 29.375 1 83.56 9 LEU B C 1
ATOM 2856 O O . LEU B 1 9 ? -0.92 18.719 29.125 1 83.56 9 LEU B O 1
ATOM 2860 N N . TRP B 1 10 ? -2.713 17.547 29.641 1 83.75 10 TRP B N 1
ATOM 2861 C CA . TRP B 1 10 ? -1.914 16.328 29.672 1 83.75 10 TRP B CA 1
ATOM 2862 C C . TRP B 1 10 ? -1.399 15.969 28.281 1 83.75 10 TRP B C 1
ATOM 2864 O O . TRP B 1 10 ? -0.264 15.508 28.141 1 83.75 10 TRP B O 1
ATOM 2874 N N . MET B 1 11 ? -2.168 16.188 27.312 1 85.69 11 MET B N 1
ATOM 2875 C CA . MET B 1 11 ? -1.767 15.859 25.953 1 85.69 11 MET B CA 1
ATOM 2876 C C . MET B 1 11 ? -0.657 16.797 25.469 1 85.69 11 MET B C 1
ATOM 2878 O O . MET B 1 11 ? 0.322 16.344 24.875 1 85.69 11 MET B O 1
ATOM 2882 N N . ILE B 1 12 ? -0.817 18.016 25.859 1 83.88 12 ILE B N 1
ATOM 2883 C CA . ILE B 1 12 ? 0.181 18.984 25.438 1 83.88 12 ILE B CA 1
ATOM 2884 C C . ILE B 1 12 ? 1.476 18.766 26.219 1 83.88 12 ILE B C 1
ATOM 2886 O O . ILE B 1 12 ? 2.561 18.734 25.625 1 83.88 12 ILE B O 1
ATOM 2890 N N . GLY B 1 13 ? 1.286 18.656 27.531 1 86.06 13 GLY B N 1
ATOM 2891 C CA . GLY B 1 13 ? 2.455 18.391 28.359 1 86.06 13 GLY B CA 1
ATOM 2892 C C . GLY B 1 13 ? 3.184 17.125 27.969 1 86.06 13 GLY B C 1
ATOM 2893 O O . GLY B 1 13 ? 4.414 17.094 27.906 1 86.06 13 GLY B O 1
ATOM 2894 N N . GLY B 1 14 ? 2.455 16.109 27.781 1 88.06 14 GLY B N 1
ATOM 2895 C CA . GLY B 1 14 ? 3.051 14.852 27.344 1 88.06 14 GLY B CA 1
ATOM 2896 C C . GLY B 1 14 ? 3.762 14.969 26.016 1 88.06 14 GLY B C 1
ATOM 2897 O O . GLY B 1 14 ? 4.852 14.422 25.828 1 88.06 14 GLY B O 1
ATOM 2898 N N . PHE B 1 15 ? 3.172 15.648 25.156 1 89.19 15 PHE B N 1
ATOM 2899 C CA . PHE B 1 15 ? 3.754 15.828 23.828 1 89.19 15 PHE B CA 1
ATOM 2900 C C . PHE B 1 15 ? 5.062 16.609 23.922 1 89.19 15 PHE B C 1
ATOM 2902 O O . PHE B 1 15 ? 6.059 16.219 23.312 1 89.19 15 PHE B O 1
ATOM 2909 N N . VAL B 1 16 ? 5.086 17.656 24.688 1 89.19 16 VAL B N 1
ATOM 2910 C CA . VAL B 1 16 ? 6.281 18.469 24.844 1 89.19 16 VAL B CA 1
ATOM 2911 C C . VAL B 1 16 ? 7.383 17.641 25.5 1 89.19 16 VAL B C 1
ATOM 2913 O O . VAL B 1 16 ? 8.555 17.734 25.125 1 89.19 16 VAL B O 1
ATOM 2916 N N . PHE B 1 17 ? 6.957 16.875 26.375 1 91.12 17 PHE B N 1
ATOM 2917 C CA . PHE B 1 17 ? 7.91 16.016 27.062 1 91.12 17 PHE B CA 1
ATOM 2918 C C . PHE B 1 17 ? 8.539 15.016 26.109 1 91.12 17 PHE B C 1
ATOM 2920 O O . PHE B 1 17 ? 9.75 14.805 26.125 1 91.12 17 PHE B O 1
ATOM 2927 N N . VAL B 1 18 ? 7.781 14.469 25.266 1 91.62 18 VAL B N 1
ATOM 2928 C CA . VAL B 1 18 ? 8.266 13.477 24.312 1 91.62 18 VAL B CA 1
ATOM 2929 C C . VAL B 1 18 ? 9.203 14.133 23.312 1 91.62 18 VAL B C 1
ATOM 2931 O O . VAL B 1 18 ? 10.234 13.57 22.938 1 91.62 18 VAL B O 1
ATOM 2934 N N . VAL B 1 19 ? 8.883 15.312 22.922 1 89.19 19 VAL B N 1
ATOM 2935 C CA . VAL B 1 19 ? 9.711 16.047 21.969 1 89.19 19 VAL B CA 1
ATOM 2936 C C . VAL B 1 19 ? 11.055 16.391 22.609 1 89.19 19 VAL B C 1
ATOM 2938 O O . VAL B 1 19 ? 12.102 16.328 21.953 1 89.19 19 VAL B O 1
ATOM 2941 N N . TYR B 1 20 ? 10.977 16.641 23.875 1 89.38 20 TYR B N 1
ATOM 2942 C CA . TYR B 1 20 ? 12.195 16.969 24.609 1 89.38 20 TYR B CA 1
ATOM 2943 C C . TYR B 1 20 ? 13.102 15.758 24.734 1 89.38 20 TYR B C 1
ATOM 2945 O O . TYR B 1 20 ? 14.328 15.883 24.703 1 89.38 20 TYR B O 1
ATOM 2953 N N . MET B 1 21 ? 12.508 14.633 24.875 1 88.88 21 MET B N 1
ATOM 2954 C CA . MET B 1 21 ? 13.281 13.406 25.094 1 88.88 21 MET B CA 1
ATOM 2955 C C . MET B 1 21 ? 13.984 12.984 23.797 1 88.88 21 MET B C 1
ATOM 2957 O O . MET B 1 21 ? 15.055 12.375 23.844 1 88.88 21 MET B O 1
ATOM 2961 N N . GLY B 1 22 ? 13.312 13.227 22.656 1 87.12 22 GLY B N 1
ATOM 2962 C CA . GLY B 1 22 ? 14.086 12.977 21.453 1 87.12 22 GLY B CA 1
ATOM 2963 C C . GLY B 1 22 ? 13.344 12.141 20.438 1 87.12 22 GLY B C 1
ATOM 2964 O O . GLY B 1 22 ? 12.156 11.867 20.594 1 87.12 22 GLY B O 1
ATOM 2965 N N . HIS B 1 23 ? 14.133 11.734 19.406 1 88.38 23 HIS B N 1
ATOM 2966 C CA . HIS B 1 23 ? 13.586 11.094 18.219 1 88.38 23 HIS B CA 1
ATOM 2967 C C . HIS B 1 23 ? 13 9.727 18.531 1 88.38 23 HIS B C 1
ATOM 2969 O O . HIS B 1 23 ? 11.906 9.391 18.078 1 88.38 23 HIS B O 1
ATOM 2975 N N . LEU B 1 24 ? 13.633 8.953 19.391 1 86.25 24 LEU B N 1
ATOM 2976 C CA . LEU B 1 24 ? 13.203 7.59 19.688 1 86.25 24 LEU B CA 1
ATOM 2977 C C . LEU B 1 24 ? 11.891 7.59 20.453 1 86.25 24 LEU B C 1
ATOM 2979 O O . LEU B 1 24 ? 11.031 6.734 20.234 1 86.25 24 LEU B O 1
ATOM 2983 N N . TYR B 1 25 ? 11.758 8.5 21.297 1 90.75 25 TYR B N 1
ATOM 2984 C CA . TYR B 1 25 ? 10.547 8.586 22.109 1 90.75 25 TYR B CA 1
ATOM 2985 C C . TYR B 1 25 ? 9.367 9.06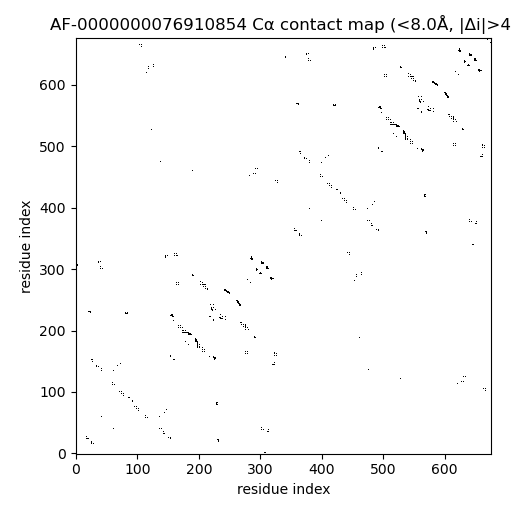2 21.266 1 90.75 25 TYR B C 1
ATOM 2987 O O . TYR B 1 25 ? 8.227 8.656 21.484 1 90.75 25 TYR B O 1
ATOM 2995 N N . ILE B 1 26 ? 9.641 9.906 20.344 1 92 26 ILE B N 1
ATOM 2996 C CA . ILE B 1 26 ? 8.578 10.328 19.422 1 92 26 ILE B CA 1
ATOM 2997 C C . ILE B 1 26 ? 8.133 9.133 18.578 1 92 26 ILE B C 1
ATOM 2999 O O . ILE B 1 26 ? 6.938 8.945 18.344 1 92 26 ILE B O 1
ATOM 3003 N N . TRP B 1 27 ? 9.133 8.398 18.172 1 89.81 27 TRP B N 1
ATOM 3004 C CA . TRP B 1 27 ? 8.828 7.188 17.422 1 89.81 27 TRP B CA 1
ATOM 3005 C C . TRP B 1 27 ? 7.945 6.246 18.234 1 89.81 27 TRP B C 1
ATOM 3007 O O . TRP B 1 27 ? 6.961 5.711 17.719 1 89.81 27 TRP B O 1
ATOM 3017 N N . ALA B 1 28 ? 8.258 6.043 19.469 1 90.88 28 ALA B N 1
ATOM 3018 C CA . ALA B 1 28 ? 7.469 5.191 20.359 1 90.88 28 ALA B CA 1
ATOM 3019 C C . ALA B 1 28 ? 6.051 5.73 20.516 1 90.88 28 ALA B C 1
ATOM 3021 O O . ALA B 1 28 ? 5.086 4.961 20.547 1 90.88 28 ALA B O 1
ATOM 3022 N N . MET B 1 29 ? 5.992 6.973 20.594 1 92.38 29 MET B N 1
ATOM 3023 C CA . MET B 1 29 ? 4.68 7.602 20.719 1 92.38 29 MET B CA 1
ATOM 3024 C C . MET B 1 29 ? 3.842 7.344 19.469 1 92.38 29 MET B C 1
ATOM 3026 O O . MET B 1 29 ? 2.648 7.051 19.562 1 92.38 29 MET B O 1
ATOM 3030 N N . VAL B 1 30 ? 4.453 7.453 18.312 1 92.06 30 VAL B N 1
ATOM 3031 C CA . VAL B 1 30 ? 3.746 7.211 17.047 1 92.06 30 VAL B CA 1
ATOM 3032 C C . VAL B 1 30 ? 3.223 5.777 17.031 1 92.06 30 VAL B C 1
ATOM 3034 O O . VAL B 1 30 ? 2.076 5.535 16.641 1 92.06 30 VAL B O 1
ATOM 3037 N N . VAL B 1 31 ? 3.984 4.824 17.5 1 92.69 31 VAL B N 1
ATOM 3038 C CA . VAL B 1 31 ? 3.588 3.42 17.531 1 92.69 31 VAL B CA 1
ATOM 3039 C C . VAL B 1 31 ? 2.398 3.238 18.469 1 92.69 31 VAL B C 1
ATOM 3041 O O . VAL B 1 31 ? 1.438 2.541 18.141 1 92.69 31 VAL B O 1
ATOM 3044 N N . VAL B 1 32 ? 2.482 3.891 19.562 1 92.69 32 VAL B N 1
ATOM 3045 C CA . VAL B 1 32 ? 1.403 3.791 20.531 1 92.69 32 VAL B CA 1
ATOM 3046 C C . VAL B 1 32 ? 0.119 4.367 19.953 1 92.69 32 VAL B C 1
ATOM 3048 O O . VAL B 1 32 ? -0.954 3.773 20.078 1 92.69 32 VAL B O 1
ATOM 3051 N N . ILE B 1 33 ? 0.198 5.473 19.328 1 91.88 33 ILE B N 1
ATOM 3052 C CA . ILE B 1 33 ? -0.959 6.102 18.703 1 91.88 33 ILE B CA 1
ATOM 3053 C C . ILE B 1 33 ? -1.54 5.168 17.641 1 91.88 33 ILE B C 1
ATOM 3055 O O . ILE B 1 33 ? -2.76 5.035 17.531 1 91.88 33 ILE B O 1
ATOM 3059 N N . GLN B 1 34 ? -0.703 4.508 16.938 1 93 34 GLN B N 1
ATOM 3060 C CA . GLN B 1 34 ? -1.146 3.57 15.914 1 93 34 GLN B CA 1
ATOM 3061 C C . GLN B 1 34 ? -1.928 2.412 16.531 1 93 34 GLN B C 1
ATOM 3063 O O . GLN B 1 34 ? -2.943 1.981 15.977 1 93 34 GLN B O 1
ATOM 3068 N N . ILE B 1 35 ? -1.414 1.96 17.578 1 93.56 35 ILE B N 1
ATOM 3069 C CA . ILE B 1 35 ? -2.062 0.832 18.25 1 93.56 35 ILE B CA 1
ATOM 3070 C C . ILE B 1 35 ? -3.443 1.25 18.75 1 93.56 35 ILE B C 1
ATOM 3072 O O . ILE B 1 35 ? -4.422 0.517 18.578 1 93.56 35 ILE B O 1
ATOM 3076 N N . PHE B 1 36 ? -3.541 2.416 19.266 1 92.5 36 PHE B N 1
ATOM 3077 C CA . PHE B 1 3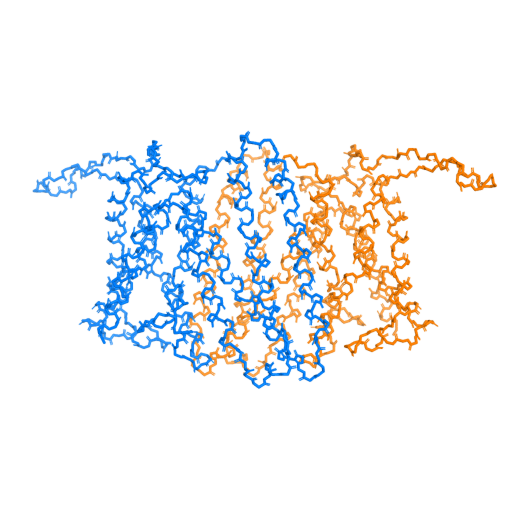6 ? -4.824 2.912 19.75 1 92.5 36 PHE B CA 1
ATOM 3078 C C . PHE B 1 36 ? -5.785 3.152 18.578 1 92.5 36 PHE B C 1
ATOM 3080 O O . PHE B 1 36 ? -6.969 2.83 18.672 1 92.5 36 PHE B O 1
ATOM 3087 N N . MET B 1 37 ? -5.262 3.715 17.562 1 92.62 37 MET B N 1
ATOM 3088 C CA . MET B 1 37 ? -6.105 3.955 16.406 1 92.62 37 MET B CA 1
ATOM 3089 C C . MET B 1 37 ? -6.629 2.643 15.828 1 92.62 37 MET B C 1
ATOM 3091 O O . MET B 1 37 ? -7.82 2.523 15.531 1 92.62 37 MET B O 1
ATOM 3095 N N . ALA B 1 38 ? -5.734 1.656 15.695 1 92.56 38 ALA B N 1
ATOM 3096 C CA . ALA B 1 38 ? -6.137 0.355 15.172 1 92.56 38 ALA B CA 1
ATOM 3097 C C . ALA B 1 38 ? -7.184 -0.3 16.062 1 92.56 38 ALA B C 1
ATOM 3099 O O . ALA B 1 38 ? -8.164 -0.871 15.578 1 92.56 38 ALA B O 1
ATOM 3100 N N . THR B 1 39 ? -6.953 -0.183 17.375 1 92.5 39 THR B N 1
ATOM 3101 C CA . THR B 1 39 ? -7.895 -0.762 18.328 1 92.5 39 THR B CA 1
ATOM 3102 C C . THR B 1 39 ? -9.273 -0.127 18.172 1 92.5 39 THR B C 1
ATOM 3104 O O . THR B 1 39 ? -10.281 -0.831 18.125 1 92.5 39 THR B O 1
ATOM 3107 N N . GLU B 1 40 ? -9.305 1.151 18.062 1 91.69 40 GLU B N 1
ATOM 3108 C CA . GLU B 1 40 ? -10.57 1.873 17.906 1 91.69 40 GLU B CA 1
ATOM 3109 C C . GLU B 1 40 ? -11.266 1.486 16.594 1 91.69 40 GLU B C 1
ATOM 3111 O O . GLU B 1 40 ? -12.469 1.241 16.578 1 91.6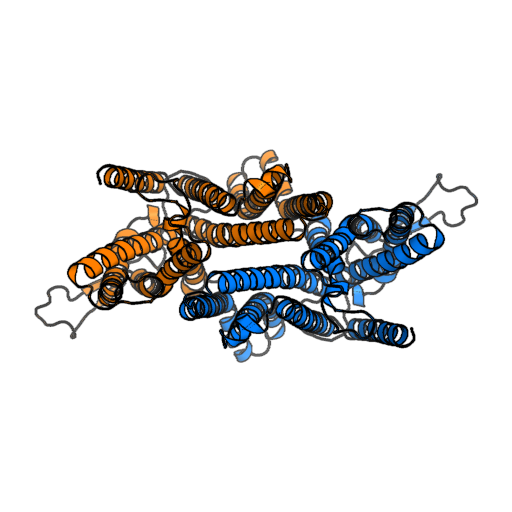9 40 GLU B O 1
ATOM 3116 N N . LEU B 1 41 ? -10.531 1.369 15.562 1 90.31 41 LEU B N 1
ATOM 3117 C CA . LEU B 1 41 ? -11.102 1.102 14.242 1 90.31 41 LEU B CA 1
ATOM 3118 C C . LEU B 1 41 ? -11.523 -0.359 14.125 1 90.31 41 LEU B C 1
ATOM 3120 O O . LEU B 1 41 ? -12.523 -0.668 13.469 1 90.31 41 LEU B O 1
ATOM 3124 N N . PHE B 1 42 ? -10.742 -1.286 14.711 1 89.94 42 PHE B N 1
ATOM 3125 C CA . PHE B 1 42 ? -11.133 -2.693 14.703 1 89.94 42 PHE B CA 1
ATOM 3126 C C . PHE B 1 42 ? -12.43 -2.904 15.469 1 89.94 42 PHE B C 1
ATOM 3128 O O . PHE B 1 42 ? -13.25 -3.736 15.086 1 89.94 42 PHE B O 1
ATOM 3135 N N . ASN B 1 43 ? -12.609 -2.105 16.469 1 87.06 43 ASN B N 1
ATOM 3136 C CA . ASN B 1 43 ? -13.789 -2.262 17.297 1 87.06 43 ASN B CA 1
ATOM 3137 C C . ASN B 1 43 ? -15.023 -1.621 16.672 1 87.06 43 ASN B C 1
ATOM 3139 O O . ASN B 1 43 ? -16.156 -1.956 17.016 1 87.06 43 ASN B O 1
ATOM 3143 N N . LEU B 1 44 ? -14.867 -0.834 15.781 1 82.88 44 LEU B N 1
ATOM 3144 C CA . LEU B 1 44 ? -15.969 -0.087 15.188 1 82.88 44 LEU B CA 1
ATOM 3145 C C . LEU B 1 44 ? -16.891 -1.015 14.414 1 82.88 44 LEU B C 1
ATOM 3147 O O . LEU B 1 44 ? -18.125 -0.901 14.516 1 82.88 44 LEU B O 1
ATOM 3151 N N . LEU B 1 45 ? -16.391 -1.888 13.562 1 72.75 45 LEU B N 1
ATOM 3152 C CA . LEU B 1 45 ? -17.25 -2.672 12.695 1 72.75 45 LEU B CA 1
ATOM 3153 C C . LEU B 1 45 ? -17.562 -4.031 13.312 1 72.75 45 LEU B C 1
ATOM 3155 O O . LEU B 1 45 ? -18.203 -4.875 12.68 1 72.75 45 LEU B O 1
ATOM 3159 N N . ARG B 1 46 ? -17.172 -4.141 14.531 1 76.75 46 ARG B N 1
ATOM 3160 C CA . ARG B 1 46 ? -17.438 -5.43 15.156 1 76.75 46 ARG B CA 1
ATOM 3161 C C . ARG B 1 46 ? -18.875 -5.523 15.648 1 76.75 46 ARG B C 1
ATOM 3163 O O . ARG B 1 46 ? -19.359 -4.621 16.328 1 76.75 46 ARG B O 1
ATOM 3170 N N . ARG B 1 47 ? -19.562 -6.508 14.883 1 69.56 47 ARG B N 1
ATOM 3171 C CA . ARG B 1 47 ? -20.906 -6.867 15.32 1 69.56 47 ARG B CA 1
ATOM 3172 C C . ARG B 1 47 ? -20.875 -8.07 16.25 1 69.56 47 ARG B C 1
ATOM 3174 O O . ARG B 1 47 ? -20.422 -9.148 15.875 1 69.56 47 ARG B O 1
ATOM 3181 N N . SER B 1 48 ? -21.391 -7.738 17.422 1 67.5 48 SER B N 1
ATOM 3182 C CA . SER B 1 48 ? -21.281 -8.719 18.5 1 67.5 48 SER B CA 1
ATOM 3183 C C . SER B 1 48 ? -21.938 -10.039 18.109 1 67.5 48 SER B C 1
ATOM 3185 O O . SER B 1 48 ? -21.422 -11.109 18.438 1 67.5 48 SER B O 1
ATOM 3187 N N . SER B 1 49 ? -22.938 -10.047 17.359 1 66.12 49 SER B N 1
ATOM 3188 C CA . SER B 1 49 ? -23.688 -11.258 17.047 1 66.12 49 SER B CA 1
ATOM 3189 C C . SER B 1 49 ? -22.906 -12.156 16.094 1 66.12 49 SER B C 1
ATOM 3191 O O . SER B 1 49 ? -22.875 -13.375 16.266 1 66.12 49 SER B O 1
ATOM 3193 N N . GLU B 1 50 ? -22.297 -11.578 15.188 1 70 50 GLU B N 1
ATOM 3194 C CA . GLU B 1 50 ? -21.531 -12.344 14.211 1 70 50 GLU B CA 1
ATOM 3195 C C . GLU B 1 50 ? -20.172 -12.766 14.773 1 70 50 GLU B C 1
ATOM 3197 O O . GLU B 1 50 ? -19.672 -13.836 14.43 1 70 50 GLU B O 1
ATOM 3202 N N . GLU B 1 51 ? -19.719 -11.977 15.617 1 69.31 51 GLU B N 1
ATOM 3203 C CA . GLU B 1 51 ? -18.422 -12.281 16.203 1 69.31 51 GLU B CA 1
ATOM 3204 C C . GLU B 1 51 ? -18.484 -13.523 17.078 1 69.31 51 GLU B C 1
ATOM 3206 O O . GLU B 1 51 ? -17.5 -14.258 17.203 1 69.31 51 GLU B O 1
ATOM 3211 N N . LYS B 1 52 ? -19.578 -13.625 17.656 1 69.19 52 LYS B N 1
ATOM 3212 C CA . LYS B 1 52 ? -19.75 -14.797 18.5 1 69.19 52 LYS B CA 1
ATOM 3213 C C . LYS B 1 52 ? -19.656 -16.078 17.688 1 69.19 52 LYS B C 1
ATOM 3215 O O . LYS B 1 52 ? -19.219 -17.125 18.203 1 69.19 52 LYS B O 1
ATOM 3220 N N . GLN B 1 53 ? -19.922 -16.016 16.453 1 70.56 53 GLN B N 1
ATOM 3221 C CA . GLN B 1 53 ? -19.906 -17.203 15.594 1 70.56 53 GLN B CA 1
ATOM 3222 C C . GLN B 1 53 ? -18.547 -17.406 14.961 1 70.56 53 GLN B C 1
ATOM 3224 O O . GLN B 1 53 ? -18.25 -18.5 14.453 1 70.56 53 GLN B O 1
ATOM 3229 N N . LEU B 1 54 ? -17.781 -16.516 14.914 1 75.44 54 LEU B N 1
ATOM 3230 C CA . LEU B 1 54 ? -16.469 -16.578 14.273 1 75.44 54 LEU B CA 1
ATOM 3231 C C . LEU B 1 54 ? -15.359 -16.297 15.273 1 75.44 54 LEU B C 1
ATOM 3233 O O . LEU B 1 54 ? -14.75 -15.219 15.242 1 75.44 54 LEU B O 1
ATOM 3237 N N . PRO B 1 55 ? -15.078 -17.406 16.062 1 72.31 55 PRO B N 1
ATOM 3238 C CA . PRO B 1 55 ? -14.016 -17.156 17.047 1 72.31 55 PRO B CA 1
ATOM 3239 C C . PRO B 1 55 ? -12.641 -17 16.391 1 72.31 55 PRO B C 1
ATOM 3241 O O . PRO B 1 55 ? -12.398 -17.547 15.312 1 72.31 55 PRO B O 1
ATOM 3244 N N . GLY B 1 56 ? -11.812 -16.016 16.609 1 79.62 56 GLY B N 1
ATOM 3245 C CA . GLY B 1 56 ? -10.438 -15.891 16.156 1 79.62 56 GLY B CA 1
ATOM 3246 C C . GLY B 1 56 ? -10.25 -14.758 15.156 1 79.62 56 GLY B C 1
ATOM 3247 O O . GLY B 1 56 ? -9.125 -14.461 14.75 1 79.62 56 GLY B O 1
ATOM 3248 N N . PHE B 1 57 ? -11.375 -14.383 14.766 1 81.38 57 PHE B N 1
ATOM 3249 C CA . PHE B 1 57 ? -11.266 -13.312 13.781 1 81.38 57 PHE B CA 1
ATOM 3250 C C . PHE B 1 57 ? -10.531 -12.117 14.367 1 81.38 57 PHE B C 1
ATOM 3252 O O . PHE B 1 57 ? -9.828 -11.398 13.648 1 81.38 57 PHE B O 1
ATOM 3259 N N . ARG B 1 58 ? -10.633 -11.945 15.609 1 84.25 58 ARG B N 1
ATOM 3260 C CA . ARG B 1 58 ? -9.906 -10.867 16.266 1 84.25 58 ARG B CA 1
ATOM 3261 C C . ARG B 1 58 ? -8.406 -11.109 16.219 1 84.25 58 ARG B C 1
ATOM 3263 O O . ARG B 1 58 ? -7.625 -10.18 15.984 1 84.25 58 ARG B O 1
ATOM 3270 N N . LEU B 1 59 ? -8.094 -12.297 16.438 1 90 59 LEU B N 1
ATOM 3271 C CA . LEU B 1 59 ? -6.676 -12.648 16.391 1 90 59 LEU B CA 1
ATOM 3272 C C . LEU B 1 59 ? -6.113 -12.477 14.984 1 90 59 LEU B C 1
ATOM 3274 O O . LEU B 1 59 ? -4.953 -12.094 14.812 1 90 59 LEU B O 1
ATOM 3278 N N . LEU B 1 60 ? -6.922 -12.727 14.039 1 92.81 60 LEU B N 1
ATOM 3279 C CA . LEU B 1 60 ? -6.5 -12.586 12.656 1 92.81 60 LEU B CA 1
ATOM 3280 C C . LEU B 1 60 ? -6.25 -11.117 12.312 1 92.81 60 LEU B C 1
ATOM 3282 O O . LEU B 1 60 ? -5.277 -10.789 11.625 1 92.81 60 LEU B O 1
ATOM 3286 N N . ASN B 1 61 ? -7.07 -10.266 12.812 1 93.06 61 ASN B N 1
ATOM 3287 C CA . ASN B 1 61 ? -6.883 -8.836 12.594 1 93.06 61 ASN B CA 1
ATOM 3288 C C . ASN B 1 61 ? -5.562 -8.344 13.188 1 93.06 61 ASN B C 1
ATOM 3290 O O . ASN B 1 61 ? -4.816 -7.621 12.523 1 93.06 61 ASN B O 1
ATOM 3294 N N . TRP B 1 62 ? -5.344 -8.805 14.312 1 94.25 62 TRP B N 1
ATOM 3295 C CA . TRP B 1 62 ? -4.121 -8.375 14.984 1 94.25 62 TRP B CA 1
ATOM 3296 C C . TRP B 1 62 ? -2.895 -9.016 14.352 1 94.25 62 TRP B C 1
ATOM 3298 O O . TRP B 1 62 ? -1.81 -8.43 14.352 1 94.25 62 TRP B O 1
ATOM 3308 N N . HIS B 1 63 ? -3.094 -10.227 13.859 1 96.38 63 HIS B N 1
ATOM 3309 C CA . HIS B 1 63 ? -2.006 -10.852 13.117 1 96.38 63 HIS B CA 1
ATOM 3310 C C . HIS B 1 63 ? -1.595 -10.008 11.914 1 96.38 63 HIS B C 1
ATOM 3312 O O . HIS B 1 63 ? -0.405 -9.766 11.703 1 96.38 63 HIS B O 1
ATOM 3318 N N . PHE B 1 64 ? -2.547 -9.547 11.172 1 96.31 64 PHE B N 1
ATOM 3319 C CA . PHE B 1 64 ? -2.248 -8.711 10.016 1 96.31 64 PHE B CA 1
ATOM 3320 C C . PHE B 1 64 ? -1.645 -7.383 10.461 1 96.31 64 PHE B C 1
ATOM 3322 O O . PHE B 1 64 ? -0.755 -6.844 9.797 1 96.31 64 PHE B O 1
ATOM 3329 N N . PHE B 1 65 ? -2.162 -6.852 11.617 1 95.75 65 PHE B N 1
ATOM 3330 C CA . PHE B 1 65 ? -1.623 -5.605 12.141 1 95.75 65 PHE B CA 1
ATOM 3331 C C . PHE B 1 65 ? -0.157 -5.77 12.523 1 95.75 65 PHE B C 1
ATOM 3333 O O . PHE B 1 65 ? 0.68 -4.938 12.164 1 95.75 65 PHE B O 1
ATOM 3340 N N . PHE B 1 66 ? 0.107 -6.816 13.125 1 94.88 66 PHE B N 1
ATOM 3341 C CA . PHE B 1 66 ? 1.476 -7.082 13.555 1 94.88 66 PHE B CA 1
ATOM 3342 C C . PHE B 1 66 ? 2.389 -7.285 12.352 1 94.88 66 PHE B C 1
ATOM 3344 O O . PHE B 1 66 ? 3.527 -6.809 12.344 1 94.88 66 PHE B O 1
ATOM 3351 N N . THR B 1 67 ? 1.934 -7.965 11.398 1 95.19 67 THR B N 1
ATOM 3352 C CA . THR B 1 67 ? 2.711 -8.188 10.188 1 95.19 67 THR B CA 1
ATOM 3353 C C . THR B 1 67 ? 3.012 -6.863 9.492 1 95.19 67 THR B C 1
ATOM 3355 O O . THR B 1 67 ? 4.145 -6.625 9.062 1 95.19 67 THR B O 1
ATOM 3358 N N . ALA B 1 68 ? 2.016 -6.027 9.43 1 93.69 68 ALA B N 1
ATOM 3359 C CA . ALA B 1 68 ? 2.205 -4.723 8.805 1 93.69 68 ALA B CA 1
ATOM 3360 C C . ALA B 1 68 ? 3.172 -3.861 9.617 1 93.69 68 ALA B C 1
ATOM 3362 O O . ALA B 1 68 ? 3.984 -3.127 9.047 1 93.69 68 ALA B O 1
ATOM 3363 N N . MET B 1 69 ? 3.064 -3.928 10.891 1 92.44 69 MET B N 1
ATOM 3364 C CA . MET B 1 69 ? 3.959 -3.186 11.773 1 92.44 69 MET B CA 1
ATOM 3365 C C . MET B 1 69 ? 5.402 -3.635 11.586 1 92.44 69 MET B C 1
ATOM 3367 O O . MET B 1 69 ? 6.309 -2.805 11.492 1 92.44 69 MET B O 1
ATOM 3371 N N . LEU B 1 70 ? 5.586 -4.902 11.5 1 89.94 70 LEU B N 1
ATOM 3372 C CA . LEU B 1 70 ? 6.922 -5.453 11.289 1 89.94 70 LEU B CA 1
ATOM 3373 C C . LEU B 1 70 ? 7.477 -5.039 9.93 1 89.94 70 LEU B C 1
ATOM 3375 O O . LEU B 1 70 ? 8.672 -4.762 9.805 1 89.94 70 LEU B O 1
ATOM 3379 N N . PHE B 1 71 ? 6.672 -5.004 9.055 1 90.19 71 PHE B N 1
ATOM 3380 C CA . PHE B 1 71 ? 7.094 -4.621 7.711 1 90.19 71 PHE B CA 1
ATOM 3381 C C . PHE B 1 71 ? 7.492 -3.152 7.664 1 90.19 71 PHE B C 1
ATOM 3383 O O . PHE B 1 71 ? 8.539 -2.803 7.117 1 90.19 71 PHE B O 1
ATOM 3390 N N . THR B 1 72 ? 6.711 -2.375 8.219 1 88.25 72 THR B N 1
ATOM 3391 C CA . THR B 1 72 ? 6.93 -0.934 8.148 1 88.25 72 THR B CA 1
ATOM 3392 C C . THR B 1 72 ? 8.125 -0.525 9.008 1 88.25 72 THR B C 1
ATOM 3394 O O . THR B 1 72 ? 9 0.219 8.547 1 88.25 72 THR B O 1
ATOM 3397 N N . TYR B 1 73 ? 8.195 -0.958 10.148 1 85.5 73 TYR B N 1
ATOM 3398 C CA . TYR B 1 73 ? 9.227 -0.5 11.078 1 85.5 73 TYR B CA 1
ATOM 3399 C C . TYR B 1 73 ? 10.469 -1.389 10.992 1 85.5 73 TYR B C 1
ATOM 3401 O O . TYR B 1 73 ? 11.562 -0.974 11.375 1 85.5 73 TYR B O 1
ATOM 3409 N N . GLY B 1 74 ? 10.305 -2.584 10.484 1 79.62 74 GLY B N 1
ATOM 3410 C CA . GLY B 1 74 ? 11.469 -3.434 10.305 1 79.62 74 GLY B CA 1
ATOM 3411 C C . GLY B 1 74 ? 12.469 -2.875 9.312 1 79.62 74 GLY B C 1
ATOM 3412 O O . GLY B 1 74 ? 13.68 -2.939 9.539 1 79.62 74 GLY B O 1
ATOM 3413 N N . ARG B 1 75 ? 12 -2.369 8.328 1 74.5 75 ARG B N 1
ATOM 3414 C CA . ARG B 1 75 ? 12.867 -1.778 7.312 1 74.5 75 ARG B CA 1
ATOM 3415 C C . ARG B 1 75 ? 13.594 -0.55 7.859 1 74.5 75 ARG B C 1
ATOM 3417 O O . ARG B 1 75 ? 14.773 -0.347 7.582 1 74.5 75 ARG B O 1
ATOM 3424 N N . PHE B 1 76 ? 12.898 0.242 8.641 1 73.69 76 PHE B N 1
ATOM 3425 C CA . PHE B 1 76 ? 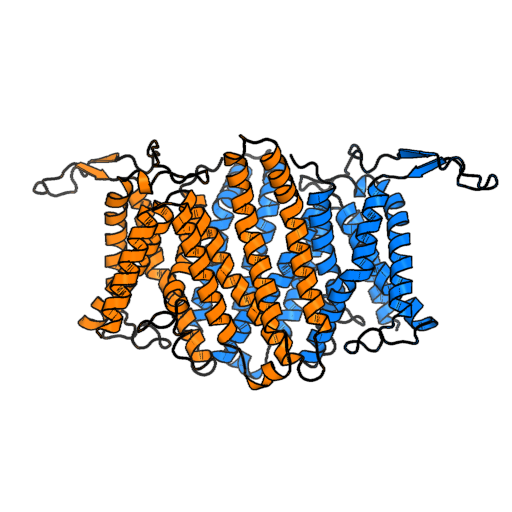13.492 1.444 9.219 1 73.69 76 PHE B CA 1
ATOM 3426 C C . PHE B 1 76 ? 14.555 1.084 10.25 1 73.69 76 PHE B C 1
ATOM 3428 O O . PHE B 1 76 ? 15.648 1.663 10.25 1 73.69 76 PHE B O 1
ATOM 3435 N N . LEU B 1 77 ? 14.148 0.145 11.094 1 73.81 77 LEU B N 1
ATOM 3436 C CA . LEU B 1 77 ? 15.055 -0.261 12.164 1 73.81 77 LEU B CA 1
ATOM 3437 C C . LEU B 1 77 ? 16.312 -0.905 11.586 1 73.81 77 LEU B C 1
ATOM 3439 O O . LEU B 1 77 ? 17.422 -0.67 12.086 1 73.81 77 LEU B O 1
ATOM 3443 N N . SER B 1 78 ? 16.125 -1.594 10.5 1 70.88 78 SER B N 1
ATOM 3444 C CA . SER B 1 78 ? 17.25 -2.289 9.891 1 70.88 78 SER B CA 1
ATOM 3445 C C . SER B 1 78 ? 18.281 -1.305 9.336 1 70.88 78 SER B C 1
ATOM 3447 O O . SER B 1 78 ? 19.484 -1.474 9.539 1 70.88 78 SER B O 1
ATOM 3449 N N . ARG B 1 79 ? 17.859 -0.317 8.82 1 69.19 79 ARG B N 1
ATOM 3450 C CA . ARG B 1 79 ? 18.766 0.68 8.242 1 69.19 79 ARG B CA 1
ATOM 3451 C C . ARG B 1 79 ? 19.5 1.446 9.336 1 69.19 79 ARG B C 1
ATOM 3453 O O . ARG B 1 79 ? 20.703 1.663 9.242 1 69.19 79 ARG B O 1
ATOM 3460 N N . GLU B 1 80 ? 18.812 1.768 10.406 1 70.06 80 GLU B N 1
ATOM 3461 C CA . GLU B 1 80 ? 19.391 2.57 11.484 1 70.06 80 GLU B CA 1
ATOM 3462 C C . GLU B 1 80 ? 20.25 1.717 12.406 1 70.06 80 GLU B C 1
ATOM 3464 O O . GLU B 1 80 ? 21.25 2.191 12.938 1 70.06 80 GLU B O 1
ATOM 3469 N N . LEU B 1 81 ? 19.703 0.521 12.562 1 67.44 81 LEU B N 1
ATOM 3470 C CA . LEU B 1 81 ? 20.438 -0.379 13.453 1 67.44 81 LEU B CA 1
ATOM 3471 C C . LEU B 1 81 ? 21.797 -0.736 12.859 1 67.44 81 LEU B C 1
ATOM 3473 O O . LEU B 1 81 ? 22.781 -0.852 13.594 1 67.44 81 LEU B O 1
ATOM 3477 N N . VAL B 1 82 ? 21.844 -0.928 11.594 1 67.19 82 VAL B N 1
ATOM 3478 C CA . VAL B 1 82 ? 23.109 -1.248 10.945 1 67.19 82 VAL B CA 1
ATOM 3479 C C . VAL B 1 82 ? 24.109 -0.129 11.195 1 67.19 82 VAL B C 1
ATOM 3481 O O . VAL B 1 82 ? 25.297 -0.391 11.43 1 67.19 82 VAL B O 1
ATOM 3484 N N . ASN B 1 83 ? 23.672 0.977 11.391 1 66.56 83 ASN B N 1
ATOM 3485 C CA . ASN B 1 83 ? 24.547 2.115 11.602 1 66.56 83 ASN B CA 1
ATOM 3486 C C . ASN B 1 83 ? 25.016 2.193 13.055 1 66.56 83 ASN B C 1
ATOM 3488 O O . ASN B 1 83 ? 26.094 2.742 13.336 1 66.56 83 ASN B O 1
ATOM 3492 N N . THR B 1 84 ? 24.172 1.601 13.852 1 67 84 THR B N 1
ATOM 3493 C CA . THR B 1 84 ? 24.516 1.696 15.273 1 67 84 THR B CA 1
ATOM 3494 C C . THR B 1 84 ? 25.375 0.514 15.703 1 67 84 THR B C 1
ATOM 3496 O O . THR B 1 84 ? 26.203 0.643 16.609 1 67 84 THR B O 1
ATOM 3499 N N . VAL B 1 85 ? 25.016 -0.744 15.234 1 63.19 85 VAL B N 1
ATOM 3500 C CA . VAL B 1 85 ? 25.609 -1.975 15.734 1 63.19 85 VAL B CA 1
ATOM 3501 C C . VAL B 1 85 ? 27 -2.166 15.109 1 63.19 85 VAL B C 1
ATOM 3503 O O . VAL B 1 85 ? 27.688 -3.148 15.398 1 63.19 85 VAL B O 1
ATOM 3506 N N . THR B 1 86 ? 27.5 -1.357 14.312 1 61.25 86 THR B N 1
ATOM 3507 C CA . THR B 1 86 ? 28.812 -1.606 13.734 1 61.25 86 THR B CA 1
ATOM 3508 C C . THR B 1 86 ? 29.828 -1.916 14.82 1 61.25 86 THR B C 1
ATOM 3510 O O . THR B 1 86 ? 30.938 -2.369 14.523 1 61.25 86 THR B O 1
ATOM 3513 N N . SER B 1 87 ? 29.375 -1.915 16.031 1 59.88 87 SER B N 1
ATOM 3514 C CA . SER B 1 87 ? 30.453 -2.18 16.984 1 59.88 87 SER B CA 1
ATOM 3515 C C . SER B 1 87 ? 30.531 -3.664 17.312 1 59.88 87 SER B C 1
ATOM 3517 O O . SER B 1 87 ? 31.625 -4.195 17.531 1 59.88 87 SER B O 1
ATOM 3519 N N . ASP B 1 88 ? 29.438 -4.258 17.422 1 65 88 ASP B N 1
ATOM 3520 C CA . ASP B 1 88 ? 29.5 -5.66 17.828 1 65 88 ASP B CA 1
ATOM 3521 C C . ASP B 1 88 ? 29.234 -6.578 16.625 1 65 88 ASP B C 1
ATOM 3523 O O . ASP B 1 88 ? 28.219 -6.449 15.953 1 65 88 ASP B O 1
ATOM 3527 N N . HIS B 1 89 ? 30.141 -7.363 16.312 1 68.56 89 HIS B N 1
ATOM 3528 C CA . HIS B 1 89 ? 30.188 -8.211 15.133 1 68.56 89 HIS B CA 1
ATOM 3529 C C . HIS B 1 89 ? 29.016 -9.188 15.109 1 68.56 89 HIS B C 1
ATOM 3531 O O . HIS B 1 89 ? 28.375 -9.383 14.07 1 68.56 89 HIS B O 1
ATOM 3537 N N . LEU B 1 90 ? 28.766 -9.781 16.297 1 67.94 90 LEU B N 1
ATOM 3538 C CA . LEU B 1 90 ? 27.703 -10.781 16.328 1 67.94 90 LEU B CA 1
ATOM 3539 C C . LEU B 1 90 ? 26.344 -10.133 16.094 1 67.94 90 LEU B C 1
ATOM 3541 O O . LEU B 1 90 ? 25.516 -10.664 15.344 1 67.94 90 LEU B O 1
ATOM 3545 N N . LEU B 1 91 ? 26.141 -9.078 16.797 1 69.56 91 LEU B N 1
ATOM 3546 C CA . LEU B 1 91 ? 24.859 -8.391 16.656 1 69.56 91 LEU B CA 1
ATOM 3547 C C . LEU B 1 91 ? 24.703 -7.848 15.234 1 69.56 91 LEU B C 1
ATOM 3549 O O . LEU B 1 91 ? 23.594 -7.859 14.688 1 69.56 91 LEU B O 1
ATOM 3553 N N . TYR B 1 92 ? 25.766 -7.598 14.68 1 71 92 TYR B N 1
ATOM 3554 C CA . TYR B 1 92 ? 25.734 -7.102 13.305 1 71 92 TYR B CA 1
ATOM 3555 C C . TYR B 1 92 ? 25.312 -8.203 12.336 1 71 92 TYR B C 1
ATOM 3557 O O . TYR B 1 92 ? 24.5 -7.961 11.445 1 71 92 TYR B O 1
ATOM 3565 N N . LYS B 1 93 ? 25.828 -9.359 12.516 1 71.44 93 LYS B N 1
ATOM 3566 C CA . LYS B 1 93 ? 25.5 -10.469 11.625 1 71.44 93 LYS B CA 1
ATOM 3567 C C . LYS B 1 93 ? 24.031 -10.852 11.742 1 71.44 93 LYS B C 1
ATOM 3569 O O . LYS B 1 93 ? 23.359 -11.133 10.742 1 71.44 93 LYS B O 1
ATOM 3574 N N . LEU B 1 94 ? 23.547 -10.883 13 1 73.62 94 LEU B N 1
ATOM 3575 C CA . LEU B 1 94 ? 22.156 -11.234 13.25 1 73.62 94 LEU B CA 1
ATOM 3576 C C . LEU B 1 94 ? 21.219 -10.195 12.656 1 73.62 94 LEU B C 1
ATOM 3578 O O . LEU B 1 94 ? 20.234 -10.555 11.992 1 73.62 94 LEU B O 1
ATOM 3582 N N . VAL B 1 95 ? 21.594 -9.039 12.883 1 72.06 95 VAL B N 1
ATOM 3583 C CA . VAL B 1 95 ? 20.75 -7.953 12.406 1 72.06 95 VAL B CA 1
ATOM 3584 C C . VAL B 1 95 ? 20.797 -7.883 10.883 1 72.06 95 VAL B C 1
ATOM 3586 O O . VAL B 1 95 ? 19.766 -7.676 10.234 1 72.06 95 VAL B O 1
ATOM 3589 N N . SER B 1 96 ? 21.969 -8.156 10.406 1 71.69 96 SER B N 1
ATOM 3590 C CA . SER B 1 96 ? 22.125 -8.148 8.961 1 71.69 96 SER B CA 1
ATOM 3591 C C . SER B 1 96 ? 21.312 -9.273 8.312 1 71.69 96 SER B C 1
ATOM 3593 O O . SER B 1 96 ? 20.703 -9.078 7.262 1 71.69 96 SER B O 1
ATOM 3595 N N . GLY B 1 97 ? 21.328 -10.422 8.922 1 73.75 97 GLY B N 1
ATOM 3596 C CA . GLY B 1 97 ? 20.531 -11.523 8.445 1 73.75 97 GLY B CA 1
ATOM 3597 C C . GLY B 1 97 ? 19.031 -11.242 8.492 1 73.75 97 GLY B C 1
ATOM 3598 O O . GLY B 1 97 ? 18.312 -11.578 7.559 1 73.75 97 GLY B O 1
ATOM 3599 N N . LEU B 1 98 ? 18.672 -10.586 9.5 1 75.69 98 LEU B N 1
ATOM 3600 C CA . LEU B 1 98 ? 17.266 -10.25 9.656 1 75.69 98 LEU B CA 1
ATOM 3601 C C . LEU B 1 98 ? 16.812 -9.242 8.609 1 75.69 98 LEU B C 1
ATOM 3603 O O . LEU B 1 98 ? 15.703 -9.32 8.094 1 75.69 98 LEU B O 1
ATOM 3607 N N . ILE B 1 99 ? 17.688 -8.43 8.258 1 75.5 99 ILE B N 1
ATOM 3608 C CA . ILE B 1 99 ? 17.359 -7.402 7.266 1 75.5 99 ILE B CA 1
ATOM 3609 C C . ILE B 1 99 ? 17.266 -8.031 5.879 1 75.5 99 ILE B C 1
ATOM 3611 O O . ILE B 1 99 ? 16.359 -7.719 5.109 1 75.5 99 ILE B O 1
ATOM 3615 N N . LYS B 1 100 ? 18.188 -8.961 5.695 1 77.06 100 LYS B N 1
ATOM 3616 C CA . LYS B 1 100 ? 18.203 -9.617 4.395 1 77.06 100 LYS B CA 1
ATOM 3617 C C . LYS B 1 100 ? 16.922 -10.43 4.172 1 77.06 100 LYS B C 1
ATOM 3619 O O . LYS B 1 100 ? 16.375 -10.438 3.068 1 77.06 100 LYS B O 1
ATOM 3624 N N . TYR B 1 101 ? 16.359 -10.961 5.238 1 86.81 101 TYR B N 1
ATOM 3625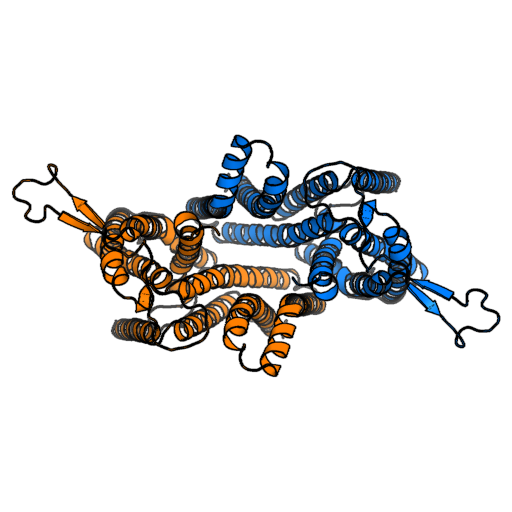 C CA . TYR B 1 101 ? 15.227 -11.859 5.094 1 86.81 101 TYR B CA 1
ATOM 3626 C C . TYR B 1 101 ? 13.953 -11.227 5.641 1 86.81 101 TYR B C 1
ATOM 3628 O O . TYR B 1 101 ? 12.961 -11.922 5.887 1 86.81 101 TYR B O 1
ATOM 3636 N N . GLN B 1 102 ? 14.055 -9.984 5.914 1 87.19 102 GLN B N 1
ATOM 3637 C CA . GLN B 1 102 ? 12.898 -9.305 6.492 1 87.19 102 GLN B CA 1
ATOM 3638 C C . GLN B 1 102 ? 11.688 -9.398 5.574 1 87.19 102 GLN B C 1
ATOM 3640 O O . GLN B 1 102 ? 10.578 -9.711 6.023 1 87.19 102 GLN B O 1
ATOM 3645 N N . MET B 1 103 ? 11.898 -9.102 4.258 1 88.44 103 MET B N 1
ATOM 3646 C CA . MET B 1 103 ? 10.789 -9.133 3.316 1 88.44 103 MET B CA 1
ATOM 3647 C C . MET B 1 103 ? 10.211 -10.539 3.197 1 88.44 103 MET B C 1
ATOM 3649 O O . MET B 1 103 ? 8.992 -10.703 3.082 1 88.44 103 MET B O 1
ATOM 3653 N N . PHE B 1 104 ? 11.039 -11.516 3.26 1 92.19 104 PHE B N 1
ATOM 3654 C CA . PHE B 1 104 ? 10.617 -12.914 3.156 1 92.19 104 PHE B CA 1
ATOM 3655 C C . PHE B 1 104 ? 9.789 -13.312 4.367 1 92.19 104 PHE B C 1
ATOM 3657 O O . PHE B 1 104 ? 8.727 -13.93 4.223 1 92.19 104 PHE B O 1
ATOM 3664 N N . ILE B 1 105 ? 10.211 -12.945 5.492 1 92.12 105 ILE B N 1
ATOM 3665 C CA . ILE B 1 105 ? 9.508 -13.266 6.73 1 92.12 105 ILE B CA 1
ATOM 3666 C C . ILE B 1 105 ? 8.148 -12.57 6.754 1 92.12 105 ILE B C 1
ATOM 3668 O O . ILE B 1 105 ? 7.137 -13.195 7.078 1 92.12 105 ILE B O 1
ATOM 3672 N N . CYS B 1 106 ? 8.156 -11.32 6.422 1 93.31 106 CYS B N 1
ATOM 3673 C CA . CYS B 1 106 ? 6.902 -10.57 6.426 1 93.31 106 CYS B CA 1
ATOM 3674 C C . CYS B 1 106 ? 5.918 -11.148 5.418 1 93.31 106 CYS B C 1
ATOM 3676 O O . CYS B 1 106 ? 4.719 -11.227 5.684 1 93.31 106 CYS B O 1
ATOM 3678 N N . TYR B 1 107 ? 6.398 -11.523 4.262 1 93.88 107 TYR B N 1
ATOM 3679 C CA . TYR B 1 107 ? 5.516 -12.109 3.264 1 93.88 107 TYR B CA 1
ATOM 3680 C C . TYR B 1 107 ? 4.914 -13.414 3.77 1 93.88 107 TYR B C 1
ATOM 3682 O O . TYR B 1 107 ? 3.717 -13.664 3.607 1 93.88 107 TYR B O 1
ATOM 3690 N N . PHE B 1 108 ? 5.676 -14.227 4.359 1 95.5 108 PHE B N 1
ATOM 3691 C CA . PHE B 1 108 ? 5.184 -15.508 4.852 1 95.5 108 PHE B CA 1
ATOM 3692 C C . PHE B 1 108 ? 4.191 -15.305 5.992 1 95.5 108 PHE B C 1
ATOM 3694 O O . PHE B 1 108 ? 3.217 -16.047 6.113 1 95.5 108 PHE B O 1
ATOM 3701 N N . LEU B 1 109 ? 4.5 -14.352 6.801 1 96.12 109 LEU B N 1
ATOM 3702 C CA . LEU B 1 109 ? 3.535 -14.039 7.848 1 96.12 109 LEU B CA 1
ATOM 3703 C C . LEU B 1 109 ? 2.211 -13.586 7.246 1 96.12 109 LEU B C 1
ATOM 3705 O O . LEU B 1 109 ? 1.141 -13.969 7.723 1 96.12 109 LEU B O 1
ATOM 3709 N N . TYR B 1 110 ? 2.279 -12.797 6.277 1 96.06 110 TYR B N 1
ATOM 3710 C CA . TYR B 1 110 ? 1.061 -12.336 5.621 1 96.06 110 TYR B CA 1
ATOM 3711 C C . TYR B 1 110 ? 0.31 -13.492 4.977 1 96.06 110 TYR B C 1
ATOM 3713 O O . TYR B 1 110 ? -0.912 -13.594 5.105 1 96.06 110 TYR B O 1
ATOM 3721 N N . ILE B 1 111 ? 1.01 -14.359 4.289 1 96.38 111 ILE B N 1
ATOM 3722 C CA . ILE B 1 111 ? 0.391 -15.492 3.607 1 96.38 111 ILE B CA 1
ATOM 3723 C C . ILE B 1 111 ? -0.216 -16.438 4.637 1 96.38 111 ILE B C 1
ATOM 3725 O O . ILE B 1 111 ? -1.27 -17.031 4.395 1 96.38 111 ILE B O 1
ATOM 3729 N N . ALA B 1 112 ? 0.484 -16.562 5.738 1 96.69 112 ALA B N 1
ATOM 3730 C CA . ALA B 1 112 ? -0.079 -17.391 6.801 1 96.69 112 ALA B CA 1
ATOM 3731 C C . ALA B 1 112 ? -1.436 -16.859 7.254 1 96.69 112 ALA B C 1
ATOM 3733 O O . ALA B 1 112 ? -2.375 -17.625 7.465 1 96.69 112 ALA B O 1
ATOM 3734 N N . GLY B 1 113 ? -1.522 -15.602 7.449 1 96.12 113 GLY B N 1
ATOM 3735 C CA . GLY B 1 113 ? -2.807 -15 7.785 1 96.12 113 GLY B CA 1
ATOM 3736 C C . GLY B 1 113 ? -3.838 -15.148 6.684 1 96.12 113 GLY B C 1
ATOM 3737 O O . GLY B 1 113 ? -5.02 -15.367 6.957 1 96.12 113 GLY B O 1
ATOM 3738 N N . PHE B 1 114 ? -3.383 -15.047 5.484 1 95.06 114 PHE B N 1
ATOM 3739 C CA . PHE B 1 114 ? -4.238 -15.195 4.316 1 95.06 114 PHE B CA 1
ATOM 3740 C C . PHE B 1 114 ? -4.832 -16.594 4.258 1 95.06 114 PHE B C 1
ATOM 3742 O O . PHE B 1 114 ? -6.047 -16.75 4.094 1 95.06 114 PHE B O 1
ATOM 3749 N N . VAL B 1 115 ? -4.004 -17.594 4.426 1 95.31 115 VAL B N 1
ATOM 3750 C CA . VAL B 1 115 ? -4.441 -18.984 4.43 1 95.31 115 VAL B CA 1
ATOM 3751 C C . VAL B 1 115 ? -5.355 -19.234 5.629 1 95.31 115 VAL B C 1
ATOM 3753 O O . VAL B 1 115 ? -6.387 -19.891 5.504 1 95.31 115 VAL B O 1
ATOM 3756 N N . TRP B 1 116 ? -4.93 -18.641 6.762 1 94.38 116 TRP B N 1
ATOM 3757 C CA . TRP B 1 116 ? -5.746 -18.734 7.965 1 94.38 116 TRP B CA 1
ATOM 3758 C C . TRP B 1 116 ? -7.145 -18.172 7.723 1 94.38 116 TRP B C 1
ATOM 3760 O O . TRP B 1 116 ? -8.141 -18.766 8.133 1 94.38 116 TRP B O 1
ATOM 3770 N N . PHE B 1 117 ? -7.273 -17.156 7.09 1 94.5 117 PHE B N 1
ATOM 3771 C CA . PHE B 1 117 ? -8.555 -16.531 6.77 1 94.5 117 PHE B CA 1
ATOM 3772 C C . PHE B 1 117 ? -9.406 -17.469 5.906 1 94.5 117 PHE B C 1
ATOM 3774 O O . PHE B 1 117 ? -10.578 -17.703 6.203 1 94.5 117 PHE B O 1
ATOM 3781 N N . ILE B 1 118 ? -8.812 -18.031 4.875 1 92.81 118 ILE B N 1
ATOM 3782 C CA . ILE B 1 118 ? -9.531 -18.875 3.932 1 92.81 118 ILE B CA 1
ATOM 3783 C C . ILE B 1 118 ? -10.016 -20.141 4.641 1 92.81 118 ILE B C 1
ATOM 3785 O O . ILE B 1 118 ? -11.141 -20.594 4.41 1 92.81 118 ILE B O 1
ATOM 3789 N N . LEU B 1 119 ? -9.195 -20.625 5.504 1 91.31 119 LEU B N 1
ATOM 3790 C CA . LEU B 1 119 ? -9.539 -21.859 6.191 1 91.31 119 LEU B CA 1
ATOM 3791 C C . LEU B 1 119 ? -10.648 -21.625 7.215 1 91.31 119 LEU B C 1
ATOM 3793 O O . LEU B 1 119 ? -11.344 -22.578 7.609 1 91.31 119 LEU B O 1
ATOM 3797 N N . THR B 1 120 ? -10.852 -20.438 7.66 1 90.5 120 THR B N 1
ATOM 3798 C CA . THR B 1 120 ? -11.859 -20.141 8.672 1 90.5 120 THR B CA 1
ATOM 3799 C C . THR B 1 120 ? -13.18 -19.734 8.023 1 90.5 120 THR B C 1
ATOM 3801 O O . THR B 1 120 ? -14.18 -19.516 8.711 1 90.5 120 THR B O 1
ATOM 3804 N N . LEU B 1 121 ? -13.211 -19.688 6.723 1 90.44 121 LEU B N 1
ATOM 3805 C CA . LEU B 1 121 ? -14.438 -19.328 6.031 1 90.44 121 LEU B CA 1
ATOM 3806 C C . LEU B 1 121 ? -15.539 -20.344 6.293 1 90.44 121 LEU B C 1
ATOM 3808 O O . LEU B 1 121 ? -15.305 -21.547 6.18 1 90.44 121 LEU B O 1
ATOM 3812 N N . LYS B 1 122 ? -16.625 -19.875 6.773 1 88.19 122 LYS B N 1
ATOM 3813 C CA . LYS B 1 122 ? -17.766 -20.719 7.07 1 88.19 122 LYS B CA 1
ATOM 3814 C C . LYS B 1 122 ? -18.953 -20.391 6.164 1 88.19 122 LYS B C 1
ATOM 3816 O O . LYS B 1 122 ? -19.188 -19.219 5.863 1 88.19 122 LYS B O 1
ATOM 3821 N N . LYS B 1 123 ? -19.641 -21.422 6.012 1 85.81 123 LYS B N 1
ATOM 3822 C CA . LYS B 1 123 ? -20.812 -21.297 5.16 1 85.81 123 LYS B CA 1
ATOM 3823 C C . LYS B 1 123 ? -21.828 -20.344 5.773 1 85.81 123 LYS B C 1
ATOM 3825 O O . LYS B 1 123 ? -22.062 -20.359 6.984 1 85.81 123 LYS B O 1
ATOM 3830 N N . LYS B 1 124 ? -22.391 -19.359 5.078 1 85.12 124 LYS B N 1
ATOM 3831 C CA . LYS B 1 124 ? -23.453 -18.422 5.453 1 85.12 124 LYS B CA 1
ATOM 3832 C C . LYS B 1 124 ? -22.875 -17.109 5.973 1 85.12 124 LYS B C 1
ATOM 3834 O O . LYS B 1 124 ? -23.609 -16.125 6.117 1 85.12 124 LYS B O 1
ATOM 3839 N N . THR B 1 125 ? -21.625 -17.188 6.324 1 87.75 125 THR B N 1
ATOM 3840 C CA . THR B 1 125 ? -21.047 -15.961 6.855 1 87.75 125 THR B CA 1
ATOM 3841 C C . THR B 1 125 ? -19.969 -15.422 5.922 1 87.75 125 THR B C 1
ATOM 3843 O O . THR B 1 125 ? -19.109 -14.641 6.34 1 87.75 125 THR B O 1
ATOM 3846 N N . TYR B 1 126 ? -20 -15.836 4.668 1 88.62 126 TYR B N 1
ATOM 3847 C CA . TYR B 1 126 ? -18.969 -15.438 3.723 1 88.62 126 TYR B CA 1
ATOM 3848 C C . TYR B 1 126 ? -18.969 -13.922 3.525 1 88.62 126 TYR B C 1
ATOM 3850 O O . TYR B 1 126 ? -17.922 -13.289 3.574 1 88.62 126 TYR B O 1
ATOM 3858 N N . ASN B 1 127 ? -20.109 -13.43 3.367 1 88.19 127 ASN B N 1
ATOM 3859 C CA . ASN B 1 127 ? -20.219 -12.008 3.088 1 88.19 127 ASN B CA 1
ATOM 3860 C C . ASN B 1 127 ? -19.672 -11.164 4.234 1 88.19 127 ASN B C 1
ATOM 3862 O O . ASN B 1 127 ? -18.906 -10.219 4.008 1 88.19 127 ASN B O 1
ATOM 3866 N N . TYR B 1 128 ? -20.031 -11.516 5.395 1 87.94 128 TYR B N 1
ATOM 3867 C CA . TYR B 1 128 ? -19.562 -10.789 6.57 1 87.94 128 TYR B CA 1
ATOM 3868 C C . TYR B 1 128 ? -18.047 -10.922 6.715 1 87.94 128 TYR B C 1
ATOM 3870 O O . TYR B 1 128 ? -17.359 -9.938 6.984 1 87.94 128 TYR B O 1
ATOM 3878 N N . GLN B 1 129 ? -17.5 -12.086 6.551 1 90.69 129 GLN B N 1
ATOM 3879 C CA . GLN B 1 129 ? -16.078 -12.336 6.723 1 90.69 129 GLN B CA 1
ATOM 3880 C C . GLN B 1 129 ? -15.25 -11.57 5.691 1 90.69 129 GLN B C 1
ATOM 3882 O O . GLN B 1 129 ? -14.203 -11 6.016 1 90.69 129 GLN B O 1
ATOM 3887 N N . PHE B 1 130 ? -15.711 -11.539 4.508 1 90.06 130 PHE B N 1
ATOM 3888 C CA . PHE B 1 130 ? -14.977 -10.82 3.471 1 90.06 130 PHE B CA 1
ATOM 3889 C C . PHE B 1 130 ? -15.062 -9.312 3.697 1 90.06 130 PHE B C 1
ATOM 3891 O O . PHE B 1 130 ? -14.117 -8.586 3.398 1 90.06 130 PHE B O 1
ATOM 3898 N N . LYS B 1 131 ? -16.188 -8.875 4.152 1 87.06 131 LYS B N 1
ATOM 3899 C CA . LYS B 1 131 ? -16.297 -7.461 4.512 1 87.06 131 LYS B CA 1
ATOM 3900 C C . LYS B 1 131 ? -15.312 -7.094 5.613 1 87.06 131 LYS B C 1
ATOM 3902 O O . LYS B 1 131 ? -14.664 -6.043 5.551 1 87.06 131 LYS B O 1
ATOM 3907 N N . GLN B 1 132 ? -15.234 -7.957 6.527 1 88.75 132 GLN B N 1
ATOM 3908 C CA . GLN B 1 132 ? -14.305 -7.723 7.621 1 88.75 132 GLN B CA 1
ATOM 3909 C C . GLN B 1 132 ? -12.859 -7.754 7.125 1 88.75 132 GLN B C 1
ATOM 3911 O O . GLN B 1 132 ? -12.023 -6.977 7.594 1 88.75 132 GLN B O 1
ATOM 3916 N N . TYR B 1 133 ? -12.617 -8.68 6.273 1 92.12 133 TYR B N 1
ATOM 3917 C CA . TYR B 1 133 ? -11.281 -8.758 5.68 1 92.12 133 TYR B CA 1
ATOM 3918 C C . TYR B 1 133 ? -10.93 -7.469 4.953 1 92.12 133 TYR B C 1
ATOM 3920 O O . TYR B 1 133 ? -9.828 -6.938 5.117 1 92.12 133 TYR B O 1
ATOM 3928 N N . ALA B 1 134 ? -11.805 -6.996 4.207 1 89.94 134 ALA B N 1
ATOM 3929 C CA . ALA B 1 134 ? -11.602 -5.742 3.48 1 89.94 134 ALA B CA 1
ATOM 3930 C C . ALA B 1 134 ? -11.414 -4.574 4.445 1 89.94 134 ALA B C 1
ATOM 3932 O O . ALA B 1 134 ? -10.539 -3.727 4.238 1 89.94 134 ALA B O 1
ATOM 3933 N N . TRP B 1 135 ? -12.156 -4.543 5.438 1 89.44 135 TRP B N 1
ATOM 3934 C CA . TRP B 1 135 ? -12.07 -3.496 6.449 1 89.44 135 TRP B CA 1
ATOM 3935 C C . TRP B 1 135 ? -10.719 -3.518 7.145 1 89.44 135 TRP B C 1
ATOM 3937 O O . TRP B 1 135 ? -10.102 -2.467 7.352 1 89.44 135 TRP B O 1
ATOM 3947 N N . THR B 1 136 ? -10.312 -4.664 7.449 1 92.81 136 THR B N 1
ATOM 3948 C CA . THR B 1 136 ? -9.016 -4.801 8.109 1 92.81 136 THR B CA 1
ATOM 3949 C C . THR B 1 136 ? -7.906 -4.223 7.234 1 92.81 136 THR B C 1
ATOM 3951 O O . THR B 1 136 ? -7.07 -3.453 7.715 1 92.81 136 THR B O 1
ATOM 3954 N N . HIS B 1 137 ? -7.965 -4.527 6.035 1 93.75 137 HIS B N 1
ATOM 3955 C CA . HIS B 1 137 ? -6.914 -4.066 5.141 1 93.75 137 HIS B CA 1
ATOM 3956 C C . HIS B 1 137 ? -7.023 -2.564 4.887 1 93.75 137 HIS B C 1
ATOM 3958 O O . HIS B 1 137 ? -6.012 -1.883 4.715 1 93.75 137 HIS B O 1
ATOM 3964 N N . MET B 1 138 ? -8.172 -2.045 4.883 1 92 138 MET B N 1
ATOM 3965 C CA . MET B 1 138 ? -8.352 -0.601 4.758 1 92 138 MET B CA 1
ATOM 3966 C C . MET B 1 138 ? -7.77 0.126 5.965 1 92 138 MET B C 1
ATOM 3968 O O . MET B 1 138 ? -7.148 1.182 5.82 1 92 138 MET B O 1
ATOM 3972 N N . ILE B 1 139 ? -7.996 -0.436 7.086 1 91.69 139 ILE B N 1
ATOM 3973 C CA . ILE B 1 139 ? -7.469 0.141 8.32 1 91.69 139 ILE B CA 1
ATOM 3974 C C . ILE B 1 139 ? -5.941 0.105 8.289 1 91.69 139 ILE B C 1
ATOM 3976 O O . ILE B 1 139 ? -5.285 1.092 8.625 1 91.69 139 ILE B O 1
ATOM 3980 N N . LEU B 1 140 ? -5.461 -0.996 7.891 1 93.31 140 LEU B N 1
ATOM 3981 C CA . LEU B 1 140 ? -4.008 -1.133 7.824 1 93.31 140 LEU B CA 1
ATOM 3982 C C . LEU B 1 140 ? -3.408 -0.126 6.848 1 93.31 140 LEU B C 1
ATOM 3984 O O . LEU B 1 140 ? -2.387 0.496 7.141 1 93.31 140 LEU B O 1
ATOM 3988 N N . LEU B 1 141 ? -4.027 0.007 5.785 1 89.62 141 LEU B N 1
ATOM 3989 C CA . LEU B 1 141 ? -3.557 0.96 4.789 1 89.62 141 LEU B CA 1
ATOM 3990 C C . LEU B 1 141 ? -3.57 2.381 5.344 1 89.62 141 LEU B C 1
ATOM 3992 O O . LEU B 1 141 ? -2.594 3.119 5.195 1 89.62 141 LEU B O 1
ATOM 3996 N N . THR B 1 142 ? -4.605 2.711 5.965 1 87.81 142 THR B N 1
ATOM 3997 C CA . THR B 1 142 ? -4.77 4.066 6.473 1 87.81 142 THR B CA 1
ATOM 3998 C C . THR B 1 142 ? -3.783 4.344 7.605 1 87.81 142 THR B C 1
ATOM 4000 O O . THR B 1 142 ? -3.137 5.395 7.625 1 87.81 142 THR B O 1
ATOM 4003 N N . VAL B 1 143 ? -3.639 3.412 8.422 1 89.06 143 VAL B N 1
ATOM 4004 C CA . VAL B 1 143 ? -2.832 3.605 9.625 1 89.06 143 VAL B CA 1
ATOM 4005 C C . VAL B 1 143 ? -1.349 3.557 9.266 1 89.06 143 VAL B C 1
ATOM 4007 O O . VAL B 1 143 ? -0.566 4.395 9.719 1 89.06 143 VAL B O 1
ATOM 4010 N N . PHE B 1 144 ? -0.968 2.676 8.422 1 89.31 144 PHE B N 1
ATOM 4011 C CA . PHE B 1 144 ? 0.46 2.471 8.211 1 89.31 144 PHE B CA 1
ATOM 4012 C C . PHE B 1 144 ? 0.957 3.293 7.027 1 89.31 144 PHE B C 1
ATOM 4014 O O . PHE B 1 144 ? 2.152 3.566 6.914 1 89.31 144 PHE B O 1
ATOM 4021 N N . ALA B 1 145 ? 0.174 3.592 6.125 1 80.06 145 ALA B N 1
ATOM 4022 C CA . ALA B 1 145 ? 0.627 4.441 5.027 1 80.06 145 ALA B CA 1
ATOM 4023 C C . ALA B 1 145 ? 1.144 5.781 5.551 1 80.06 145 ALA B C 1
ATOM 4025 O O . ALA B 1 145 ? 2.16 6.289 5.07 1 80.06 145 ALA B O 1
ATOM 4026 N N . GLN B 1 146 ? 0.524 6.293 6.531 1 83.38 146 GLN B N 1
ATOM 4027 C CA . GLN B 1 146 ? 0.881 7.605 7.062 1 83.38 146 GLN B CA 1
ATOM 4028 C C . GLN B 1 146 ? 2.008 7.496 8.086 1 83.38 146 GLN B C 1
ATOM 4030 O O . GLN B 1 146 ? 2.857 8.383 8.18 1 83.38 146 GLN B O 1
ATOM 4035 N N . SER B 1 147 ? 2.08 6.438 8.766 1 84.12 147 SER B N 1
ATOM 4036 C CA . SER B 1 147 ? 3.051 6.312 9.852 1 84.12 147 SER B CA 1
ATOM 4037 C C . SER B 1 147 ? 4.473 6.191 9.305 1 84.12 147 SER B C 1
ATOM 4039 O O . SER B 1 147 ? 5.414 6.723 9.898 1 84.12 147 SER B O 1
ATOM 4041 N N . SER B 1 148 ? 4.586 5.52 8.227 1 82.25 148 SER B N 1
ATOM 4042 C CA . SER B 1 148 ? 5.91 5.383 7.633 1 82.25 148 SER B CA 1
ATOM 4043 C C . SER B 1 148 ? 6.488 6.738 7.242 1 82.25 148 SER B C 1
ATOM 4045 O O . SER B 1 148 ? 7.672 7.004 7.465 1 82.25 148 SER B O 1
ATOM 4047 N N . PHE B 1 149 ? 5.688 7.574 6.809 1 85.5 149 PHE B N 1
ATOM 4048 C CA . PHE B 1 149 ? 6.133 8.898 6.395 1 85.5 149 PHE B CA 1
ATOM 4049 C C . PHE B 1 149 ? 6.41 9.781 7.605 1 85.5 149 PHE B C 1
ATOM 4051 O O . PHE B 1 149 ? 7.344 10.586 7.594 1 85.5 149 PHE B O 1
ATOM 4058 N N . THR B 1 150 ? 5.617 9.562 8.617 1 89.88 150 THR B N 1
ATOM 4059 C CA . THR B 1 150 ? 5.797 10.336 9.844 1 89.88 150 THR B CA 1
ATOM 4060 C C . THR B 1 150 ? 7.137 10.008 10.492 1 89.88 150 THR B C 1
ATOM 4062 O O . THR B 1 150 ? 7.879 10.914 10.883 1 89.88 150 THR B O 1
ATOM 4065 N N . VAL B 1 151 ? 7.398 8.789 10.492 1 87.19 151 VAL B N 1
ATOM 4066 C CA . VAL B 1 151 ? 8.641 8.352 11.125 1 87.19 151 VAL B CA 1
ATOM 4067 C C . VAL B 1 151 ? 9.836 8.844 10.312 1 87.19 151 VAL B C 1
ATOM 4069 O O . VAL B 1 151 ? 10.828 9.297 10.883 1 87.19 151 VAL B O 1
ATOM 4072 N N . ALA B 1 152 ? 9.742 8.812 9.062 1 86.19 152 ALA B N 1
ATOM 4073 C CA . ALA B 1 152 ? 10.82 9.297 8.195 1 86.19 152 ALA B CA 1
ATOM 4074 C C . ALA B 1 152 ? 11.062 10.789 8.422 1 86.19 152 ALA B C 1
ATOM 4076 O O . ALA B 1 152 ? 12.219 11.234 8.461 1 86.19 152 ALA B O 1
ATOM 4077 N N . ASN B 1 153 ? 10.047 11.492 8.625 1 90.31 153 ASN B N 1
ATOM 4078 C CA . ASN B 1 153 ? 10.172 12.922 8.867 1 90.31 153 ASN B CA 1
ATOM 4079 C C . ASN B 1 153 ? 10.859 13.211 10.195 1 90.31 153 ASN B C 1
ATOM 4081 O O . ASN B 1 153 ? 11.656 14.148 10.297 1 90.31 153 ASN B O 1
ATOM 4085 N N . ILE B 1 154 ? 10.539 12.445 11.148 1 89.81 154 ILE B N 1
ATOM 4086 C CA . ILE B 1 154 ? 11.094 12.625 12.484 1 89.81 154 ILE B CA 1
ATOM 4087 C C . ILE B 1 154 ? 12.609 12.461 12.438 1 89.81 154 ILE B C 1
ATOM 4089 O O . ILE B 1 154 ? 13.352 13.266 13.008 1 89.81 154 ILE B O 1
ATOM 4093 N N . PHE B 1 155 ? 13.086 11.562 11.648 1 87.12 155 PHE B N 1
ATOM 4094 C CA . PHE B 1 155 ? 14.508 11.258 11.633 1 87.12 155 PHE B CA 1
ATOM 4095 C C . PHE B 1 155 ? 15.258 12.18 10.68 1 87.12 155 PHE B C 1
ATOM 4097 O O . PHE B 1 155 ? 16.484 12.305 10.758 1 87.12 155 PHE B O 1
ATOM 4104 N N . GLU B 1 156 ? 14.539 12.75 9.758 1 87.12 156 GLU B N 1
ATOM 4105 C CA . GLU B 1 156 ? 15.141 13.789 8.93 1 87.12 156 GLU B CA 1
ATOM 4106 C C . GLU B 1 156 ? 15.328 15.078 9.727 1 87.12 156 GLU B C 1
ATOM 4108 O O . GLU B 1 156 ? 16.141 15.93 9.359 1 87.12 156 GLU B O 1
ATOM 4113 N N . GLY B 1 157 ? 14.594 15.25 10.758 1 89 157 GLY B N 1
ATOM 4114 C CA . GLY B 1 157 ? 14.57 16.391 11.656 1 89 157 GLY B CA 1
ATOM 4115 C C . GLY B 1 157 ? 13.227 16.578 12.336 1 89 157 GLY B C 1
ATOM 4116 O O . GLY B 1 157 ? 12.188 16.609 11.672 1 89 157 GLY B O 1
ATOM 4117 N N . MET B 1 158 ? 13.289 16.797 13.562 1 92.5 158 MET B N 1
ATOM 4118 C CA . MET B 1 158 ? 12.047 16.953 14.312 1 92.5 158 MET B CA 1
ATOM 4119 C C . MET B 1 158 ? 11.25 18.141 13.805 1 92.5 158 MET B C 1
ATOM 4121 O O . MET B 1 158 ? 10.039 18.234 14.016 1 92.5 158 MET B O 1
ATOM 4125 N N . PHE B 1 159 ? 11.969 19.047 13.125 1 94 159 PHE B N 1
ATOM 4126 C CA . PHE B 1 159 ? 11.352 20.219 12.547 1 94 159 PHE B CA 1
ATOM 4127 C C . PHE B 1 159 ? 10.258 19.828 11.555 1 94 159 PHE B C 1
ATOM 4129 O O . PHE B 1 159 ? 9.172 20.406 11.562 1 94 159 PHE B O 1
ATOM 4136 N N . TRP B 1 160 ? 10.477 18.797 10.82 1 93.44 160 TRP B N 1
ATOM 4137 C CA . TRP B 1 160 ? 9.602 18.406 9.727 1 93.44 160 TRP B CA 1
ATOM 4138 C C . TRP B 1 160 ? 8.406 17.609 10.25 1 93.44 160 TRP B C 1
ATOM 4140 O O . TRP B 1 160 ? 7.461 17.328 9.508 1 93.44 160 TRP B O 1
ATOM 4150 N N . PHE B 1 161 ? 8.438 17.219 11.438 1 93.94 161 PHE B N 1
ATOM 4151 C CA . PHE B 1 161 ? 7.312 16.562 12.102 1 93.94 161 PHE B CA 1
ATOM 4152 C C . PHE B 1 161 ? 6.535 17.578 12.945 1 93.94 161 PHE B C 1
ATOM 4154 O O . PHE B 1 161 ? 5.305 17.641 12.867 1 93.94 161 PHE B O 1
ATOM 4161 N N . LEU B 1 162 ? 7.258 18.344 13.695 1 94.62 162 LEU B N 1
ATOM 4162 C CA . LEU B 1 162 ? 6.652 19.219 14.695 1 94.62 162 LEU B CA 1
ATOM 4163 C C . LEU B 1 162 ? 5.949 20.391 14.039 1 94.62 162 LEU B C 1
ATOM 4165 O O . LEU B 1 162 ? 4.852 20.781 14.453 1 94.62 162 LEU B O 1
ATOM 4169 N N . LEU B 1 163 ? 6.578 20.984 13.039 1 96.06 163 LEU B N 1
ATOM 4170 C CA . LEU B 1 163 ? 5.98 22.141 12.398 1 96.06 163 LEU B CA 1
ATOM 4171 C C . LEU B 1 163 ? 4.648 21.781 11.75 1 96.06 163 LEU B C 1
ATOM 4173 O O . LEU B 1 163 ? 3.615 22.375 12.07 1 96.06 163 LEU B O 1
ATOM 4177 N N . PRO B 1 164 ? 4.637 20.781 10.898 1 96.06 164 PRO B N 1
ATOM 4178 C CA . PRO B 1 164 ? 3.354 20.422 10.297 1 96.06 164 PRO B CA 1
ATOM 4179 C C . PRO B 1 164 ? 2.307 20.016 11.328 1 96.06 164 PRO B C 1
ATOM 4181 O O . PRO B 1 164 ? 1.13 20.359 11.188 1 96.06 164 PRO B O 1
ATOM 4184 N N . ALA B 1 165 ? 2.699 19.297 12.305 1 94.06 165 ALA B N 1
ATOM 4185 C CA . ALA B 1 165 ? 1.765 18.891 13.352 1 94.06 165 ALA B CA 1
ATOM 4186 C C . ALA B 1 165 ? 1.188 20.094 14.078 1 94.06 165 ALA B C 1
ATOM 4188 O O . ALA B 1 165 ? -0.01 20.141 14.375 1 94.06 165 ALA B O 1
ATOM 4189 N N . SER B 1 166 ? 2.018 21.047 14.398 1 95.12 166 SER B N 1
ATOM 4190 C CA . SER B 1 166 ? 1.582 22.25 15.094 1 95.12 166 SER B CA 1
ATOM 4191 C C . SER B 1 166 ? 0.641 23.078 14.234 1 95.12 166 SER B C 1
ATOM 4193 O O . SER B 1 166 ? -0.303 23.688 14.742 1 95.12 166 SER B O 1
ATOM 4195 N N . LEU B 1 167 ? 0.923 23.094 12.977 1 97.19 167 LEU B N 1
ATOM 4196 C CA . LEU B 1 167 ? 0.094 23.891 12.078 1 97.19 167 LEU B CA 1
ATOM 4197 C C . LEU B 1 167 ? -1.331 23.344 12.031 1 97.19 167 LEU B C 1
ATOM 4199 O O . LEU B 1 167 ? -2.289 24.125 11.938 1 97.19 167 LEU B O 1
ATOM 4203 N N . ILE B 1 168 ? -1.487 22.062 12.078 1 96.06 168 ILE B N 1
ATOM 4204 C CA . ILE B 1 168 ? -2.814 21.453 12.086 1 96.06 168 ILE B CA 1
ATOM 4205 C C . ILE B 1 168 ? -3.551 21.844 13.367 1 96.06 168 ILE B C 1
ATOM 4207 O O . ILE B 1 168 ? -4.73 22.203 13.328 1 96.06 168 ILE B O 1
ATOM 4211 N N . VAL B 1 169 ? -2.857 21.781 14.469 1 92.31 169 VAL B N 1
ATOM 4212 C CA . VAL B 1 169 ? -3.455 22.141 15.75 1 92.31 169 VAL B CA 1
ATOM 4213 C C . VAL B 1 169 ? -3.879 23.609 15.742 1 92.31 169 VAL B C 1
ATOM 4215 O O . VAL B 1 169 ? -4.988 23.938 16.156 1 92.31 169 VAL B O 1
ATOM 4218 N N . ILE B 1 170 ? -3.012 24.406 15.25 1 95.31 170 ILE B N 1
ATOM 4219 C CA . ILE B 1 170 ? -3.295 25.828 15.188 1 95.31 170 ILE B CA 1
ATOM 4220 C C . ILE B 1 170 ? -4.492 26.078 14.273 1 95.31 170 ILE B C 1
ATOM 4222 O O . ILE B 1 170 ? -5.359 26.906 14.586 1 95.31 170 ILE B O 1
ATOM 4226 N N . ASN B 1 171 ? -4.535 25.406 13.188 1 96.12 171 ASN B N 1
ATOM 4227 C CA . ASN B 1 171 ? -5.645 25.562 12.25 1 96.12 171 ASN B CA 1
ATOM 4228 C C . ASN B 1 171 ? -6.977 25.188 12.898 1 96.12 171 ASN B C 1
ATOM 4230 O O . ASN B 1 171 ? -7.977 25.891 12.719 1 96.12 171 ASN B O 1
ATOM 4234 N N . ASP B 1 172 ? -6.977 24.109 13.586 1 91.69 172 ASP B N 1
ATOM 4235 C CA . ASP B 1 172 ? -8.195 23.656 14.25 1 91.69 172 ASP B CA 1
ATOM 4236 C C . ASP B 1 172 ? -8.656 24.672 15.305 1 91.69 172 ASP B C 1
ATOM 4238 O O . ASP B 1 172 ? -9.844 24.969 15.406 1 91.69 172 ASP B O 1
ATOM 4242 N N . ILE B 1 173 ? -7.734 25.141 16.078 1 90.69 173 ILE B N 1
ATOM 4243 C CA . ILE B 1 173 ? -8.047 26.109 17.125 1 90.69 173 ILE B CA 1
ATOM 4244 C C . ILE B 1 173 ? -8.555 27.406 16.484 1 90.69 173 ILE B C 1
ATOM 4246 O O . ILE B 1 173 ? -9.555 27.969 16.922 1 90.69 173 ILE B O 1
ATOM 4250 N N . ALA B 1 174 ? -7.824 27.859 15.5 1 95.25 174 ALA B N 1
ATOM 4251 C CA . ALA B 1 174 ? -8.211 29.094 14.828 1 95.25 174 ALA B CA 1
ATOM 4252 C C . ALA B 1 174 ? -9.578 28.953 14.164 1 95.25 174 ALA B C 1
ATOM 4254 O O . ALA B 1 174 ? -10.391 29.891 14.188 1 95.25 174 ALA B O 1
ATOM 4255 N N . ALA B 1 175 ? -9.773 27.844 13.531 1 93.56 175 ALA B N 1
ATOM 4256 C CA . ALA B 1 175 ? -11.07 27.609 12.898 1 93.56 175 ALA B CA 1
ATOM 4257 C C . ALA B 1 175 ? -12.195 27.641 13.93 1 93.56 175 ALA B C 1
ATOM 4259 O O . ALA B 1 175 ? -13.281 28.172 13.664 1 93.56 175 ALA B O 1
ATOM 4260 N N . TYR B 1 176 ? -11.93 27.078 15.055 1 89.06 176 TYR B N 1
ATOM 4261 C CA . TYR B 1 176 ? -12.914 27.078 16.125 1 89.06 176 TYR B CA 1
ATOM 4262 C C . TYR B 1 176 ? -13.172 28.5 16.625 1 89.06 176 TYR B C 1
ATOM 4264 O O . TYR B 1 176 ? -14.328 28.891 16.812 1 89.06 176 TYR B O 1
ATOM 4272 N N . LEU B 1 177 ? -12.148 29.266 16.812 1 92.69 177 LEU B N 1
ATOM 4273 C CA . LEU B 1 177 ? -12.266 30.625 17.328 1 92.69 177 LEU B CA 1
ATOM 4274 C C . LEU B 1 177 ? -12.953 31.547 16.328 1 92.69 177 LEU B C 1
ATOM 4276 O O . LEU B 1 177 ? -13.898 32.25 16.672 1 92.69 177 LEU B O 1
ATOM 4280 N N . PHE B 1 178 ? -12.516 31.531 15.117 1 93.88 178 PHE B N 1
ATOM 4281 C CA . PHE B 1 178 ? -13.109 32.375 14.094 1 93.88 178 PHE B CA 1
ATOM 4282 C C . PHE B 1 178 ? -14.523 31.906 13.758 1 93.88 178 PHE B C 1
ATOM 4284 O O . PHE B 1 178 ? -15.398 32.719 13.461 1 93.88 178 PHE B O 1
ATOM 4291 N N . GLY B 1 179 ? -14.688 30.625 13.734 1 91 179 GLY B N 1
ATOM 4292 C CA . GLY B 1 179 ? -16.016 30.094 13.5 1 91 179 GLY B CA 1
ATOM 4293 C C . GLY B 1 179 ? -17.016 30.469 14.586 1 91 179 GLY B C 1
ATOM 4294 O O . GLY B 1 179 ? -18.172 30.781 14.297 1 91 179 GLY B O 1
ATOM 4295 N N . PHE B 1 180 ? -16.578 30.453 15.781 1 89.94 180 PHE B N 1
ATOM 4296 C CA . PHE B 1 180 ? -17.438 30.766 16.922 1 89.94 180 PHE B CA 1
ATOM 4297 C C . PHE B 1 180 ? -17.797 32.25 16.938 1 89.94 180 PHE B C 1
ATOM 4299 O O . PHE B 1 180 ? -18.953 32.625 17.156 1 89.94 180 PHE B O 1
ATOM 4306 N N . PHE B 1 181 ? -16.922 33.156 16.609 1 93 181 PHE B N 1
ATOM 4307 C CA . PHE B 1 181 ? -17.125 34.594 16.75 1 93 181 PHE B CA 1
ATOM 4308 C C . PHE B 1 181 ? -17.688 35.188 15.461 1 93 181 PHE B C 1
ATOM 4310 O O . PHE B 1 181 ? -18.5 36.094 15.5 1 93 181 PHE B O 1
ATOM 4317 N N . LEU B 1 182 ? -17.312 34.625 14.344 1 92.5 182 LEU B N 1
ATOM 4318 C CA . LEU B 1 182 ? -17.656 35.25 13.086 1 92.5 182 LEU B CA 1
ATOM 4319 C C . LEU B 1 182 ? -18.453 34.312 12.188 1 92.5 182 LEU B C 1
ATOM 4321 O O . LEU B 1 182 ? -18.891 34.719 11.102 1 92.5 182 LEU B O 1
ATOM 4325 N N . GLY B 1 183 ? -18.562 33.125 12.586 1 88.38 183 GLY B N 1
ATOM 4326 C CA . GLY B 1 183 ? -19.156 32.125 11.734 1 88.38 183 GLY B CA 1
ATOM 4327 C C . GLY B 1 183 ? -20.609 32.406 11.406 1 88.38 183 GLY B C 1
ATOM 4328 O O . GLY B 1 183 ? -21.406 32.688 12.297 1 88.38 183 GLY B O 1
ATOM 4329 N N . ARG B 1 184 ? -21.062 32.5 10.055 1 90.06 184 ARG B N 1
ATOM 4330 C CA . ARG B 1 184 ? -22.438 32.719 9.625 1 90.06 184 ARG B CA 1
ATOM 4331 C C . ARG B 1 184 ? -22.828 31.797 8.484 1 90.06 184 ARG B C 1
ATOM 4333 O O . ARG B 1 184 ? -23.984 31.406 8.367 1 90.06 184 ARG B O 1
ATOM 4340 N N . THR B 1 185 ? -21.859 31.453 7.715 1 91.31 185 THR B N 1
ATOM 4341 C CA . THR B 1 185 ? -22.156 30.688 6.504 1 91.31 185 THR B CA 1
ATOM 4342 C C . THR B 1 185 ? -21.547 29.297 6.586 1 91.31 185 THR B C 1
ATOM 4344 O O . THR B 1 185 ? -20.328 29.141 6.688 1 91.31 185 THR B O 1
ATOM 4347 N N . PRO B 1 186 ? -22.422 28.359 6.453 1 89.81 186 PRO B N 1
ATOM 4348 C CA . PRO B 1 186 ? -21.906 27 6.504 1 89.81 186 PRO B CA 1
ATOM 4349 C C . PRO B 1 186 ? -20.984 26.656 5.332 1 89.81 186 PRO B C 1
ATOM 4351 O O . PRO B 1 186 ? -21.203 27.141 4.215 1 89.81 186 PRO B O 1
ATOM 4354 N N . LEU B 1 187 ? -19.953 25.875 5.594 1 87.88 187 LEU B N 1
ATOM 4355 C CA . LEU B 1 187 ? -18.938 25.531 4.598 1 87.88 187 LEU B CA 1
ATOM 4356 C C . LEU B 1 187 ? -19.391 24.328 3.771 1 87.88 187 LEU B C 1
ATOM 4358 O O . LEU B 1 187 ? -19.391 24.375 2.541 1 87.88 187 LEU B O 1
ATOM 4362 N N . ILE B 1 188 ? -19.703 23.219 4.387 1 84.81 188 ILE B N 1
ATOM 4363 C CA . ILE B 1 188 ? -20.094 21.984 3.727 1 84.81 188 ILE B CA 1
ATOM 4364 C C . ILE B 1 188 ? -21.281 21.359 4.449 1 84.81 188 ILE B C 1
ATOM 4366 O O . ILE B 1 188 ? -21.438 21.531 5.66 1 84.81 188 ILE B O 1
ATOM 4370 N N . LYS B 1 189 ? -22.141 20.672 3.75 1 83.88 189 LYS B N 1
ATOM 4371 C CA . LYS B 1 189 ? -23.359 20.094 4.289 1 83.88 189 LYS B CA 1
ATOM 4372 C C . LYS B 1 189 ? -23.047 18.953 5.258 1 83.88 189 LYS B C 1
ATOM 4374 O O . LYS B 1 189 ? -23.812 18.703 6.195 1 83.88 189 LYS B O 1
ATOM 4379 N N . LEU B 1 190 ? -21.938 18.375 5.023 1 83.62 190 LEU B N 1
ATOM 4380 C CA . LEU B 1 190 ? -21.516 17.25 5.852 1 83.62 190 LEU B CA 1
ATOM 4381 C C . LEU B 1 190 ? -21.266 17.688 7.289 1 83.62 190 LEU B C 1
ATOM 4383 O O . LEU B 1 190 ? -21.516 16.938 8.227 1 83.62 190 LEU B O 1
ATOM 4387 N N . SER B 1 191 ? -20.734 18.891 7.469 1 82.69 191 SER B N 1
ATOM 4388 C CA . SER B 1 191 ? -20.422 19.469 8.773 1 82.69 191 SER B CA 1
ATOM 4389 C C . SER B 1 191 ? -20.984 20.875 8.891 1 82.69 191 SER B C 1
ATOM 4391 O O . SER B 1 191 ? -20.266 21.859 8.719 1 82.69 191 SER B O 1
ATOM 4393 N N . PRO B 1 192 ? -22.156 20.922 9.328 1 82.44 192 PRO B N 1
ATOM 4394 C CA . PRO B 1 192 ? -22.844 22.203 9.352 1 82.44 192 PRO B CA 1
ATOM 4395 C C . PRO B 1 192 ? -22.219 23.188 10.344 1 82.44 192 PRO B C 1
ATOM 4397 O O . PRO B 1 192 ? -22.438 24.406 10.234 1 82.44 192 PRO B O 1
ATOM 4400 N N . LYS B 1 193 ? -21.516 22.703 11.258 1 82.25 193 LYS B N 1
ATOM 4401 C CA . LYS B 1 193 ? -20.922 23.578 12.273 1 82.25 193 LYS B CA 1
ATOM 4402 C C . LYS B 1 193 ? -19.688 24.297 11.727 1 82.25 193 LYS B C 1
ATOM 4404 O O . LYS B 1 193 ? -19.234 25.281 12.297 1 82.25 193 LYS B O 1
ATOM 4409 N N . LYS B 1 194 ? -19.219 23.812 10.656 1 87.56 194 LYS B N 1
ATOM 4410 C CA . LYS B 1 194 ? -18.062 24.469 10.047 1 87.56 194 LYS B CA 1
ATOM 4411 C C . LYS B 1 194 ? -18.5 25.609 9.117 1 87.56 194 LYS B C 1
ATOM 4413 O O . LYS B 1 194 ? -19.453 25.453 8.359 1 87.56 194 LYS B O 1
ATOM 4418 N N . THR B 1 195 ? -17.75 26.703 9.266 1 92.44 195 THR B N 1
ATOM 4419 C CA . THR B 1 195 ? -18.188 27.906 8.539 1 92.44 195 THR B CA 1
ATOM 4420 C C . THR B 1 195 ? -17.062 28.406 7.625 1 92.44 195 THR B C 1
ATOM 4422 O O . THR B 1 195 ? -15.898 28.094 7.836 1 92.44 195 THR B O 1
ATOM 4425 N N . TRP B 1 196 ? -17.484 29.141 6.582 1 93.06 196 TRP B N 1
ATOM 4426 C CA . TRP B 1 196 ? -16.531 29.75 5.656 1 93.06 196 TRP B CA 1
ATOM 4427 C C . TRP B 1 196 ? -15.641 30.75 6.375 1 93.06 196 TRP B C 1
ATOM 4429 O O . TRP B 1 196 ? -14.445 30.844 6.102 1 93.06 196 TRP B O 1
ATOM 4439 N N . GLU B 1 197 ? -16.219 31.547 7.273 1 94.94 197 GLU B N 1
ATOM 4440 C CA . GLU B 1 197 ? -15.469 32.531 8.039 1 94.94 197 GLU B CA 1
ATOM 4441 C C . GLU B 1 197 ? -14.406 31.859 8.898 1 94.94 197 GLU B C 1
ATOM 4443 O O . GLU B 1 197 ? -13.281 32.344 9 1 94.94 197 GLU B O 1
ATOM 4448 N N . GLY B 1 198 ? -14.797 30.781 9.469 1 93.88 198 GLY B N 1
ATOM 4449 C CA . GLY B 1 198 ? -13.836 30.016 10.242 1 93.88 198 GLY B CA 1
ATOM 4450 C C . GLY B 1 198 ? -12.719 29.438 9.391 1 93.88 198 GLY B C 1
ATOM 4451 O O . GLY B 1 198 ? -11.555 29.438 9.797 1 93.88 198 GLY B O 1
ATOM 4452 N N . PHE B 1 199 ? -13.125 29 8.25 1 94.44 199 PHE B N 1
ATOM 4453 C CA . PHE B 1 199 ? -12.172 28.375 7.344 1 94.44 199 PHE B CA 1
ATOM 4454 C C . PHE B 1 199 ? -11.164 29.406 6.836 1 94.44 199 PHE B C 1
ATOM 4456 O O . PHE B 1 199 ? -9.953 29.141 6.844 1 94.44 199 PHE B O 1
ATOM 4463 N N . ILE B 1 200 ? -11.586 30.531 6.434 1 95.62 200 ILE B N 1
ATOM 4464 C CA . ILE B 1 200 ? -10.719 31.578 5.887 1 95.62 200 ILE B CA 1
ATOM 4465 C C . ILE B 1 200 ? -9.859 32.156 6.996 1 95.62 200 ILE B C 1
ATOM 4467 O O . ILE B 1 200 ? -8.656 32.344 6.82 1 95.62 200 ILE B O 1
ATOM 4471 N N . GLY B 1 201 ? -10.5 32.5 8.086 1 95.56 201 GLY B N 1
ATOM 4472 C CA . GLY B 1 201 ? -9.742 33 9.227 1 95.56 201 GLY B CA 1
ATOM 4473 C C . GLY B 1 201 ? -8.664 32.031 9.688 1 95.56 201 GLY B C 1
ATOM 4474 O O . GLY B 1 201 ? -7.551 32.469 10.008 1 95.56 201 GLY B O 1
ATOM 4475 N N . ALA B 1 202 ? -8.992 30.812 9.734 1 96.75 202 ALA B N 1
ATOM 4476 C CA . ALA B 1 202 ? -8.023 29.781 10.133 1 96.75 202 ALA B CA 1
ATOM 4477 C C . ALA B 1 202 ? -6.895 29.672 9.109 1 96.75 202 ALA B C 1
ATOM 4479 O O . ALA B 1 202 ? -5.734 29.484 9.484 1 96.75 202 ALA B O 1
ATOM 4480 N N . SER B 1 203 ? -7.234 29.812 7.867 1 97.06 203 SER B N 1
ATOM 4481 C CA . SER B 1 203 ? -6.23 29.703 6.812 1 97.06 203 SER B CA 1
ATOM 4482 C C . SER B 1 203 ? -5.195 30.812 6.922 1 97.06 203 SER B C 1
ATOM 4484 O O . SER B 1 203 ? -3.99 30.562 6.883 1 97.06 203 SER B O 1
ATOM 4486 N N . VAL B 1 204 ? -5.641 32 7.098 1 97.38 204 VAL B N 1
ATOM 4487 C CA . VAL B 1 204 ? -4.742 33.156 7.203 1 97.38 204 VAL B CA 1
ATOM 4488 C C . VAL B 1 204 ? -3.873 33 8.453 1 97.38 204 VAL B C 1
ATOM 4490 O O . VAL B 1 204 ? -2.652 33.188 8.391 1 97.38 204 VAL B O 1
ATOM 4493 N N . THR B 1 205 ? -4.508 32.688 9.5 1 97.75 205 THR B N 1
ATOM 4494 C CA . THR B 1 205 ? -3.787 32.531 10.758 1 97.75 205 THR B CA 1
ATOM 4495 C C . THR B 1 205 ? -2.746 31.422 10.648 1 97.75 205 THR B C 1
ATOM 4497 O O . THR B 1 205 ? -1.624 31.562 11.133 1 97.75 205 THR B O 1
ATOM 4500 N N . THR B 1 206 ? -3.105 30.328 10.031 1 98 206 THR B N 1
ATOM 4501 C CA . THR B 1 206 ? -2.209 29.188 9.898 1 98 206 THR B CA 1
ATOM 4502 C C . THR B 1 206 ? -1.009 29.531 9.023 1 98 206 THR B C 1
ATOM 4504 O O . THR B 1 206 ? 0.128 29.188 9.344 1 98 206 THR B O 1
ATOM 4507 N N . ILE B 1 207 ? -1.242 30.25 7.988 1 97.81 207 ILE B N 1
ATOM 4508 C CA . ILE B 1 207 ? -0.173 30.625 7.07 1 97.81 207 ILE B CA 1
ATOM 4509 C C . ILE B 1 207 ? 0.803 31.562 7.777 1 97.81 207 ILE B C 1
ATOM 4511 O O . ILE B 1 207 ? 2.02 31.391 7.691 1 97.81 207 ILE B O 1
ATOM 4515 N N . ILE B 1 208 ? 0.306 32.469 8.508 1 97.25 208 ILE B N 1
ATOM 4516 C CA . ILE B 1 208 ? 1.141 33.406 9.25 1 97.25 208 ILE B CA 1
ATOM 4517 C C . ILE B 1 208 ? 1.916 32.656 10.336 1 97.25 208 ILE B C 1
ATOM 4519 O O . ILE B 1 208 ? 3.115 32.906 10.516 1 97.25 208 ILE B O 1
ATOM 4523 N N . SER B 1 209 ? 1.21 31.828 10.984 1 97.62 209 SER B N 1
ATOM 4524 C CA . SER B 1 209 ? 1.848 31.047 12.039 1 97.62 209 SER B CA 1
ATOM 4525 C C . SER B 1 209 ? 2.945 30.156 11.469 1 97.62 209 SER B C 1
ATOM 4527 O O . SER B 1 209 ? 3.969 29.922 12.117 1 97.62 209 SER B O 1
ATOM 4529 N N . ALA B 1 210 ? 2.656 29.625 10.297 1 97.88 210 ALA B N 1
ATOM 4530 C CA . ALA B 1 210 ? 3.66 28.781 9.656 1 97.88 210 ALA B CA 1
ATOM 4531 C C . ALA B 1 210 ? 4.957 29.547 9.43 1 97.88 210 ALA B C 1
ATOM 4533 O O . ALA B 1 210 ? 6.047 29.047 9.727 1 97.88 210 ALA B O 1
ATOM 4534 N N . PHE B 1 211 ? 4.82 30.734 8.992 1 96.31 211 PHE B N 1
ATOM 4535 C CA . PHE B 1 211 ? 5.969 31.594 8.711 1 96.31 211 PHE B CA 1
ATOM 4536 C C . PHE B 1 211 ? 6.711 31.938 9.992 1 96.31 211 PHE B C 1
ATOM 4538 O O . PHE B 1 211 ? 7.938 31.844 10.047 1 96.31 211 PHE B O 1
ATOM 4545 N N . LEU B 1 212 ? 6.055 32.219 11 1 95.94 212 LEU B N 1
ATOM 4546 C CA . LEU B 1 212 ? 6.648 32.656 12.258 1 95.94 212 LEU B CA 1
ATOM 4547 C C . LEU B 1 212 ? 7.254 31.484 13.008 1 95.94 212 LEU B C 1
ATOM 4549 O O . LEU B 1 212 ? 8.367 31.578 13.531 1 95.94 212 LEU B O 1
ATOM 4553 N N . LEU B 1 213 ? 6.523 30.422 13.047 1 96 213 LEU B N 1
ATOM 4554 C CA . LEU B 1 213 ? 6.988 29.25 13.781 1 96 213 LEU B CA 1
ATOM 4555 C C . LEU B 1 213 ? 8.219 28.641 13.117 1 96 213 LEU B C 1
ATOM 4557 O O . LEU B 1 213 ? 9.094 28.094 13.789 1 96 213 LEU B O 1
ATOM 4561 N N . ALA B 1 214 ? 8.188 28.672 11.812 1 96.06 214 ALA B N 1
ATOM 4562 C CA . ALA B 1 214 ? 9.359 28.156 11.102 1 96.06 214 ALA B CA 1
ATOM 4563 C C . ALA B 1 214 ? 10.617 28.922 11.5 1 96.06 214 ALA B C 1
ATOM 4565 O O . ALA B 1 214 ? 11.695 28.328 11.602 1 96.06 214 ALA B O 1
ATOM 4566 N N . ASN B 1 215 ? 10.5 30.203 11.719 1 93.81 215 ASN B N 1
ATOM 4567 C CA . ASN B 1 215 ? 11.633 31 12.156 1 93.81 215 ASN B CA 1
ATOM 4568 C C . ASN B 1 215 ? 12.078 30.625 13.562 1 93.81 215 ASN B C 1
ATOM 4570 O O . ASN B 1 215 ? 13.273 30.406 13.812 1 93.81 215 ASN B O 1
ATOM 4574 N N . VAL B 1 216 ? 11.164 30.484 14.414 1 93.38 216 VAL B N 1
ATOM 4575 C CA . VAL B 1 216 ? 11.469 30.172 15.805 1 93.38 216 VAL B CA 1
ATOM 4576 C C . VAL B 1 216 ? 12.062 28.766 15.898 1 93.38 216 VAL B C 1
ATOM 4578 O O . VAL B 1 216 ? 13.117 28.578 16.5 1 93.38 216 VAL B O 1
ATOM 4581 N N . MET B 1 217 ? 11.484 27.797 15.273 1 93.62 217 MET B N 1
ATOM 4582 C CA . MET B 1 217 ? 11.914 26.406 15.352 1 93.62 217 MET B CA 1
ATOM 4583 C C . MET B 1 217 ? 13.211 26.203 14.578 1 93.62 217 MET B C 1
ATOM 4585 O O . MET B 1 217 ? 14.016 25.328 14.938 1 93.62 217 MET B O 1
ATOM 4589 N N . GLY B 1 218 ? 13.367 26.953 13.586 1 92.19 218 GLY B N 1
ATOM 4590 C CA . GLY B 1 218 ? 14.523 26.797 12.719 1 92.19 218 GLY B CA 1
ATOM 4591 C C . GLY B 1 218 ? 15.828 27.172 13.398 1 92.19 218 GLY B C 1
ATOM 4592 O O . GLY B 1 218 ? 16.906 26.781 12.938 1 92.19 218 GLY B O 1
ATOM 4593 N N . HIS B 1 219 ? 15.758 27.828 14.508 1 90.81 219 HIS B N 1
ATOM 4594 C CA . HIS B 1 219 ? 16.969 28.266 15.195 1 90.81 219 HIS B CA 1
ATOM 4595 C C . HIS B 1 219 ? 17.422 27.25 16.219 1 90.81 219 HIS B C 1
ATOM 4597 O O . HIS B 1 219 ? 18.5 27.391 16.812 1 90.81 219 HIS B O 1
ATOM 4603 N N . PHE B 1 220 ? 16.641 26.234 16.422 1 90.12 220 PHE B N 1
ATOM 4604 C CA . PHE B 1 220 ? 16.984 25.219 17.422 1 90.12 220 PHE B CA 1
ATOM 4605 C C . PHE B 1 220 ? 17.562 23.984 16.75 1 90.12 220 PHE B C 1
ATOM 4607 O O . PHE B 1 220 ? 16.859 23.266 16.047 1 90.12 220 PHE B O 1
ATOM 4614 N N . GLN B 1 221 ? 18.734 23.672 17.094 1 88.38 221 GLN B N 1
ATOM 4615 C CA . GLN B 1 221 ? 19.453 22.547 16.484 1 88.38 221 GLN B CA 1
ATOM 4616 C C . GLN B 1 221 ? 18.797 21.219 16.859 1 88.38 221 GLN B C 1
ATOM 4618 O O . GLN B 1 221 ? 18.844 20.266 16.078 1 88.38 221 GLN B O 1
ATOM 4623 N N . TRP B 1 222 ? 18.188 21.219 18.016 1 87.81 222 TRP B N 1
ATOM 4624 C CA . TRP B 1 222 ? 17.516 20 18.469 1 87.81 222 TRP B CA 1
ATOM 4625 C C . TRP B 1 222 ? 16.391 19.609 17.516 1 87.81 222 TRP B C 1
ATOM 4627 O O . TRP B 1 222 ? 16.125 18.422 17.328 1 87.81 222 TRP B O 1
ATOM 4637 N N . LEU B 1 223 ? 15.891 20.609 16.828 1 90.56 223 LEU B N 1
ATOM 4638 C CA . LEU B 1 223 ? 14.742 20.391 15.953 1 90.56 223 LEU B CA 1
ATOM 4639 C C . LEU B 1 223 ? 15.18 20.234 14.5 1 90.56 223 LEU B C 1
ATOM 4641 O O . LEU B 1 223 ? 14.523 19.547 13.719 1 90.56 223 LEU B O 1
ATOM 4645 N N . THR B 1 224 ? 16.281 20.781 14.18 1 89.25 224 THR B N 1
ATOM 4646 C CA . THR B 1 224 ? 16.641 20.859 12.766 1 89.25 224 THR B CA 1
ATOM 4647 C C . THR B 1 224 ? 17.625 19.75 12.398 1 89.25 224 THR B C 1
ATOM 4649 O O . THR B 1 224 ? 17.734 19.359 11.234 1 89.25 224 THR B O 1
ATOM 4652 N N . CYS B 1 225 ? 18.328 19.188 13.344 1 87 225 CYS B N 1
ATOM 4653 C CA . CYS B 1 225 ? 19.375 18.219 13.055 1 87 225 CYS B CA 1
ATOM 4654 C C . CYS B 1 225 ? 18.781 16.844 12.82 1 87 225 CYS B C 1
ATOM 4656 O O . CYS B 1 225 ? 17.984 16.359 13.617 1 87 225 CYS B O 1
ATOM 4658 N N . PRO B 1 226 ? 19.141 16.219 11.695 1 86.31 226 PRO B N 1
ATOM 4659 C CA . PRO B 1 226 ? 18.688 14.852 11.438 1 86.31 226 PRO B CA 1
ATOM 4660 C C . PRO B 1 226 ? 19.359 13.82 12.344 1 86.31 226 PRO B C 1
ATOM 4662 O O . PRO B 1 226 ? 20.469 14.062 12.828 1 86.31 226 PRO B O 1
ATOM 4665 N N . ARG B 1 227 ? 18.703 12.805 12.656 1 83.25 227 ARG B N 1
ATOM 4666 C CA . ARG B 1 227 ? 19.25 11.695 13.43 1 83.25 227 ARG B CA 1
ATOM 4667 C C . ARG B 1 227 ? 19.344 10.43 12.586 1 83.25 227 ARG B C 1
ATOM 4669 O O . ARG B 1 227 ? 18.344 9.969 12.031 1 83.25 227 ARG B O 1
ATOM 4676 N N . LYS B 1 228 ? 20.5 9.906 12.375 1 75.25 228 LYS B N 1
ATOM 4677 C CA . LYS B 1 228 ? 20.703 8.727 11.547 1 75.25 228 LYS B CA 1
ATOM 4678 C C . LYS B 1 228 ? 20.984 7.488 12.398 1 75.25 228 LYS B C 1
ATOM 4680 O O . LYS B 1 228 ? 21.219 6.398 11.867 1 75.25 228 LYS B O 1
ATOM 4685 N N . ASP B 1 229 ? 20.938 7.73 13.727 1 76.06 229 ASP B N 1
ATOM 4686 C CA . ASP B 1 229 ? 21.203 6.613 14.625 1 76.06 229 ASP B CA 1
ATOM 4687 C C . ASP B 1 229 ? 20.125 6.492 15.695 1 76.06 229 ASP B C 1
ATOM 4689 O O . ASP B 1 229 ? 19.172 7.273 15.711 1 76.06 229 ASP B O 1
ATOM 4693 N N . LEU B 1 230 ? 20.219 5.414 16.406 1 75.5 230 LEU B N 1
ATOM 4694 C CA . LEU B 1 230 ? 19.234 5.152 17.453 1 75.5 230 LEU B CA 1
ATOM 4695 C C . LEU B 1 230 ? 19.719 5.68 18.797 1 75.5 230 LEU B C 1
ATOM 4697 O O . LEU B 1 230 ? 19.25 5.238 19.844 1 75.5 230 LEU B O 1
ATOM 4701 N N . SER B 1 231 ? 20.594 6.637 18.719 1 75.56 231 SER B N 1
ATOM 4702 C CA . SER B 1 231 ? 21.125 7.184 19.969 1 75.56 231 SER B CA 1
ATOM 4703 C C . SER B 1 231 ? 20.188 8.25 20.547 1 75.56 231 SER B C 1
ATOM 4705 O O . SER B 1 231 ? 19.297 8.734 19.859 1 75.56 231 SER B O 1
ATOM 4707 N N . THR B 1 232 ? 20.234 8.492 21.828 1 76.69 232 THR B N 1
ATOM 4708 C CA . THR B 1 232 ? 19.359 9.438 22.5 1 76.69 232 THR B CA 1
ATOM 4709 C C . THR B 1 232 ? 20.141 10.68 22.938 1 76.69 232 THR B C 1
ATOM 4711 O O . THR B 1 232 ? 19.609 11.547 23.625 1 76.69 232 THR B O 1
ATOM 4714 N N . GLY B 1 233 ? 21.297 10.781 22.406 1 77.25 233 GLY B N 1
ATOM 4715 C CA . GLY B 1 233 ? 22.125 11.898 22.844 1 77.25 233 GLY B CA 1
ATOM 4716 C C . GLY B 1 233 ? 21.797 13.188 22.109 1 77.25 233 GLY B C 1
ATOM 4717 O O . GLY B 1 233 ? 21.016 13.188 21.156 1 77.25 233 GLY B O 1
ATOM 4718 N N . TRP B 1 234 ? 22.281 14.32 22.719 1 79.62 234 TRP B N 1
ATOM 4719 C CA . TRP B 1 234 ? 22.078 15.641 22.125 1 79.62 234 TRP B CA 1
ATOM 4720 C C . TRP B 1 234 ? 22.703 15.703 20.734 1 79.62 234 TRP B C 1
ATOM 4722 O O . TRP B 1 234 ? 23.719 15.062 20.469 1 79.62 234 TRP B O 1
ATOM 4732 N N . LEU B 1 235 ? 22 16.438 19.938 1 80.5 235 LEU B N 1
ATOM 4733 C CA . LEU B 1 235 ? 22.422 16.516 18.547 1 80.5 235 LEU B CA 1
ATOM 4734 C C . LEU B 1 235 ? 23.078 17.859 18.25 1 80.5 235 LEU B C 1
ATOM 4736 O O . LEU B 1 235 ? 22.609 18.906 18.719 1 80.5 235 LEU B O 1
ATOM 4740 N N . THR B 1 236 ? 24.234 17.875 17.719 1 81.38 236 THR B N 1
ATOM 4741 C CA . THR B 1 236 ? 24.875 19.062 17.172 1 81.38 236 THR B CA 1
ATOM 4742 C C . THR B 1 236 ? 25.203 18.875 15.695 1 81.38 236 THR B C 1
ATOM 4744 O O . THR B 1 236 ? 25.688 17.812 15.289 1 81.38 236 THR B O 1
ATOM 4747 N N . CYS B 1 237 ? 24.578 19.766 14.992 1 83.25 237 CYS B N 1
ATOM 4748 C CA . CYS B 1 237 ? 24.859 19.688 13.562 1 83.25 237 CYS B CA 1
ATOM 4749 C C . CYS B 1 237 ? 24.953 21.078 12.938 1 83.25 237 CYS B C 1
ATOM 4751 O O . CYS B 1 237 ? 24.656 22.078 13.594 1 83.25 237 CYS B O 1
ATOM 4753 N N . ASP B 1 238 ? 25.656 21.109 11.805 1 82.88 238 ASP B N 1
ATOM 4754 C CA . ASP B 1 238 ? 25.594 22.328 11.008 1 82.88 238 ASP B CA 1
ATOM 4755 C C . ASP B 1 238 ? 24.219 22.484 10.359 1 82.88 238 ASP B C 1
ATOM 4757 O O . ASP B 1 238 ? 23.75 21.578 9.664 1 82.88 238 ASP B O 1
ATOM 4761 N N . PRO B 1 239 ? 23.688 23.609 10.828 1 79.06 239 PRO B N 1
ATOM 4762 C CA . PRO B 1 239 ? 22.359 23.828 10.258 1 79.06 239 PRO B CA 1
ATOM 4763 C C . PRO B 1 239 ? 22.375 23.969 8.742 1 79.06 239 PRO B C 1
ATOM 4765 O O . PRO B 1 239 ? 23.328 24.531 8.188 1 79.06 239 PRO B O 1
ATOM 4768 N N . GLY B 1 240 ? 22.172 23.156 7.941 1 79.81 240 GLY B N 1
ATOM 4769 C CA . GLY B 1 240 ? 22.062 23.172 6.488 1 79.81 240 GLY B CA 1
ATOM 4770 C C . GLY B 1 240 ? 21.672 24.531 5.938 1 79.81 240 GLY B C 1
ATOM 4771 O O . GLY B 1 240 ? 21.391 25.453 6.695 1 79.81 240 GLY B O 1
ATOM 4772 N N . SER B 1 241 ? 21.812 24.812 4.641 1 84.5 241 SER B N 1
ATOM 4773 C CA . SER B 1 241 ? 21.547 26.062 3.959 1 84.5 241 SER B CA 1
ATOM 4774 C C . SER B 1 241 ? 20.109 26.531 4.195 1 84.5 241 SER B C 1
ATOM 4776 O O . SER B 1 241 ? 19.812 27.719 4.168 1 84.5 241 SER B O 1
ATOM 4778 N N . MET B 1 242 ? 19.312 25.641 4.617 1 88.25 242 MET B N 1
ATOM 4779 C CA . MET B 1 242 ? 17.891 25.969 4.777 1 88.25 242 MET B CA 1
ATOM 4780 C C . MET B 1 242 ? 17.641 26.703 6.09 1 88.25 242 MET B C 1
ATOM 4782 O O . MET B 1 242 ? 16.656 27.422 6.23 1 88.25 242 MET B O 1
ATOM 4786 N N . PHE B 1 243 ? 18.578 26.594 6.98 1 90.44 243 PHE B N 1
ATOM 4787 C CA . PHE B 1 243 ? 18.359 27.141 8.312 1 90.44 243 PHE B CA 1
ATOM 4788 C C . PHE B 1 243 ? 19.359 28.25 8.617 1 90.44 243 PHE B C 1
ATOM 4790 O O . PHE B 1 243 ? 19.562 28.594 9.781 1 90.44 243 PHE B O 1
ATOM 4797 N N . LYS B 1 244 ? 20.016 28.719 7.629 1 88.38 244 LYS B N 1
ATOM 4798 C CA . LYS B 1 244 ? 20.906 29.875 7.762 1 88.38 244 LYS B CA 1
ATOM 4799 C C . LYS B 1 244 ? 20.203 31.156 7.332 1 88.38 244 LYS B C 1
ATOM 4801 O O . LYS B 1 244 ? 19.578 31.203 6.27 1 88.38 244 LYS B O 1
ATOM 4806 N N . PRO B 1 245 ? 20.25 32.062 8.203 1 88.31 245 PRO B N 1
ATOM 4807 C CA . PRO B 1 245 ? 19.562 33.344 7.895 1 88.31 245 PRO B CA 1
ATOM 4808 C C . PRO B 1 245 ? 20.156 34.062 6.68 1 88.31 245 PRO B C 1
ATOM 4810 O O . PRO B 1 245 ? 21.375 34.062 6.496 1 88.31 245 PRO B O 1
ATOM 4813 N N . GLU B 1 246 ? 19.312 34.375 5.82 1 86.19 246 GLU B N 1
ATOM 4814 C CA . GLU B 1 246 ? 19.688 35.188 4.668 1 86.19 246 GLU B CA 1
ATOM 4815 C C . GLU B 1 246 ? 19.203 36.625 4.82 1 86.19 246 GLU B C 1
ATOM 4817 O O . GLU B 1 246 ? 18.109 36.875 5.348 1 86.19 246 GLU B O 1
ATOM 4822 N N . HIS B 1 247 ? 20.156 37.5 4.41 1 81.81 247 HIS B N 1
ATOM 4823 C CA . HIS B 1 247 ? 19.844 38.938 4.512 1 81.81 247 HIS B CA 1
ATOM 4824 C C . HIS B 1 247 ? 19 39.406 3.328 1 81.81 247 HIS B C 1
ATOM 4826 O O . HIS B 1 247 ? 19.375 39.188 2.174 1 81.81 247 HIS B O 1
ATOM 4832 N N . TYR B 1 248 ? 17.812 39.719 3.648 1 75.94 248 TYR B N 1
ATOM 4833 C CA . TYR B 1 248 ? 16.969 40.281 2.605 1 75.94 248 TYR B CA 1
ATOM 4834 C C . TYR B 1 248 ? 16.781 41.781 2.812 1 75.94 248 TYR B C 1
ATOM 4836 O O . TYR B 1 248 ? 16.484 42.219 3.92 1 75.94 248 TYR B O 1
ATOM 4844 N N . PHE B 1 249 ? 17.312 42.594 1.833 1 70.81 249 PHE B N 1
ATOM 4845 C CA . PHE B 1 249 ? 17.156 44.062 1.882 1 70.81 249 PHE B CA 1
ATOM 4846 C C . PHE B 1 249 ? 15.758 44.469 1.419 1 70.81 249 PHE B C 1
ATOM 4848 O O . PHE B 1 249 ? 15.352 44.125 0.303 1 70.81 249 PHE B O 1
ATOM 4855 N N . LEU B 1 250 ? 14.891 44.688 2.297 1 66.25 250 LEU B N 1
ATOM 4856 C CA . LEU B 1 250 ? 13.555 45.156 1.946 1 66.25 250 LEU B CA 1
ATOM 4857 C C . LEU B 1 250 ? 13.602 46.531 1.3 1 66.25 250 LEU B C 1
ATOM 4859 O O . LEU B 1 250 ? 12.609 47 0.729 1 66.25 250 LEU B O 1
ATOM 4863 N N . GLY B 1 251 ? 14.805 47 0.938 1 58.91 251 GLY B N 1
ATOM 4864 C CA . GLY B 1 251 ? 15.078 48.312 0.353 1 58.91 251 GLY B CA 1
ATOM 4865 C C . GLY B 1 251 ? 13.906 49.281 0.475 1 58.91 251 GLY B C 1
ATOM 4866 O O . GLY B 1 251 ? 13.055 49.094 1.346 1 58.91 251 GLY B O 1
ATOM 4867 N N . ASP B 1 252 ? 13.422 49.812 -0.766 1 60.03 252 ASP B N 1
ATOM 4868 C CA . ASP B 1 252 ? 12.586 50.969 -1.091 1 60.03 252 ASP B CA 1
ATOM 4869 C C . ASP B 1 252 ? 11.109 50.656 -0.891 1 60.03 252 ASP B C 1
ATOM 4871 O O . ASP B 1 252 ? 10.242 51.5 -1.036 1 60.03 252 ASP B O 1
ATOM 4875 N N . TRP B 1 253 ? 10.852 49.438 -0.679 1 58.03 253 TRP B N 1
ATOM 4876 C CA . TRP B 1 253 ? 9.422 49.156 -0.722 1 58.03 253 TRP B CA 1
ATOM 4877 C C . TRP B 1 253 ? 8.773 49.406 0.634 1 58.03 253 TRP B C 1
ATOM 4879 O O . TRP B 1 253 ? 7.543 49.469 0.745 1 58.03 253 TRP B O 1
ATOM 4889 N N . VAL B 1 254 ? 9.562 49.281 1.639 1 62.72 254 VAL B N 1
ATOM 4890 C CA . VAL B 1 254 ? 9 49.594 2.949 1 62.72 254 VAL B CA 1
ATOM 4891 C C . VAL B 1 254 ? 9.164 51.062 3.26 1 62.72 254 VAL B C 1
ATOM 4893 O O . VAL B 1 254 ? 10.148 51.688 2.854 1 62.72 254 VAL B O 1
ATOM 4896 N N . PRO B 1 255 ? 8.016 51.688 3.652 1 61.28 255 PRO B N 1
ATOM 4897 C CA . PRO B 1 255 ? 8.094 53.094 3.975 1 61.28 255 PRO B CA 1
ATOM 4898 C C . PRO B 1 255 ? 9.25 53.438 4.918 1 61.28 255 PRO B C 1
ATOM 4900 O O . PRO B 1 255 ? 9.734 52.562 5.637 1 61.28 255 PRO B O 1
ATOM 4903 N N . GLN B 1 256 ? 9.828 54.531 4.633 1 60.53 256 GLN B N 1
ATOM 4904 C CA . GLN B 1 256 ? 10.961 55.094 5.359 1 60.53 256 GLN B CA 1
ATOM 4905 C C . GLN B 1 256 ? 10.781 54.938 6.867 1 60.53 256 GLN B C 1
ATOM 4907 O O . GLN B 1 256 ? 11.758 54.812 7.605 1 60.53 256 GLN B O 1
ATOM 4912 N N . TRP B 1 257 ? 9.578 54.906 7.25 1 57.56 257 TRP B N 1
ATOM 4913 C CA . TRP B 1 257 ? 9.344 54.906 8.688 1 57.56 257 TRP B CA 1
ATOM 4914 C C . TRP B 1 257 ? 9.539 53.5 9.266 1 57.56 257 TRP B C 1
ATOM 4916 O O . TRP B 1 257 ? 9.617 53.312 10.484 1 57.56 257 TRP B O 1
ATOM 4926 N N . PHE B 1 258 ? 9.609 52.531 8.359 1 59.66 258 PHE B N 1
ATOM 4927 C CA . PHE B 1 258 ? 9.711 51.188 8.852 1 59.66 258 PHE B CA 1
ATOM 4928 C C . PHE B 1 258 ? 11.141 50.844 9.266 1 59.66 258 PHE B C 1
ATOM 4930 O O . PHE B 1 258 ? 12.07 50.969 8.461 1 59.66 258 PHE B O 1
ATOM 4937 N N . PRO B 1 259 ? 11.414 50.875 10.539 1 61.09 259 PRO B N 1
ATOM 4938 C CA . PRO B 1 259 ? 12.766 50.812 11.102 1 61.09 259 PRO B CA 1
ATOM 4939 C C . PRO B 1 259 ? 13.57 49.625 10.602 1 61.09 259 PRO B C 1
ATOM 4941 O O . PRO B 1 259 ? 14.805 49.625 10.672 1 61.09 259 PRO B O 1
ATOM 4944 N N . TRP B 1 260 ? 12.859 48.531 10.172 1 63.81 260 TRP B N 1
ATOM 4945 C CA . TRP B 1 260 ? 13.672 47.344 9.867 1 63.81 260 TRP B CA 1
ATOM 4946 C C . TRP B 1 260 ? 13.867 47.188 8.359 1 63.81 260 TRP B C 1
ATOM 4948 O O . TRP B 1 260 ? 12.938 46.812 7.645 1 63.81 260 TRP B O 1
ATOM 4958 N N . LYS B 1 261 ? 14.93 47.844 7.82 1 66.5 261 LYS B N 1
ATOM 4959 C CA . LYS B 1 261 ? 15.266 47.844 6.402 1 66.5 261 LYS B CA 1
ATOM 4960 C C . LYS B 1 261 ? 15.844 46.5 5.98 1 66.5 261 LYS B C 1
ATOM 4962 O O . LYS B 1 261 ? 15.852 46.156 4.793 1 66.5 261 LYS B O 1
ATOM 4967 N N . GLU B 1 262 ? 16.312 45.75 7.031 1 74 262 GLU B N 1
ATOM 4968 C CA . GLU B 1 262 ? 16.891 44.438 6.715 1 74 262 GLU B CA 1
ATOM 4969 C C . GLU B 1 262 ? 16.234 43.344 7.531 1 74 262 GLU B C 1
ATOM 4971 O O . GLU B 1 262 ? 15.984 43.5 8.727 1 74 262 GLU B O 1
ATOM 4976 N N . VAL B 1 263 ? 15.602 42.406 6.812 1 78.5 263 VAL B N 1
ATOM 4977 C CA . VAL B 1 263 ? 14.984 41.312 7.539 1 78.5 263 VAL B CA 1
ATOM 4978 C C . VAL B 1 263 ? 15.773 40.031 7.301 1 78.5 263 VAL B C 1
ATOM 4980 O O . VAL B 1 263 ? 16.25 39.781 6.188 1 78.5 263 VAL B O 1
ATOM 4983 N N . PHE B 1 264 ? 16.156 39.438 8.438 1 84.06 264 PHE B N 1
ATOM 4984 C CA . PHE B 1 264 ? 16.797 38.125 8.367 1 84.06 264 PHE B CA 1
ATOM 4985 C C . PHE B 1 264 ? 15.742 37 8.305 1 84.06 264 PHE B C 1
ATOM 4987 O O . PHE B 1 264 ? 14.938 36.844 9.219 1 84.06 264 PHE B O 1
ATOM 4994 N N . LEU B 1 265 ? 15.703 36.469 7.16 1 88.44 265 LEU B N 1
ATOM 4995 C CA . LEU B 1 265 ? 14.742 35.375 6.969 1 88.44 265 LEU B CA 1
ATOM 4996 C C . LEU B 1 265 ? 15.461 34.062 6.68 1 88.44 265 LEU B C 1
ATOM 4998 O O . LEU B 1 265 ? 16.516 34.062 6.051 1 88.44 265 LEU B O 1
ATOM 5002 N N . LEU B 1 266 ? 14.93 33.031 7.289 1 92.06 266 LEU B N 1
ATOM 5003 C CA . LEU B 1 266 ? 15.414 31.703 6.949 1 92.06 266 LEU B CA 1
ATOM 5004 C C . LEU B 1 266 ? 14.742 31.188 5.68 1 92.06 266 LEU B C 1
ATOM 5006 O O . LEU B 1 266 ? 13.531 31.328 5.512 1 92.06 266 LEU B O 1
ATOM 5010 N N . PRO B 1 267 ? 15.516 30.625 4.797 1 91.69 267 PRO B N 1
ATOM 5011 C CA . PRO B 1 267 ? 14.93 30.094 3.566 1 91.69 267 PRO B CA 1
ATOM 5012 C C . PRO B 1 267 ? 13.805 29.094 3.832 1 91.69 267 PRO B C 1
ATOM 5014 O O . PRO B 1 267 ? 12.883 28.969 3.023 1 91.69 267 PRO B O 1
ATOM 5017 N N . VAL B 1 268 ? 13.859 28.438 4.914 1 93.62 268 VAL B N 1
ATOM 5018 C CA . VAL B 1 268 ? 12.875 27.406 5.25 1 93.62 268 VAL B CA 1
ATOM 5019 C C . VAL B 1 268 ? 11.508 28.062 5.457 1 93.62 268 VAL B C 1
ATOM 5021 O O . VAL B 1 268 ? 10.477 27.406 5.352 1 93.62 268 VAL B O 1
ATOM 5024 N N . GLN B 1 269 ? 11.469 29.328 5.715 1 94.88 269 GLN B N 1
ATOM 5025 C CA . GLN B 1 269 ? 10.211 30.047 5.949 1 94.88 269 GLN B CA 1
ATOM 5026 C C . GLN B 1 269 ? 9.344 30.062 4.695 1 94.88 269 GLN B C 1
ATOM 5028 O O . GLN B 1 269 ? 8.117 30 4.785 1 94.88 269 GLN B O 1
ATOM 5033 N N . TRP B 1 270 ? 9.961 30.094 3.588 1 92.94 270 TRP B N 1
ATOM 5034 C CA . TRP B 1 270 ? 9.203 30.047 2.338 1 92.94 270 TRP B CA 1
ATOM 5035 C C . TRP B 1 270 ? 8.555 28.672 2.154 1 92.94 270 TRP B C 1
ATOM 5037 O O . TRP B 1 270 ? 7.414 28.578 1.691 1 92.94 270 TRP B O 1
ATOM 5047 N N . HIS B 1 271 ? 9.266 27.688 2.521 1 94.69 271 HIS B N 1
ATOM 5048 C CA . HIS B 1 271 ? 8.719 26.344 2.455 1 94.69 271 HIS B CA 1
ATOM 5049 C C . HIS B 1 271 ? 7.617 26.141 3.496 1 94.69 271 HIS B C 1
ATOM 5051 O O . HIS B 1 271 ? 6.668 25.391 3.27 1 94.69 271 HIS B O 1
ATOM 5057 N N . ALA B 1 272 ? 7.812 26.844 4.559 1 96.81 272 ALA B N 1
ATOM 5058 C CA . ALA B 1 272 ? 6.809 26.766 5.617 1 96.81 272 ALA B CA 1
ATOM 5059 C C . ALA B 1 272 ? 5.473 27.328 5.152 1 96.81 272 ALA B C 1
ATOM 5061 O O . ALA B 1 272 ? 4.41 26.891 5.602 1 96.81 272 ALA B O 1
ATOM 5062 N N . LEU B 1 273 ? 5.516 28.281 4.25 1 96.94 273 LEU B N 1
ATOM 5063 C CA . LEU B 1 273 ? 4.285 28.844 3.713 1 96.94 273 LEU B CA 1
ATOM 5064 C C . LEU B 1 273 ? 3.502 27.797 2.93 1 96.94 273 LEU B C 1
ATOM 5066 O O . LEU B 1 273 ? 2.275 27.734 3.023 1 96.94 273 LEU B O 1
ATOM 5070 N N . ALA B 1 274 ? 4.211 27 2.215 1 96.44 274 ALA B N 1
ATOM 5071 C CA . ALA B 1 274 ? 3.568 25.922 1.474 1 96.44 274 ALA B CA 1
ATOM 5072 C C . ALA B 1 274 ? 2.939 24.891 2.422 1 96.44 274 ALA B C 1
ATOM 5074 O O . ALA B 1 274 ? 1.83 24.422 2.18 1 96.44 274 ALA B O 1
ATOM 5075 N N . LEU B 1 275 ? 3.643 24.625 3.465 1 97.25 275 LEU B N 1
ATOM 5076 C CA . LEU B 1 275 ? 3.113 23.703 4.465 1 97.25 275 LEU B CA 1
ATOM 5077 C C . LEU B 1 275 ? 1.866 24.281 5.129 1 97.25 275 LEU B C 1
ATOM 5079 O O . LEU B 1 275 ? 0.896 23.562 5.371 1 97.25 275 LEU B O 1
ATOM 5083 N N . GLY B 1 276 ? 1.969 25.562 5.41 1 97.88 276 GLY B N 1
ATOM 5084 C CA . GLY B 1 276 ? 0.816 26.234 6.004 1 97.88 276 GLY B CA 1
ATOM 5085 C C . GLY B 1 276 ? -0.395 26.25 5.09 1 97.88 276 GLY B C 1
ATOM 5086 O O . GLY B 1 276 ? -1.524 26.047 5.543 1 97.88 276 GLY B O 1
ATOM 5087 N N . LEU B 1 277 ? -0.134 26.484 3.867 1 97.31 277 LEU B N 1
ATOM 5088 C CA . LEU B 1 277 ? -1.214 26.5 2.887 1 97.31 277 LEU B CA 1
ATOM 5089 C C . LEU B 1 277 ? -1.882 25.125 2.809 1 97.31 277 LEU B C 1
ATOM 5091 O O . LEU B 1 277 ? -3.111 25.031 2.82 1 97.31 277 LEU B O 1
ATOM 5095 N N . PHE B 1 278 ? -1.119 24.125 2.768 1 97.69 278 PHE B N 1
ATOM 5096 C CA . PHE B 1 278 ? -1.661 22.766 2.701 1 97.69 278 PHE B CA 1
ATOM 5097 C C . PHE B 1 278 ? -2.418 22.422 3.98 1 97.69 278 PHE B C 1
ATOM 5099 O O . PHE B 1 278 ? -3.51 21.859 3.928 1 97.69 278 PHE B O 1
ATOM 5106 N N . ALA B 1 279 ? -1.854 22.766 5.047 1 97.44 279 ALA B N 1
ATOM 5107 C CA . ALA B 1 279 ? -2.453 22.469 6.348 1 97.44 279 ALA B CA 1
ATOM 5108 C C . ALA B 1 279 ? -3.803 23.156 6.5 1 97.44 279 ALA B C 1
ATOM 5110 O O . ALA B 1 279 ? -4.695 22.656 7.184 1 97.44 279 ALA B O 1
ATOM 5111 N N . SER B 1 280 ? -3.961 24.281 5.898 1 96.69 280 SER B N 1
ATOM 5112 C CA . SER B 1 280 ? -5.168 25.078 6.109 1 96.69 280 SER B CA 1
ATOM 5113 C C . SER B 1 280 ? -6.219 24.781 5.043 1 96.69 280 SER B C 1
ATOM 5115 O O . SER B 1 280 ? -7.418 24.844 5.316 1 96.69 280 SER B O 1
ATOM 5117 N N . ILE B 1 281 ? -5.785 24.375 3.873 1 95.31 281 ILE B N 1
ATOM 5118 C CA . ILE B 1 281 ? -6.738 24.25 2.777 1 95.31 281 ILE B CA 1
ATOM 5119 C C . ILE B 1 281 ? -7.062 22.781 2.535 1 95.31 281 ILE B C 1
ATOM 5121 O O . ILE B 1 281 ? -8.227 22.422 2.373 1 95.31 281 ILE B O 1
ATOM 5125 N N . ILE B 1 282 ? -6.098 21.953 2.574 1 95.62 282 ILE B N 1
ATOM 5126 C CA . ILE B 1 282 ? -6.289 20.578 2.127 1 95.62 282 ILE B CA 1
ATOM 5127 C C . ILE B 1 282 ? -6.438 19.656 3.336 1 95.62 282 ILE B C 1
ATOM 5129 O O . ILE B 1 282 ? -7.305 18.781 3.355 1 95.62 282 ILE B O 1
ATOM 5133 N N . ALA B 1 283 ? -5.656 19.844 4.324 1 95.44 283 ALA B N 1
ATOM 5134 C CA . ALA B 1 283 ? -5.613 18.938 5.465 1 95.44 283 ALA B CA 1
ATOM 5135 C C . ALA B 1 283 ? -6.98 18.812 6.133 1 95.44 283 ALA B C 1
ATOM 5137 O O . ALA B 1 283 ? -7.348 17.75 6.629 1 95.44 283 ALA B O 1
ATOM 5138 N N . PRO B 1 284 ? -7.766 19.891 6.141 1 94.12 284 PRO B N 1
ATOM 5139 C CA . PRO B 1 284 ? -9.078 19.797 6.777 1 94.12 284 PRO B CA 1
ATOM 5140 C C . PRO B 1 284 ? -9.992 18.766 6.105 1 94.12 284 PRO B C 1
ATOM 5142 O O . PRO B 1 284 ? -10.945 18.281 6.723 1 94.12 284 PRO B O 1
ATOM 5145 N N . PHE B 1 285 ? -9.727 18.469 4.906 1 93.94 285 PHE B N 1
ATOM 5146 C CA . PHE B 1 285 ? -10.547 17.484 4.207 1 93.94 285 PHE B CA 1
ATOM 5147 C C . PHE B 1 285 ? -10.383 16.094 4.828 1 93.94 285 PHE B C 1
ATOM 5149 O O . PHE B 1 285 ? -11.242 15.234 4.668 1 93.94 285 PHE B O 1
ATOM 5156 N N . GLY B 1 286 ? -9.227 15.914 5.48 1 92.69 286 GLY B N 1
ATOM 5157 C CA . GLY B 1 286 ? -9.125 14.695 6.273 1 92.69 286 GLY B CA 1
ATOM 5158 C C . GLY B 1 286 ? -10.172 14.602 7.363 1 92.69 286 GLY B C 1
ATOM 5159 O O . GLY B 1 286 ? -10.727 13.531 7.605 1 92.69 286 GLY B O 1
ATOM 5160 N N . GLY B 1 287 ? -10.453 15.688 7.957 1 92.31 287 GLY B N 1
ATOM 5161 C CA . GLY B 1 287 ? -11.508 15.742 8.961 1 92.31 287 GLY B CA 1
ATOM 5162 C C . GLY B 1 287 ? -12.898 15.555 8.383 1 92.31 287 GLY B C 1
ATOM 5163 O O . GLY B 1 287 ? -13.75 14.906 8.992 1 92.31 287 GLY B O 1
ATOM 5164 N N . PHE B 1 288 ? -13.109 16.094 7.238 1 92.81 288 PHE B N 1
ATOM 5165 C CA . PHE B 1 288 ? -14.391 15.922 6.574 1 92.81 288 PHE B CA 1
ATOM 5166 C C . PHE B 1 288 ? -14.617 14.453 6.219 1 92.81 288 PHE B C 1
ATOM 5168 O O . PHE B 1 288 ? -15.742 13.953 6.301 1 92.81 288 PHE B O 1
ATOM 5175 N N . PHE B 1 289 ? -13.555 13.883 5.836 1 93.19 289 PHE B N 1
ATOM 5176 C CA . PHE B 1 289 ? -13.633 12.469 5.516 1 93.19 289 PHE B CA 1
ATOM 5177 C C . PHE B 1 289 ? -14.047 11.656 6.742 1 93.19 289 PHE B C 1
ATOM 5179 O O . PHE B 1 289 ? -14.938 10.812 6.664 1 93.19 289 PHE B O 1
ATOM 5186 N N . ALA B 1 290 ? -13.383 11.961 7.832 1 91.31 290 ALA B N 1
ATOM 5187 C CA . ALA B 1 290 ? -13.703 11.266 9.078 1 91.31 290 ALA B CA 1
ATOM 5188 C C . ALA B 1 290 ? -15.148 11.531 9.492 1 91.31 290 ALA B C 1
ATOM 5190 O O . ALA B 1 290 ? -15.844 10.625 9.953 1 91.31 290 ALA B O 1
ATOM 5191 N N . SER B 1 291 ? -15.594 12.719 9.359 1 91.12 291 SER B N 1
ATOM 5192 C CA . SER B 1 291 ? -16.969 13.07 9.688 1 91.12 291 SER B CA 1
ATOM 5193 C C . SER B 1 291 ? -17.969 12.328 8.805 1 91.12 291 SER B C 1
ATOM 5195 O O . SER B 1 291 ? -18.984 11.828 9.289 1 91.12 291 SER B O 1
ATOM 5197 N N . GLY B 1 292 ? -17.672 12.344 7.539 1 90.38 292 GLY B N 1
ATOM 5198 C CA . GLY B 1 292 ? -18.516 11.578 6.637 1 90.38 292 GLY B CA 1
ATOM 5199 C C . GLY B 1 292 ? -18.594 10.102 6.984 1 90.38 292 GLY B C 1
ATOM 5200 O O . GLY B 1 292 ? -19.656 9.492 6.93 1 90.38 292 GLY B O 1
ATOM 5201 N N . PHE B 1 293 ? -17.5 9.625 7.312 1 89.62 293 PHE B N 1
ATOM 5202 C CA . PHE B 1 293 ? -17.438 8.227 7.711 1 89.62 293 PHE B CA 1
ATOM 5203 C C . PHE B 1 293 ? -18.297 7.973 8.938 1 89.62 293 PHE B C 1
ATOM 5205 O O . PHE B 1 293 ? -19.062 7 8.984 1 89.62 293 PHE B O 1
ATOM 5212 N N . LYS B 1 294 ? -18.219 8.797 9.938 1 89.56 294 LYS B N 1
ATOM 5213 C CA . LYS B 1 294 ? -19.016 8.672 11.156 1 89.56 294 LYS B CA 1
ATOM 5214 C C . LYS B 1 294 ? -20.5 8.727 10.852 1 89.56 294 LYS B C 1
ATOM 5216 O O . LYS B 1 294 ? -21.297 7.973 11.438 1 89.56 294 LYS B O 1
ATOM 5221 N N . ARG B 1 295 ? -20.859 9.539 9.953 1 88.75 295 ARG B N 1
ATOM 5222 C CA . ARG B 1 295 ? -22.266 9.633 9.562 1 88.75 295 ARG B CA 1
ATOM 5223 C C . ARG B 1 295 ? -22.703 8.383 8.82 1 88.75 295 ARG B C 1
ATOM 5225 O O . ARG B 1 295 ? -23.844 7.922 8.992 1 88.75 295 ARG B O 1
ATOM 5232 N N . ALA B 1 296 ? -21.859 7.914 8.008 1 87.19 296 ALA B N 1
ATOM 5233 C CA . ALA B 1 296 ? -22.172 6.715 7.234 1 87.19 296 ALA B CA 1
ATOM 5234 C C . ALA B 1 296 ? -22.438 5.527 8.156 1 87.19 296 ALA B C 1
ATOM 5236 O O . ALA B 1 296 ? -23.312 4.699 7.867 1 87.19 296 ALA B O 1
ATOM 5237 N N . PHE B 1 297 ? -21.766 5.484 9.227 1 85.69 297 PHE B N 1
ATOM 5238 C CA . PHE B 1 297 ? -21.891 4.348 10.133 1 85.69 297 PHE B CA 1
ATOM 5239 C C . PHE B 1 297 ? -22.734 4.711 11.344 1 85.69 297 PHE B C 1
ATOM 5241 O O . PHE B 1 297 ? -22.875 3.914 12.273 1 85.69 297 PHE B O 1
ATOM 5248 N N . LYS B 1 298 ? -23.25 5.961 11.367 1 87.19 298 LYS B N 1
ATOM 5249 C CA . LYS B 1 298 ? -24.156 6.457 12.398 1 87.19 298 LYS B CA 1
ATOM 5250 C C . LYS B 1 298 ? -23.5 6.398 13.773 1 87.19 298 LYS B C 1
ATOM 5252 O O . LYS B 1 298 ? -24.109 5.914 14.734 1 87.19 298 LYS B O 1
ATOM 5257 N N . ILE B 1 299 ? -22.234 6.793 13.805 1 83.5 299 ILE B N 1
ATOM 5258 C CA . ILE B 1 299 ? -21.5 6.895 15.055 1 83.5 299 ILE B CA 1
ATOM 5259 C C . ILE B 1 299 ? -21.078 8.344 15.297 1 83.5 299 ILE B C 1
ATOM 5261 O O . ILE B 1 299 ? -21.031 9.148 14.359 1 83.5 299 ILE B O 1
ATOM 5265 N N . LYS B 1 300 ? -20.844 8.633 16.484 1 81 300 LYS B N 1
ATOM 5266 C CA . LYS B 1 300 ? -20.453 10 16.844 1 81 300 LYS B CA 1
ATOM 5267 C C . LYS B 1 300 ? -18.938 10.141 16.922 1 81 300 LYS B C 1
ATOM 5269 O O . LYS B 1 300 ? -18.375 11.117 16.422 1 81 300 LYS B O 1
ATOM 5274 N N . ASP B 1 301 ? -18.344 9.164 17.625 1 85.94 301 ASP B N 1
ATOM 5275 C CA . ASP B 1 301 ? -16.891 9.148 17.781 1 85.94 301 ASP B CA 1
ATOM 5276 C C . ASP B 1 301 ? -16.312 7.77 17.453 1 85.94 301 ASP B C 1
ATOM 5278 O O . ASP B 1 301 ? -17.016 6.758 17.547 1 85.94 301 ASP B O 1
ATOM 5282 N N . PHE B 1 302 ? -15.117 7.77 16.984 1 86.25 302 PHE B N 1
ATOM 5283 C CA . PHE B 1 302 ? -14.469 6.516 16.625 1 86.25 302 PHE B CA 1
ATOM 5284 C C . PHE B 1 302 ? -14.172 5.68 17.859 1 86.25 302 PHE B C 1
ATOM 5286 O O . PHE B 1 302 ? -13.992 4.465 17.766 1 86.25 302 PHE B O 1
ATOM 5293 N N . GLY B 1 303 ? -14.039 6.34 18.953 1 80.94 303 GLY B N 1
ATOM 5294 C CA . GLY B 1 303 ? -13.734 5.66 20.203 1 80.94 303 GLY B CA 1
ATOM 5295 C C . GLY B 1 303 ? -13.781 6.578 21.406 1 80.94 303 GLY B C 1
ATOM 5296 O O . GLY B 1 303 ? -14.258 7.711 21.312 1 80.94 303 GLY B O 1
ATOM 5297 N N . ASP B 1 304 ? -13.406 6.035 22.516 1 78.75 304 ASP B N 1
ATOM 5298 C CA . ASP B 1 304 ? -13.406 6.801 23.766 1 78.75 304 ASP B CA 1
ATOM 5299 C C . ASP B 1 304 ? -12.055 6.715 24.469 1 78.75 304 ASP B C 1
ATOM 5301 O O . ASP B 1 304 ? -11.984 6.688 25.688 1 78.75 304 ASP B O 1
ATOM 5305 N N . SER B 1 305 ? -11.086 6.766 23.703 1 81.69 305 SER B N 1
ATOM 5306 C CA . SER B 1 305 ? -9.758 6.57 24.266 1 81.69 305 SER B CA 1
ATOM 5307 C C . SER B 1 305 ? -9.305 7.801 25.047 1 81.69 305 SER B C 1
ATOM 5309 O O . SER B 1 305 ? -8.516 7.691 25.984 1 81.69 305 SER B O 1
ATOM 5311 N N . ILE B 1 306 ? -9.711 8.992 24.625 1 80.56 306 ILE B N 1
ATOM 5312 C CA . ILE B 1 306 ? -9.383 10.234 25.312 1 80.56 306 ILE B CA 1
ATOM 5313 C C . ILE B 1 306 ? -10.617 10.766 26.031 1 80.56 306 ILE B C 1
ATOM 5315 O O . ILE B 1 306 ? -11.594 11.18 25.391 1 80.56 306 ILE B O 1
ATOM 5319 N N . PRO B 1 307 ? -10.484 10.695 27.359 1 72.31 307 PRO B N 1
ATOM 5320 C CA . PRO B 1 307 ? -11.664 11.156 28.094 1 72.31 307 PRO B CA 1
ATOM 5321 C C . PRO B 1 307 ? -12.102 12.562 27.703 1 72.31 307 PRO B C 1
ATOM 5323 O O . PRO B 1 307 ? -11.297 13.492 27.734 1 72.31 307 PRO B O 1
ATOM 5326 N N . GLY B 1 308 ? -13.234 12.734 27.312 1 70.94 308 GLY B N 1
ATOM 5327 C CA . GLY B 1 308 ? -13.797 14.031 26.984 1 70.94 308 GLY B CA 1
ATOM 5328 C C . GLY B 1 308 ? -13.547 14.445 25.547 1 70.94 308 GLY B C 1
ATOM 5329 O O . GLY B 1 308 ? -14.219 15.336 25.016 1 70.94 308 GLY B O 1
ATOM 5330 N N . HIS B 1 309 ? -12.594 13.836 24.859 1 73 309 HIS B N 1
ATOM 5331 C CA . HIS B 1 309 ? -12.188 14.273 23.531 1 73 309 HIS B CA 1
ATOM 5332 C C . HIS B 1 309 ? -12.547 13.234 22.469 1 73 309 HIS B C 1
ATOM 5334 O O . HIS B 1 309 ? -12.438 13.5 21.281 1 73 309 HIS B O 1
ATOM 5340 N N . GLY B 1 310 ? -13.016 12.141 22.922 1 80.69 310 GLY B N 1
ATOM 5341 C CA . GLY B 1 310 ? -13.359 11.117 21.953 1 80.69 310 GLY B CA 1
ATOM 5342 C C . GLY B 1 310 ? -12.211 10.164 21.656 1 80.69 310 GLY B C 1
ATOM 5343 O O . GLY B 1 310 ? -11.453 9.805 22.547 1 80.69 310 GLY B O 1
ATOM 5344 N N . GLY B 1 311 ? -12.125 9.773 20.406 1 84.88 311 GLY B N 1
ATOM 5345 C CA . GLY B 1 311 ? -11.109 8.805 20.031 1 84.88 311 GLY B CA 1
ATOM 5346 C C . GLY B 1 311 ? -9.844 9.445 19.484 1 84.88 311 GLY B C 1
ATOM 5347 O O . GLY B 1 311 ? -9.867 10.602 19.047 1 84.88 311 GLY B O 1
ATOM 5348 N N . ILE B 1 312 ? -8.773 8.758 19.531 1 87.06 312 ILE B N 1
ATOM 5349 C CA . ILE B 1 312 ? -7.496 9.203 18.984 1 87.06 312 ILE B CA 1
ATOM 5350 C C . ILE B 1 312 ? -7.609 9.383 17.469 1 87.06 312 ILE B C 1
ATOM 5352 O O . ILE B 1 312 ? -6.992 10.281 16.891 1 87.06 312 ILE B O 1
ATOM 5356 N N . THR B 1 313 ? -8.398 8.5 16.922 1 87.81 313 THR B N 1
ATOM 5357 C CA . THR B 1 313 ? -8.57 8.547 15.469 1 87.81 313 THR B CA 1
ATOM 5358 C C . THR B 1 313 ? -9.188 9.875 15.039 1 87.81 313 THR B C 1
ATOM 5360 O O . THR B 1 313 ? -8.852 10.414 13.984 1 87.81 313 THR B O 1
ATOM 5363 N N . ASP B 1 314 ? -9.977 10.445 15.875 1 87.75 314 ASP B N 1
ATOM 5364 C CA . ASP B 1 314 ? -10.625 11.719 15.594 1 87.75 314 ASP B CA 1
ATOM 5365 C C . ASP B 1 314 ? -9.609 12.859 15.555 1 87.75 314 ASP B C 1
ATOM 5367 O O . ASP B 1 314 ? -9.812 13.852 14.852 1 87.75 314 ASP B O 1
ATOM 5371 N N . ARG B 1 315 ? -8.586 12.648 16.234 1 84.44 315 ARG B N 1
ATOM 5372 C CA . ARG B 1 315 ? -7.602 13.719 16.359 1 84.44 315 ARG B CA 1
ATOM 5373 C C . ARG B 1 315 ? -6.477 13.539 15.344 1 84.44 315 ARG B C 1
ATOM 5375 O O . ARG B 1 315 ? -5.648 14.438 15.164 1 84.44 315 ARG B O 1
ATOM 5382 N N . MET B 1 316 ? -6.434 12.438 14.727 1 88.44 316 MET B N 1
ATOM 5383 C CA . MET B 1 316 ? -5.309 12.133 13.844 1 88.44 316 MET B CA 1
ATOM 5384 C C . MET B 1 316 ? -5.719 12.219 12.383 1 88.44 316 MET B C 1
ATOM 5386 O O . MET B 1 316 ? -4.879 12.117 11.484 1 88.44 316 MET B O 1
ATOM 5390 N N . ASP B 1 317 ? -6.941 12.477 12.094 1 89.81 317 ASP B N 1
ATOM 5391 C CA . ASP B 1 317 ? -7.453 12.422 10.727 1 89.81 317 ASP B CA 1
ATOM 5392 C C . ASP B 1 317 ? -6.773 13.477 9.852 1 89.81 317 ASP B C 1
ATOM 5394 O O . ASP B 1 317 ? -6.348 13.172 8.734 1 89.81 317 ASP B O 1
ATOM 5398 N N . CYS B 1 318 ? -6.609 14.688 10.359 1 92.75 318 CYS B N 1
ATOM 5399 C CA . CYS B 1 318 ? -5.941 15.734 9.602 1 92.75 318 CYS B CA 1
ATOM 5400 C C . CYS B 1 318 ? -4.434 15.531 9.602 1 92.75 318 CYS B C 1
ATOM 5402 O O . CYS B 1 318 ? -3.762 15.828 8.609 1 92.75 318 CYS B O 1
ATOM 5404 N N . GLN B 1 319 ? -3.955 15.016 10.688 1 91.75 319 GLN B N 1
ATOM 5405 C CA . GLN B 1 319 ? -2.518 14.812 10.836 1 91.75 319 GLN B CA 1
ATOM 5406 C C . GLN B 1 319 ? -2 13.805 9.82 1 91.75 319 GLN B C 1
ATOM 5408 O O . GLN B 1 319 ? -0.875 13.93 9.328 1 91.75 319 GLN B O 1
ATOM 5413 N N . MET B 1 320 ? -2.875 12.914 9.492 1 88.81 320 MET B N 1
ATOM 5414 C CA . MET B 1 320 ? -2.455 11.859 8.578 1 88.81 320 MET B CA 1
ATOM 5415 C C . MET B 1 320 ? -2.232 12.406 7.172 1 88.81 320 MET B C 1
ATOM 5417 O O . MET B 1 320 ? -1.238 12.078 6.523 1 88.81 320 MET B O 1
ATOM 5421 N N . VAL B 1 321 ? -3.088 13.234 6.793 1 92 321 VAL B N 1
ATOM 5422 C CA . VAL B 1 321 ? -2.982 13.836 5.469 1 92 321 VAL B CA 1
ATOM 5423 C C . VAL B 1 321 ? -1.771 14.758 5.418 1 92 321 VAL B C 1
ATOM 5425 O O . VAL B 1 321 ? -1.015 14.75 4.445 1 92 321 VAL B O 1
ATOM 5428 N N . MET B 1 322 ? -1.512 15.414 6.457 1 94.94 322 MET B N 1
ATOM 5429 C CA . MET B 1 322 ? -0.434 16.391 6.527 1 94.94 322 MET B CA 1
ATOM 5430 C C . MET B 1 322 ? 0.927 15.711 6.559 1 94.94 322 MET B C 1
ATOM 5432 O O . MET B 1 322 ? 1.886 16.188 5.953 1 94.94 322 MET B O 1
ATOM 5436 N N . ALA B 1 323 ? 0.938 14.633 7.258 1 92.75 323 ALA B N 1
ATOM 5437 C CA . ALA B 1 323 ? 2.207 13.93 7.422 1 92.75 323 ALA B CA 1
ATOM 5438 C C . ALA B 1 323 ? 2.746 13.461 6.074 1 92.75 323 ALA B C 1
ATOM 5440 O O . ALA B 1 323 ? 3.939 13.602 5.789 1 92.75 323 ALA B O 1
ATOM 5441 N N . VAL B 1 324 ? 1.896 12.93 5.289 1 93.12 324 VAL B N 1
ATOM 5442 C CA . VAL B 1 324 ? 2.311 12.438 3.98 1 93.12 324 VAL B CA 1
ATOM 5443 C C . VAL B 1 324 ? 2.781 13.602 3.113 1 93.12 324 VAL B C 1
ATOM 5445 O O . VAL B 1 324 ? 3.814 13.508 2.445 1 93.12 324 VAL B O 1
ATOM 5448 N N . PHE B 1 325 ? 2.098 14.68 3.232 1 95.69 325 PHE B N 1
ATOM 5449 C CA . PHE B 1 325 ? 2.461 15.859 2.449 1 95.69 325 PHE B CA 1
ATOM 5450 C C . PHE B 1 325 ? 3.828 16.391 2.871 1 95.69 325 PHE B C 1
ATOM 5452 O O . PHE B 1 325 ? 4.668 16.703 2.023 1 95.69 325 PHE B O 1
ATOM 5459 N N . ALA B 1 326 ? 3.994 16.469 4.125 1 95.25 326 ALA B N 1
ATOM 5460 C CA . ALA B 1 326 ? 5.254 17 4.633 1 95.25 326 ALA B CA 1
ATOM 5461 C C . ALA B 1 326 ? 6.441 16.172 4.148 1 95.25 326 ALA B C 1
ATOM 5463 O O . ALA B 1 326 ? 7.48 16.719 3.773 1 95.25 326 ALA B O 1
ATOM 5464 N N . TYR B 1 327 ? 6.297 14.961 4.121 1 92.94 327 TYR B N 1
ATOM 5465 C CA . TYR B 1 327 ? 7.375 14.078 3.689 1 92.94 327 TYR B CA 1
ATOM 5466 C C . TYR B 1 327 ? 7.66 14.25 2.203 1 92.94 327 TYR B C 1
ATOM 5468 O O . TYR B 1 327 ? 8.812 14.422 1.801 1 92.94 327 TYR B O 1
ATOM 5476 N N . ILE B 1 328 ? 6.633 14.148 1.457 1 92.06 328 ILE B N 1
ATOM 5477 C CA . ILE B 1 328 ? 6.789 14.234 0.009 1 92.06 328 ILE B CA 1
ATOM 5478 C C . ILE B 1 328 ? 7.352 15.609 -0.367 1 92.06 328 ILE B C 1
ATOM 5480 O O . ILE B 1 328 ? 8.195 15.711 -1.262 1 92.06 328 ILE B O 1
ATOM 5484 N N . TYR B 1 329 ? 6.867 16.609 0.315 1 93.5 329 TYR B N 1
ATOM 5485 C CA . TYR B 1 329 ? 7.371 17.953 0.071 1 93.5 329 TYR B CA 1
ATOM 5486 C C . TYR B 1 329 ? 8.852 18.047 0.41 1 93.5 329 TYR B C 1
ATOM 5488 O O . TYR B 1 329 ? 9.641 18.609 -0.357 1 93.5 329 TYR B O 1
ATOM 5496 N N . HIS B 1 330 ? 9.211 17.547 1.509 1 92.38 330 HIS B N 1
ATOM 5497 C CA . HIS B 1 330 ? 10.609 17.562 1.928 1 92.38 330 HIS B CA 1
ATOM 5498 C C . HIS B 1 330 ? 11.492 16.812 0.933 1 92.38 330 HIS B C 1
ATOM 5500 O O . HIS B 1 330 ? 12.555 17.312 0.548 1 92.38 330 HIS B O 1
ATOM 5506 N N . GLN B 1 331 ? 11.07 15.695 0.484 1 87.31 331 GLN B N 1
ATOM 5507 C CA . GLN B 1 331 ? 11.859 14.859 -0.421 1 87.31 331 GLN B CA 1
ATOM 5508 C C . GLN B 1 331 ? 11.945 15.484 -1.81 1 87.31 331 GLN B C 1
ATOM 5510 O O . GLN B 1 331 ? 12.977 15.375 -2.48 1 87.31 331 GLN B O 1
ATOM 5515 N N . SER B 1 332 ? 10.945 16.172 -2.215 1 88.5 332 SER B N 1
ATOM 5516 C CA . SER B 1 332 ? 10.875 16.688 -3.58 1 88.5 332 SER B CA 1
ATOM 5517 C C . SER B 1 332 ? 11.531 18.062 -3.689 1 88.5 332 SER B C 1
ATOM 5519 O O . SER B 1 332 ? 12.18 18.375 -4.691 1 88.5 332 SER B O 1
ATOM 5521 N N . PHE B 1 333 ? 11.406 18.859 -2.652 1 89.69 333 PHE B N 1
ATOM 5522 C CA . PHE B 1 333 ? 11.797 20.266 -2.83 1 89.69 333 PHE B CA 1
ATOM 5523 C C . PHE B 1 333 ? 12.992 20.594 -1.948 1 89.69 333 PHE B C 1
ATOM 5525 O O . PHE B 1 333 ? 13.727 21.547 -2.229 1 89.69 333 PHE B O 1
ATOM 5532 N N . ILE B 1 334 ? 13.227 19.875 -0.929 1 87.5 334 ILE B N 1
ATOM 5533 C CA . ILE B 1 334 ? 14.234 20.297 0.035 1 87.5 334 ILE B CA 1
ATOM 5534 C C . ILE B 1 334 ? 15.43 19.344 -0.013 1 87.5 334 ILE B C 1
ATOM 5536 O O . ILE B 1 334 ? 16.578 19.781 -0.024 1 87.5 334 ILE B O 1
ATOM 5540 N N . SER B 1 335 ? 15.18 17.969 0.04 1 80.88 335 SER B N 1
ATOM 5541 C CA . SER B 1 335 ? 16.266 17 0.046 1 80.88 335 SER B CA 1
ATOM 5542 C C . SER B 1 335 ? 17.031 17.016 -1.27 1 80.88 335 SER B C 1
ATOM 5544 O O . SER B 1 335 ? 16.438 17.094 -2.344 1 80.88 335 SER B O 1
ATOM 5546 N N . PRO B 1 336 ? 18.438 17.188 -1.11 1 62.19 336 PRO B N 1
ATOM 5547 C CA . PRO B 1 336 ? 19.266 17.141 -2.322 1 62.19 336 PRO B CA 1
ATOM 5548 C C . PRO B 1 336 ? 19.219 15.773 -3.004 1 62.19 336 PRO B C 1
ATOM 5550 O O . PRO B 1 336 ? 19.062 14.75 -2.332 1 62.19 336 PRO B O 1
ATOM 5553 N N . HIS B 1 337 ? 18.5 15.531 -4.008 1 52.31 337 HIS B N 1
ATOM 5554 C CA . HIS B 1 337 ? 18.484 14.258 -4.719 1 52.31 337 HIS B CA 1
ATOM 5555 C C . HIS B 1 337 ? 19.906 13.727 -4.93 1 52.31 337 HIS B C 1
ATOM 5557 O O . HIS B 1 337 ? 20.75 14.414 -5.508 1 52.31 337 HIS B O 1
ATOM 5563 N N . ASN B 1 338 ? 20.5 13.102 -3.887 1 41.84 338 ASN B N 1
ATOM 5564 C CA . ASN B 1 338 ? 21.703 12.414 -4.344 1 41.84 338 ASN B CA 1
ATOM 5565 C C . ASN B 1 338 ? 21.375 11.352 -5.391 1 41.84 338 ASN B C 1
ATOM 5567 O O . ASN B 1 338 ? 20.359 10.656 -5.285 1 41.84 338 ASN B O 1
#

Organism: Aegilops tauschii subsp. strangulata (NCBI:txid200361)

Nearest PDB structures (foldseek):
  4q2g-assembly1_A  TM=7.360E-01  e=6.845E-09  Thermotoga maritima MSB8
  4q2e-assembly1_A  TM=7.304E-01  e=5.943E-07  Thermotoga maritima MSB8
  5j1g-assembly1_A  TM=2.814E-01  e=6.259E+00  Homo sapiens
  4q2g-assembly1_A  TM=7.360E-01  e=8.407E-09  Thermotoga maritima MSB8
  4q2e-assembly1_A  TM=7.303E-01  e=7.454E-07  Thermotoga maritima MSB8

Foldseek 3Di:
DVQVVVLVVCVVVVVVVQLVQALVSVLVVLVVLLVQLLVLLLVQPDDPVVCVVQDCVVVLLVLLVVLLVLLLVVQVCLQQVCVVVVPPPVVNVVSVVCNVCSVVVSVVSVVVSVVVLVVSDDPPCNVVSVVSVVSSVVSSCLSRVLSSLLSVQSQQFQQLNVLLLVLLVQLVVQLVVQLVPPFDAADDPLDRSGGPRSLVRSLVRSLVCLLVVCLVQLVDCSGQPGHSHPDSDGDDDDRPLQSFWDWDQCDPPDPPVPPPRIDTGGNCSVVSSVLSNCSRPPLCVLLSVVSVVCVVSVHDASACPRPPPGGSCNVCSSVSVSSVVSSVSCVPPPDDPD/DVQVVVLVVCVVVVVVVQLVQALVSVLVVLVVLLVQLLVLLLVQPDDPVVCVVQDCVVVLLVLLVVLLVLLLVVQVCLQQVCVVCVPPPVVNVVSVVCNVCSVVVSVVSVVVSVVVLVVSDDPPCNVVSVVSVVSSVVSSCLSRVLSSLLSVQSQQFQQLNVLLLVLLVQLVVQLVVQLVPPFDAADDPLDRSGGPRSLVRSLVRSLVCLLVVCLVQLVDCSGQPGHSHPDSDGDDDDRPLQSFWDWDQCDPPDPPVPPPRIDTGGNCSVVSNVLSNCSRPPLCVLLSVVSVVCVVSVHDASACPRPPPGGSCNVCSSVSVSSVVSSVSCVPPPDDPD

Secondary structure (DSSP, 8-state):
-HHHHHHHHHHHHHHHHHHHH-HHHHHHHHHHHHHHHHHHHHHHT--HHHHTTSTTHHHHHHHHHHHHHHHHHHHHHHHHHHHHGGG-HHHHHHHHHHHHTHHHHHHHHHHHHHHHHHHT--TT-HHHHHHHHHHHHHHHHHHHHHHHHHHHHHHH-HHHHHHHHHHHHHHHHHHHHHHHHH--SEEETTEEEEEHHHHHHHHHHHHHHHHHHHHHHHT-HHHHS---SS--S-------GGGS-EEEE-GGGS-TT-S-SEEEE-THHHHHHHHHHHHHHTTHHHHHHHHHHHHHTT-S-S--SBTTTB-HHHHHHHHHHHHHHHHHHIIIIIS---/-HHHHHHHHHHHHHHHHHHHH-HHHHHHHHHHHHHHHHHHHHHHT--HHHHTTSTTHHHHHHHHHHHHHHHHHHHHHHHHHHHHGGG-HHHHHHHHHHHHTHHHHHHHHHHHHHHHHHHT--TT-HHHHHHHHHHHHHHHHHHHHHHHHHHHHHHH-HHHHHHHHHHHHHHHHHHHHHHHHH--SEEETTEEEEEHHHHHHHHHHHHHHHHHHHHHHHT-HHHHS---SS--S-------GGGS-EEEE-GGGS-TT-S-SEEEE-THHHHHHHHHHHHHHTTHHHHHHHHHHHHHTT-S-S--SBTTTB-HHHHHHHHHHHHHHHHHHIIIIIS---

Radius of gyration: 28.36 Å; Cα contacts (8 Å, |Δi|>4): 862; chains: 2; bounding box: 60×105×63 Å

pLDDT: mean 86.04, std 9.99, range [41.84, 98.06]

Solvent-accessible surface area (backbone atoms only — not comparable to full-atom values): 35376 Å² total; per-residue (Å²): 110,66,58,40,52,50,46,49,50,50,51,51,52,51,48,53,49,30,62,69,62,29,65,68,49,43,50,52,48,53,54,50,51,48,52,51,34,50,52,30,56,60,56,63,76,60,48,70,76,60,45,70,73,44,79,55,54,67,56,50,51,48,50,54,49,50,37,50,49,47,51,60,50,44,57,54,47,41,62,26,43,59,64,57,37,72,74,45,68,67,62,35,53,55,50,49,51,47,51,59,40,40,66,52,52,38,49,50,51,46,49,50,50,52,52,50,51,59,72,66,62,47,92,93,43,36,45,60,50,53,51,50,52,52,48,50,50,51,50,49,48,59,56,48,62,27,45,56,30,40,52,52,23,34,35,58,6,38,42,59,38,48,49,59,53,48,40,43,54,47,20,52,52,35,24,50,53,32,21,71,76,60,39,82,45,64,60,45,87,89,44,63,85,40,18,46,45,3,47,53,48,8,28,55,51,19,27,52,45,23,35,52,47,36,54,62,48,46,71,35,47,74,26,52,38,56,50,74,51,84,70,75,68,89,64,84,60,81,71,51,79,49,50,41,69,38,85,41,72,52,59,87,78,51,59,87,81,52,83,71,48,61,46,75,42,40,59,44,26,63,56,24,36,55,51,14,46,41,38,39,66,53,18,52,51,30,42,51,46,52,50,46,49,27,58,38,70,73,44,89,58,62,33,71,75,36,66,81,71,27,15,60,50,70,70,39,35,33,52,41,50,40,32,42,48,45,34,45,47,40,58,54,73,64,47,77,83,125,109,66,58,40,52,52,45,48,50,51,52,51,51,51,49,53,50,30,61,68,60,28,64,66,50,43,50,51,48,53,52,49,50,47,51,51,33,49,52,30,58,61,54,61,78,59,49,71,74,59,46,71,74,44,80,56,55,66,57,50,51,50,49,53,49,49,36,50,49,48,51,60,49,44,58,53,48,41,60,25,43,57,64,56,36,74,74,44,66,68,61,36,53,53,50,50,51,46,52,58,40,40,67,51,51,37,49,50,50,47,48,51,52,51,50,52,51,58,71,65,63,45,92,94,43,37,46,60,52,52,50,49,51,52,48,50,52,52,50,48,48,59,56,50,62,26,45,57,32,39,51,52,22,35,36,58,6,38,43,60,39,49,50,60,53,47,38,42,52,48,20,54,52,35,23,51,52,32,21,70,77,59,40,81,44,65,60,45,86,89,45,64,86,40,18,47,45,3,48,52,49,9,28,55,51,20,28,52,45,24,34,52,48,39,53,63,49,46,73,34,48,75,26,52,38,57,51,74,51,83,68,76,69,88,63,84,60,80,72,52,82,49,48,42,70,38,87,39,73,52,59,87,78,51,59,87,80,51,85,72,50,63,46,77,41,38,57,44,26,62,55,24,36,55,52,16,47,40,38,37,66,53,19,52,51,31,42,50,46,53,51,47,50,26,58,37,70,72,45,90,58,62,33,71,75,36,66,79,68,27,15,62,52,70,71,38,35,32,50,40,52,41,30,42,48,46,36,46,47,41,57,55,73,65,47,76,82,123

Sequence (676 aa):
MLIRTYSSLWMIGGFVFVVYMGHLYIWAMVVVIQIFMATELFNLLRRSSEEKQLPGFRLLNWHFFFTAMLFTYGRFLSRELVNTVTSDHLLYKLVSGLIKYQMFICYFLYIAGFVWFILTLKKKTYNYQFKQYAWTHMILLTVFAQSSFTVANIFEGMFWFLLPASLIVINDIAAYLFGFFLGRTPLIKLSPKKTWEGFIGASVTTIISAFLLANVMGHFQWLTCPRKDLSTGWLTCDPGSMFKPEHYFLGDWVPQWFPWKEVFLLPVQWHALALGLFASIIAPFGGFFASGFKRAFKIKDFGDSIPGHGGITDRMDCQMVMAVFAYIYHQSFISPHNMLIRTYSSLWMIGGFVFVVYMGHLYIWAMVVVIQIFMATELFNLLRRSSEEKQLPGFRLLNWHFFFTAMLFTYGRFLSRELVNTVTSDHLLYKLVSGLIKYQMFICYFLYIAGFVWFILTLKKKTYNYQFKQYAWTHMILLTVFAQSSFTVANIFEGMFWFLLPASLIVINDIAAYLFGFFLGRTPLIKLSPKKTWEGFIGASVTTIISAFLLANVMGHFQWLTCPRKDLSTGWLTCDPGSMFKPEHYFLGDWVPQWFPWKEVFLLPVQWHALALGLFASIIAPFGGFFASGFKRAFKIKDFGDSIPGHGGITDRMDCQMVMAVFAYIYHQSFISPHN

InterPro domains:
  IPR000374 Phosphatidate cytidylyltransferase [PS01315] (291-317)
  IPR016720 Phosphatidate cytidylyltransferase, eukaryota [PTHR13773] (1-336)